Protein AF-A0A9P3LY56-F1 (afdb_monomer_lite)

Organism: NCBI:txid205924

Radius of gyration: 34.14 Å; chains: 1; bounding box: 119×100×88 Å

Secondary structure (DSSP, 8-state):
----PPPP------GGG--HHHHHHHHHHHTSTT-TTHHHHHHHHHTT-HHHHHHHHHHHHTTTTTT-----S-SSHHHHHHHHHHHHHHHTS-HHHHHHHHHHHTT--TT-S---------------GGGG------------------SS-------GGGHHHHHHHHHHHTTTTS------------------PPP--------TTS----------TTSHHHHHHHHHHHHHHHHHHHHHGGGTTT-SEEEEEGGGHHHHHHTGGG-TT--EEEEEP-GGGS-----S-TTPPPPHHHHHHHHHHHHHHHHHHHHHHHHHHHHHHHSTTT--EEE---BTTSSS-B---HHHHHHHHHHSPPPSS-SEEEHHHHHHHHHTTTTS--TT--EEE---TTSHHHHHHHHHH-TTHHHH-TT--EEEEE---TTTTHHHHHHHHHHHHHHHHHHH---TTS--PPPPPPPP---EEEEEESSS--HHHHHHHHHHTTT-SEEEEEE---GGG-SSPPPEEE-TT--BTT-SEEEEEETTS-EEEPTTTGGGB-TT--EEEEEE--SSPPPGGG----HHHHTT-TT--EEEEE-TT---

pLDDT: mean 71.13, std 25.39, range [24.28, 98.56]

Structure (mmCIF, N/CA/C/O backbone):
data_AF-A0A9P3LY56-F1
#
_entry.id   AF-A0A9P3LY56-F1
#
loop_
_atom_site.group_PDB
_atom_site.id
_atom_site.type_symbol
_atom_site.label_atom_id
_atom_site.label_alt_id
_atom_site.label_comp_id
_atom_site.label_asym_id
_atom_site.label_entity_id
_atom_site.label_seq_id
_atom_site.pdbx_PDB_ins_code
_atom_site.Cartn_x
_atom_site.Cartn_y
_atom_site.Cartn_z
_atom_site.occupancy
_atom_site.B_iso_or_equiv
_atom_site.auth_seq_id
_atom_site.auth_comp_id
_atom_site.auth_asym_id
_atom_site.auth_atom_id
_atom_site.pdbx_PDB_model_num
ATOM 1 N N . MET A 1 1 ? 44.609 -78.214 -9.045 1.00 42.03 1 MET A N 1
ATOM 2 C CA . MET A 1 1 ? 44.314 -77.001 -8.252 1.00 42.03 1 MET A CA 1
ATOM 3 C C . MET A 1 1 ? 44.781 -75.786 -9.040 1.00 42.03 1 MET A C 1
ATOM 5 O O . MET A 1 1 ? 45.959 -75.469 -9.026 1.00 42.03 1 MET A O 1
ATOM 9 N N . GLN A 1 2 ? 43.864 -75.164 -9.777 1.00 28.84 2 GLN A N 1
ATOM 10 C CA . GLN A 1 2 ? 44.016 -73.850 -10.402 1.00 28.84 2 GLN A CA 1
ATOM 11 C C . GLN A 1 2 ? 42.699 -73.118 -10.133 1.00 28.84 2 GLN A C 1
ATOM 13 O O . GLN A 1 2 ? 41.633 -73.638 -10.452 1.00 28.84 2 GLN A O 1
ATOM 18 N N . VAL A 1 3 ? 42.786 -71.975 -9.457 1.00 35.97 3 VAL A N 1
ATOM 19 C CA . VAL A 1 3 ? 41.658 -71.101 -9.125 1.00 35.97 3 VAL A CA 1
ATOM 20 C C . VAL A 1 3 ? 41.584 -70.043 -10.219 1.00 35.97 3 VAL A C 1
ATOM 22 O O . VAL A 1 3 ? 42.466 -69.194 -10.317 1.00 35.97 3 VAL A O 1
ATOM 25 N N . THR A 1 4 ? 40.557 -70.107 -11.061 1.00 34.50 4 THR A N 1
ATOM 26 C CA . THR A 1 4 ? 40.236 -69.067 -12.044 1.00 34.50 4 THR A CA 1
ATOM 27 C C . THR A 1 4 ? 39.178 -68.141 -11.457 1.00 34.50 4 THR A C 1
ATOM 29 O O . THR A 1 4 ? 38.033 -68.540 -11.252 1.00 34.50 4 THR A O 1
ATOM 32 N N . ALA A 1 5 ? 39.584 -66.906 -11.163 1.00 35.19 5 ALA A N 1
ATOM 33 C CA . ALA A 1 5 ? 38.705 -65.820 -10.754 1.00 35.19 5 ALA A CA 1
ATOM 34 C C . ALA A 1 5 ? 37.914 -65.291 -11.964 1.00 35.19 5 ALA A C 1
ATOM 36 O O . ALA A 1 5 ? 38.502 -64.898 -12.971 1.00 35.19 5 ALA A O 1
ATOM 37 N N . HIS A 1 6 ? 36.584 -65.260 -11.856 1.00 33.50 6 HIS A N 1
ATOM 38 C CA . HIS A 1 6 ? 35.715 -64.530 -12.780 1.00 33.50 6 HIS A CA 1
ATOM 39 C C . HIS A 1 6 ? 35.603 -63.060 -12.340 1.00 33.50 6 HIS A C 1
ATOM 41 O O . HIS A 1 6 ? 35.308 -62.810 -11.169 1.00 33.50 6 HIS A O 1
ATOM 47 N N . PRO A 1 7 ? 35.780 -62.077 -13.240 1.00 43.19 7 PRO A N 1
ATOM 48 C CA . PRO A 1 7 ? 35.488 -60.688 -12.927 1.00 43.19 7 PRO A CA 1
ATOM 49 C C . PRO A 1 7 ? 33.977 -60.437 -13.030 1.00 43.19 7 PRO A C 1
ATOM 51 O O . PRO A 1 7 ? 33.361 -60.649 -14.075 1.00 43.19 7 PRO A O 1
ATOM 54 N N . HIS A 1 8 ? 33.381 -59.962 -11.937 1.00 35.53 8 HIS A N 1
ATOM 55 C CA . HIS A 1 8 ? 32.042 -59.377 -11.933 1.00 35.53 8 HIS A CA 1
ATOM 56 C C . HIS A 1 8 ? 32.064 -58.048 -12.710 1.00 35.53 8 HIS A C 1
ATOM 58 O O . HIS A 1 8 ? 32.834 -57.158 -12.344 1.00 35.53 8 HIS A O 1
ATOM 64 N N . PRO A 1 9 ? 31.214 -57.846 -13.733 1.00 40.69 9 PRO A N 1
ATOM 65 C CA . PRO A 1 9 ? 31.043 -56.529 -14.322 1.00 40.69 9 PRO A CA 1
ATOM 66 C C . PRO A 1 9 ? 30.216 -55.662 -13.364 1.00 40.69 9 PRO A C 1
ATOM 68 O O . PRO A 1 9 ? 29.013 -55.869 -13.198 1.00 40.69 9 PRO A O 1
ATOM 71 N N . GLN A 1 10 ? 30.857 -54.678 -12.730 1.00 38.78 10 GLN A N 1
ATOM 72 C CA . GLN A 1 10 ? 30.154 -53.574 -12.082 1.00 38.78 10 GLN A CA 1
ATOM 73 C C . GLN A 1 10 ? 29.445 -52.752 -13.167 1.00 38.78 10 GLN A C 1
ATOM 75 O O . GLN A 1 10 ? 30.049 -51.920 -13.842 1.00 38.78 10 GLN A O 1
ATOM 80 N N . ARG A 1 11 ? 28.147 -53.006 -13.361 1.00 38.56 11 ARG A N 1
ATOM 81 C CA . ARG A 1 11 ? 27.257 -52.097 -14.087 1.00 38.56 11 ARG A CA 1
ATOM 82 C C . ARG A 1 11 ? 27.086 -50.840 -13.240 1.00 38.56 11 ARG A C 1
ATOM 84 O O . ARG A 1 11 ? 26.312 -50.837 -12.288 1.00 38.56 11 ARG A O 1
ATOM 91 N N . VAL A 1 12 ? 27.794 -49.773 -13.591 1.00 39.66 12 VAL A N 1
ATOM 92 C CA . VAL A 1 12 ? 27.420 -48.423 -13.166 1.00 39.66 12 VAL A CA 1
ATOM 93 C C . VAL A 1 12 ? 26.095 -48.115 -13.863 1.00 39.66 12 VAL A C 1
ATOM 95 O O . VAL A 1 12 ? 26.054 -47.976 -15.084 1.00 39.66 12 VAL A O 1
ATOM 98 N N . ALA A 1 13 ? 24.996 -48.113 -13.108 1.00 42.72 13 ALA A N 1
ATOM 99 C CA . ALA A 1 13 ? 23.688 -47.732 -13.621 1.00 42.72 13 ALA A CA 1
ATOM 100 C C . ALA A 1 13 ? 23.761 -46.275 -14.097 1.00 42.72 13 ALA A C 1
ATOM 102 O O . ALA A 1 13 ? 24.018 -45.367 -13.306 1.00 42.72 13 ALA A O 1
ATOM 103 N N . SER A 1 14 ? 23.588 -46.046 -15.398 1.00 52.19 14 SER A N 1
ATOM 104 C CA . SER A 1 14 ? 23.522 -44.696 -15.938 1.00 52.19 14 SER A CA 1
ATOM 105 C C . SER A 1 14 ? 22.237 -44.034 -15.438 1.00 52.19 14 SER A C 1
ATOM 107 O O . SER A 1 14 ? 21.136 -44.554 -15.635 1.00 52.19 14 SER A O 1
ATOM 109 N N . LEU A 1 15 ? 22.369 -42.860 -14.815 1.00 51.78 15 LEU A N 1
ATOM 110 C CA . LEU A 1 15 ? 21.258 -42.033 -14.312 1.00 51.78 15 LEU A CA 1
ATOM 111 C C . LEU A 1 15 ? 20.219 -41.665 -15.393 1.00 51.78 15 LEU A C 1
ATOM 113 O O . LEU A 1 15 ? 19.141 -41.182 -15.069 1.00 51.78 15 LEU A O 1
ATOM 117 N N . SER A 1 16 ? 20.509 -41.935 -16.668 1.00 51.69 16 SER A N 1
ATOM 118 C CA . SER A 1 16 ? 19.586 -41.846 -17.805 1.00 51.69 16 SER A CA 1
ATOM 119 C C . SER A 1 16 ? 18.463 -42.895 -17.817 1.00 51.69 16 SER A C 1
ATOM 121 O O . SER A 1 16 ? 17.629 -42.859 -18.714 1.00 51.69 16 SER A O 1
ATOM 123 N N . THR A 1 17 ? 18.434 -43.829 -16.860 1.00 58.88 17 THR A N 1
ATOM 124 C CA . THR A 1 17 ? 17.422 -44.903 -16.770 1.00 58.88 17 THR A CA 1
ATOM 125 C C . THR A 1 17 ? 16.479 -44.769 -15.577 1.00 58.88 17 THR A C 1
ATOM 127 O O . THR A 1 17 ? 15.696 -45.682 -15.320 1.00 58.88 17 THR A O 1
ATOM 130 N N . LEU A 1 18 ? 16.541 -43.654 -14.840 1.00 59.22 18 LEU A N 1
ATOM 131 C CA . LEU A 1 18 ? 15.619 -43.415 -13.734 1.00 59.22 18 LEU A CA 1
ATOM 132 C C . LEU A 1 18 ? 14.178 -43.357 -14.265 1.00 59.22 18 LEU A C 1
ATOM 134 O O . LEU A 1 18 ? 13.897 -42.533 -15.140 1.00 59.22 18 LEU A O 1
ATOM 138 N N . PRO A 1 19 ? 13.275 -44.209 -13.750 1.00 75.12 19 PRO A N 1
ATOM 139 C CA . PRO A 1 19 ? 11.861 -44.119 -14.069 1.00 75.12 19 PRO A CA 1
ATOM 140 C C . PRO A 1 19 ? 11.331 -42.713 -13.736 1.00 75.12 19 PRO A C 1
ATOM 142 O O . PRO A 1 19 ? 11.774 -42.117 -12.742 1.00 75.12 19 PRO A O 1
ATOM 145 N N . PRO A 1 20 ? 10.418 -42.155 -14.549 1.00 59.81 20 PRO A N 1
ATOM 146 C CA . PRO A 1 20 ? 9.872 -40.811 -14.347 1.00 59.81 20 PRO A CA 1
ATOM 147 C C . PRO A 1 20 ? 9.265 -40.615 -12.948 1.00 59.81 20 PRO A C 1
ATOM 149 O O . PRO A 1 20 ? 9.337 -39.520 -12.400 1.00 59.81 20 PRO A O 1
ATOM 152 N N . GLU A 1 21 ? 8.782 -41.679 -12.314 1.00 68.75 21 GLU A N 1
ATOM 153 C CA . GLU A 1 21 ? 8.237 -41.682 -10.955 1.00 68.75 21 GLU A CA 1
ATOM 154 C C . GLU A 1 21 ? 9.310 -41.368 -9.896 1.00 68.75 21 GLU A C 1
ATOM 156 O O . GLU A 1 21 ? 9.056 -40.670 -8.915 1.00 68.75 21 GLU A O 1
ATOM 161 N N . CYS A 1 22 ? 10.547 -41.839 -10.092 1.00 62.16 22 CYS A N 1
ATOM 162 C CA . CYS A 1 22 ? 11.665 -41.519 -9.200 1.00 62.16 22 CYS A CA 1
ATOM 163 C C . CYS A 1 22 ? 12.110 -40.061 -9.360 1.00 62.16 22 CYS A C 1
ATOM 165 O O . CYS A 1 22 ? 12.511 -39.420 -8.391 1.00 62.16 22 CYS A O 1
ATOM 167 N N . LEU A 1 23 ? 12.027 -39.539 -10.582 1.00 62.31 23 LEU A N 1
ATOM 168 C CA . LEU A 1 23 ? 12.317 -38.145 -10.900 1.00 62.31 23 LEU A CA 1
ATOM 169 C C . LEU A 1 23 ? 11.280 -37.218 -10.262 1.00 62.31 23 LEU A C 1
ATOM 171 O O . LEU A 1 23 ? 11.637 -36.224 -9.634 1.00 62.31 23 LEU A O 1
ATOM 175 N N . GLU A 1 24 ? 10.010 -37.605 -10.336 1.00 63.28 24 GLU A N 1
ATOM 176 C CA . GLU A 1 24 ? 8.912 -36.914 -9.676 1.00 63.28 24 GLU A CA 1
ATOM 177 C C . GLU A 1 24 ? 9.075 -36.926 -8.150 1.00 63.28 24 GLU A C 1
ATOM 179 O O . GLU A 1 24 ? 8.931 -35.886 -7.517 1.00 63.28 24 GLU A O 1
ATOM 184 N N . LEU A 1 25 ? 9.497 -38.047 -7.553 1.00 64.81 25 LEU A N 1
ATOM 185 C CA . LEU A 1 25 ? 9.812 -38.136 -6.120 1.00 64.81 25 LEU A CA 1
ATOM 186 C C . LEU A 1 25 ? 11.007 -37.264 -5.700 1.00 64.81 25 LEU A C 1
ATOM 188 O O . LEU A 1 25 ? 10.987 -36.683 -4.612 1.00 64.81 25 LEU A O 1
ATOM 192 N N . ILE A 1 26 ? 12.047 -37.149 -6.531 1.00 67.38 26 ILE A N 1
ATOM 193 C CA . ILE A 1 26 ? 13.188 -36.252 -6.273 1.00 67.38 26 ILE A CA 1
ATOM 194 C C . ILE A 1 26 ? 12.723 -34.792 -6.324 1.00 67.38 26 ILE A C 1
ATOM 196 O O . ILE A 1 26 ? 13.016 -34.023 -5.408 1.00 67.38 26 ILE A O 1
ATOM 200 N N . LEU A 1 27 ? 11.940 -34.419 -7.341 1.00 63.03 27 LEU A N 1
ATOM 201 C CA . LEU A 1 27 ? 11.369 -33.076 -7.472 1.00 63.03 27 LEU A CA 1
ATOM 202 C C . LEU A 1 27 ? 10.376 -32.759 -6.337 1.00 63.03 27 LEU A C 1
ATOM 204 O O . LEU A 1 27 ? 10.396 -31.652 -5.802 1.00 63.03 27 LEU A O 1
ATOM 208 N N . GLN A 1 28 ? 9.568 -33.729 -5.895 1.00 68.44 28 GLN A N 1
ATOM 209 C CA . GLN A 1 28 ? 8.665 -33.603 -4.743 1.00 68.44 28 GLN A CA 1
ATOM 210 C C . GLN A 1 28 ? 9.421 -33.458 -3.414 1.00 68.44 28 GLN A C 1
ATOM 212 O O . GLN A 1 28 ? 8.996 -32.690 -2.554 1.00 68.44 28 GLN A O 1
ATOM 217 N N . ASN A 1 29 ? 10.560 -34.132 -3.233 1.00 61.91 29 ASN A N 1
ATOM 218 C CA . ASN A 1 29 ? 11.393 -33.939 -2.042 1.00 61.91 29 ASN A CA 1
ATOM 219 C C . ASN A 1 29 ? 12.081 -32.566 -2.037 1.00 61.91 29 ASN A C 1
ATOM 221 O O . ASN A 1 29 ? 12.121 -31.905 -1.001 1.00 61.91 29 ASN A O 1
ATOM 225 N N . LEU A 1 30 ? 12.534 -32.081 -3.198 1.00 58.22 30 LEU A N 1
ATOM 226 C CA . LEU A 1 30 ? 13.053 -30.714 -3.350 1.00 58.22 30 LEU A CA 1
ATOM 227 C C . LEU A 1 30 ? 11.967 -29.636 -3.140 1.00 58.22 30 LEU A C 1
ATOM 229 O O . LEU A 1 30 ? 12.288 -28.488 -2.829 1.00 58.22 30 LEU A O 1
ATOM 233 N N . ARG A 1 31 ? 10.683 -30.012 -3.242 1.00 55.31 31 ARG A N 1
ATOM 234 C CA . ARG A 1 31 ? 9.506 -29.163 -2.988 1.00 55.31 31 ARG A CA 1
ATOM 235 C C . ARG A 1 31 ? 9.233 -28.920 -1.496 1.00 55.31 31 ARG A C 1
ATOM 237 O O . ARG A 1 31 ? 8.495 -27.989 -1.174 1.00 55.31 31 ARG A O 1
ATOM 244 N N . GLN A 1 32 ? 9.805 -29.707 -0.576 1.00 64.44 32 GLN A N 1
ATOM 245 C CA . GLN A 1 32 ? 9.540 -29.542 0.860 1.00 64.44 32 GLN A CA 1
ATOM 246 C C . GLN A 1 32 ? 10.018 -28.164 1.370 1.00 64.44 32 GLN A C 1
ATOM 248 O O . GLN A 1 32 ? 11.138 -27.765 1.036 1.00 64.44 32 GLN A O 1
ATOM 253 N N . PRO A 1 33 ? 9.220 -27.423 2.174 1.00 48.25 33 PRO A N 1
ATOM 254 C CA . PRO A 1 33 ? 9.483 -26.033 2.602 1.00 48.25 33 PRO A CA 1
ATOM 255 C C . PRO A 1 33 ? 10.845 -25.766 3.260 1.00 48.25 33 PRO A C 1
ATOM 257 O O . PRO A 1 33 ? 11.318 -24.637 3.235 1.00 48.25 33 PRO A O 1
ATOM 260 N N . ASN A 1 34 ? 11.490 -26.798 3.811 1.00 48.25 34 ASN A N 1
ATOM 261 C CA . ASN A 1 34 ? 12.559 -26.649 4.801 1.00 48.25 34 ASN A CA 1
ATOM 262 C C . ASN A 1 34 ? 13.988 -26.861 4.261 1.00 48.25 34 ASN A C 1
ATOM 264 O O . ASN A 1 34 ? 14.932 -26.892 5.047 1.00 48.25 34 ASN A O 1
ATOM 268 N N . LEU A 1 35 ? 14.188 -27.027 2.946 1.00 49.38 35 LEU A N 1
ATOM 269 C CA . LEU A 1 35 ? 15.542 -27.123 2.383 1.00 49.38 35 LEU A CA 1
ATOM 270 C C . LEU A 1 35 ? 16.119 -25.731 2.086 1.00 49.38 35 LEU A C 1
ATOM 272 O O . LEU A 1 35 ? 15.745 -25.089 1.108 1.00 49.38 35 LEU A O 1
ATOM 276 N N . HIS A 1 36 ? 17.095 -25.307 2.889 1.00 44.12 36 HIS A N 1
ATOM 277 C CA . HIS A 1 36 ? 17.828 -24.045 2.718 1.00 44.12 36 HIS A CA 1
ATOM 278 C C . HIS A 1 36 ? 18.749 -23.988 1.476 1.00 44.12 36 HIS A C 1
ATOM 280 O O . HIS A 1 36 ? 19.293 -22.929 1.186 1.00 44.12 36 HIS A O 1
ATOM 286 N N . ASP A 1 37 ? 18.911 -25.080 0.715 1.00 57.97 37 ASP A N 1
ATOM 287 C CA . ASP A 1 37 ? 19.872 -25.179 -0.403 1.00 57.97 37 ASP A CA 1
ATOM 288 C C . ASP A 1 37 ? 19.242 -25.740 -1.703 1.00 57.97 37 ASP A C 1
ATOM 290 O O . ASP A 1 37 ? 19.765 -26.640 -2.371 1.00 57.97 37 ASP A O 1
ATOM 294 N N . ARG A 1 38 ? 18.049 -25.227 -2.043 1.00 63.72 38 ARG A N 1
ATOM 295 C CA . ARG A 1 38 ? 17.262 -25.633 -3.228 1.00 63.72 38 ARG A CA 1
ATOM 296 C C . ARG A 1 38 ? 17.959 -25.308 -4.550 1.00 63.72 38 ARG A C 1
ATOM 298 O O . ARG A 1 38 ? 17.996 -26.149 -5.446 1.00 63.72 38 ARG A O 1
ATOM 305 N N . GLY A 1 39 ? 18.521 -24.104 -4.665 1.00 53.84 39 GLY A N 1
ATOM 306 C CA . GLY A 1 39 ? 19.103 -23.602 -5.912 1.00 53.84 39 GLY A CA 1
ATOM 307 C C . GLY A 1 39 ? 20.353 -24.369 -6.343 1.00 53.84 39 GLY A C 1
ATOM 308 O O . GLY A 1 39 ? 20.477 -24.734 -7.510 1.00 53.84 39 GLY A O 1
ATOM 309 N N . SER A 1 40 ? 21.256 -24.686 -5.408 1.00 52.00 40 SER A N 1
ATOM 310 C CA . SER A 1 40 ? 22.504 -25.381 -5.745 1.00 52.00 40 SER A CA 1
ATOM 311 C C . SER A 1 40 ? 22.287 -26.871 -6.040 1.00 52.00 40 SER A C 1
ATOM 313 O O . SER A 1 40 ? 22.927 -27.421 -6.940 1.00 52.00 40 SER A O 1
ATOM 315 N N . SER A 1 41 ? 21.342 -27.512 -5.342 1.00 58.84 41 SER A N 1
ATOM 316 C CA . SER A 1 41 ? 20.976 -28.916 -5.556 1.00 58.84 41 SER A CA 1
ATOM 317 C C . SER A 1 41 ? 20.278 -29.117 -6.902 1.00 58.84 41 SER A C 1
ATOM 319 O O . SER A 1 41 ? 20.615 -30.047 -7.634 1.00 58.84 41 SER A O 1
ATOM 321 N N . LEU A 1 42 ? 19.367 -28.209 -7.270 1.00 56.72 42 LEU A N 1
ATOM 322 C CA . LEU A 1 42 ? 18.664 -28.250 -8.553 1.00 56.72 42 LEU A CA 1
ATOM 323 C C . LEU A 1 42 ? 19.601 -27.895 -9.719 1.00 56.72 42 LEU A C 1
ATOM 325 O O . LEU A 1 42 ? 19.622 -28.613 -10.715 1.00 56.72 42 LEU A O 1
ATOM 329 N N . ALA A 1 43 ? 20.464 -26.883 -9.565 1.00 51.72 43 ALA A N 1
ATOM 330 C CA . ALA A 1 43 ? 21.478 -26.540 -10.566 1.00 51.72 43 ALA A CA 1
ATOM 331 C C . ALA A 1 43 ? 22.470 -27.690 -10.818 1.00 51.72 43 ALA A C 1
ATOM 333 O O . ALA A 1 43 ? 22.829 -27.956 -11.964 1.00 51.72 43 ALA A O 1
ATOM 334 N N . ARG A 1 44 ? 22.880 -28.424 -9.772 1.00 55.28 44 ARG A N 1
ATOM 335 C CA . ARG A 1 44 ? 23.689 -29.645 -9.930 1.00 55.28 44 ARG A CA 1
ATOM 336 C C . ARG A 1 44 ? 22.917 -30.759 -10.629 1.00 55.28 44 ARG A C 1
ATOM 338 O O . ARG A 1 44 ? 23.506 -31.451 -11.448 1.00 55.28 44 ARG A O 1
ATOM 345 N N . LEU A 1 45 ? 21.621 -30.921 -10.358 1.00 55.84 45 LEU A N 1
ATOM 346 C CA . LEU A 1 45 ? 20.784 -31.930 -11.018 1.00 55.84 45 LEU A CA 1
ATOM 347 C C . LEU A 1 45 ? 20.675 -31.676 -12.534 1.00 55.84 45 LEU A C 1
ATOM 349 O O . LEU A 1 45 ? 20.771 -32.606 -13.333 1.00 55.84 45 LEU A O 1
ATOM 353 N N . MET A 1 46 ? 20.547 -30.407 -12.933 1.00 55.91 46 MET A N 1
ATOM 354 C CA . MET A 1 46 ? 20.492 -29.996 -14.341 1.00 55.91 46 MET A CA 1
ATOM 355 C C . MET A 1 46 ? 21.805 -30.224 -15.092 1.00 55.91 46 MET A C 1
ATOM 357 O O . MET A 1 46 ? 21.784 -30.484 -16.291 1.00 55.91 46 MET A O 1
ATOM 361 N N . GLN A 1 47 ? 22.947 -30.158 -14.399 1.00 55.34 47 GLN A N 1
ATOM 362 C CA . GLN A 1 47 ? 24.266 -30.412 -14.991 1.00 55.34 47 GLN A CA 1
ATOM 363 C C . GLN A 1 47 ? 24.498 -31.891 -15.335 1.00 55.34 47 GLN A C 1
ATOM 365 O O . GLN A 1 47 ? 25.450 -32.208 -16.043 1.00 55.34 47 GLN A O 1
ATOM 370 N N . VAL A 1 48 ? 23.651 -32.801 -14.841 1.00 55.91 48 VAL A N 1
ATOM 371 C CA . VAL A 1 48 ? 23.846 -34.252 -14.989 1.00 55.91 48 VAL A CA 1
ATOM 372 C C . VAL A 1 48 ? 23.103 -34.825 -16.202 1.00 55.91 48 VAL A C 1
ATOM 374 O O . VAL A 1 48 ? 23.519 -35.856 -16.730 1.00 55.91 48 VAL A O 1
ATOM 377 N N . ASN A 1 49 ? 22.014 -34.198 -16.670 1.00 63.91 49 ASN A N 1
ATOM 378 C CA . ASN A 1 49 ? 21.232 -34.706 -17.805 1.00 63.91 49 ASN A CA 1
ATOM 379 C C . ASN A 1 49 ? 20.384 -33.604 -18.467 1.00 63.91 49 ASN A C 1
ATOM 381 O O . ASN A 1 49 ? 19.707 -32.847 -17.772 1.00 63.91 49 ASN A O 1
ATOM 385 N N . SER A 1 50 ? 20.333 -33.574 -19.802 1.00 55.16 50 SER A N 1
ATOM 386 C CA . SER A 1 50 ? 19.474 -32.657 -20.568 1.00 55.16 50 SER A CA 1
ATOM 387 C C . SER A 1 50 ? 17.978 -32.857 -20.290 1.00 55.16 50 SER A C 1
ATOM 389 O O . SER A 1 50 ? 17.225 -31.887 -20.287 1.00 55.16 50 SER A O 1
ATOM 391 N N . TYR A 1 51 ? 17.548 -34.079 -19.966 1.00 60.84 51 TYR A N 1
ATOM 392 C CA . TYR A 1 51 ? 16.188 -34.376 -19.519 1.00 60.84 51 TYR A CA 1
ATOM 393 C C . TYR A 1 51 ? 15.897 -33.799 -18.129 1.00 60.84 51 TYR A C 1
ATOM 395 O O . TYR A 1 51 ? 14.849 -33.195 -17.935 1.00 60.84 51 TYR A O 1
ATOM 403 N N . PHE A 1 52 ? 16.832 -33.916 -17.171 1.00 57.75 52 PHE A N 1
ATOM 404 C CA . PHE A 1 52 ? 16.694 -33.259 -15.860 1.00 57.75 52 PHE A CA 1
ATOM 405 C C . PHE A 1 52 ? 16.655 -31.743 -16.012 1.00 57.75 52 PHE A C 1
ATOM 407 O O . PHE A 1 52 ? 15.873 -31.098 -15.329 1.00 57.75 52 PHE A O 1
ATOM 414 N N . CYS A 1 53 ? 17.463 -31.185 -16.918 1.00 54.19 53 CYS A N 1
ATOM 415 C CA . CYS A 1 53 ? 17.405 -29.775 -17.280 1.00 54.19 53 CYS A CA 1
ATOM 416 C C . CYS A 1 53 ? 16.002 -29.418 -17.785 1.00 54.19 53 CYS A C 1
ATOM 418 O O . CYS A 1 53 ? 15.302 -28.666 -17.121 1.00 54.19 53 CYS A O 1
ATOM 420 N N . SER A 1 54 ? 15.534 -30.047 -18.865 1.00 53.62 54 SER A N 1
ATOM 421 C CA . SER A 1 54 ? 14.203 -29.811 -19.441 1.00 53.62 54 SER A CA 1
ATOM 422 C C . SER A 1 54 ? 13.059 -29.967 -18.428 1.00 53.62 54 SER A C 1
ATOM 424 O O . SER A 1 54 ? 12.168 -29.124 -18.389 1.00 53.62 54 SER A O 1
ATOM 426 N N . ALA A 1 55 ? 13.117 -30.978 -17.555 1.00 55.31 55 ALA A N 1
ATOM 427 C CA . ALA A 1 55 ? 12.121 -31.204 -16.511 1.00 55.31 55 ALA A CA 1
ATOM 428 C C . ALA A 1 55 ? 12.221 -30.200 -15.350 1.00 55.31 55 ALA A C 1
ATOM 430 O O . ALA A 1 55 ? 11.197 -29.841 -14.783 1.00 55.31 55 ALA A O 1
ATOM 431 N N . ALA A 1 56 ? 13.420 -29.729 -14.987 1.00 52.47 56 ALA A N 1
ATOM 432 C CA . ALA A 1 56 ? 13.640 -28.765 -13.904 1.00 52.47 56 ALA A CA 1
ATOM 433 C C . ALA A 1 56 ? 13.446 -27.299 -14.340 1.00 52.47 56 ALA A C 1
ATOM 435 O O . ALA A 1 56 ? 13.141 -26.451 -13.502 1.00 52.47 56 ALA A O 1
ATOM 436 N N . LEU A 1 57 ? 13.609 -26.990 -15.633 1.00 50.53 57 LEU A N 1
ATOM 437 C CA . LEU A 1 57 ? 13.508 -25.639 -16.199 1.00 50.53 57 LEU A CA 1
ATOM 438 C C . LEU A 1 57 ? 12.166 -24.947 -15.867 1.00 50.53 57 LEU A C 1
ATOM 440 O O . LEU A 1 57 ? 12.209 -23.815 -15.384 1.00 50.53 57 LEU A O 1
ATOM 444 N N . PRO A 1 58 ? 10.988 -25.589 -15.996 1.00 48.78 58 PRO A N 1
ATOM 445 C CA . PRO A 1 58 ? 9.719 -24.985 -15.580 1.00 48.78 58 PRO A CA 1
ATOM 446 C C . PRO A 1 58 ? 9.693 -24.569 -14.100 1.00 48.78 58 PRO A C 1
ATOM 448 O O . PRO A 1 58 ? 9.124 -23.534 -13.758 1.00 48.78 58 PRO A O 1
ATOM 451 N N . TYR A 1 59 ? 10.367 -25.326 -13.225 1.00 48.75 59 TYR A N 1
ATOM 452 C CA . TYR A 1 59 ? 10.455 -25.037 -11.788 1.00 48.75 59 TYR A CA 1
ATOM 453 C C . TYR A 1 59 ? 11.410 -23.880 -11.461 1.00 48.75 59 TYR A C 1
ATOM 455 O O . TYR A 1 59 ? 11.225 -23.209 -10.449 1.00 48.75 59 TYR A O 1
ATOM 463 N N . LEU A 1 60 ? 12.418 -23.631 -12.301 1.00 44.78 60 LEU A N 1
ATOM 464 C CA . LEU A 1 60 ? 13.363 -22.517 -12.144 1.00 44.78 60 LEU A CA 1
ATOM 465 C C . LEU A 1 60 ? 12.881 -21.214 -12.786 1.00 44.78 60 LEU A C 1
ATOM 467 O O . LEU A 1 60 ? 13.235 -20.141 -12.306 1.00 44.78 60 LEU A O 1
ATOM 471 N N . TYR A 1 61 ? 12.085 -21.302 -13.857 1.00 50.84 61 TYR A N 1
ATOM 472 C CA . TYR A 1 61 ? 11.758 -20.165 -14.723 1.00 50.84 61 TYR A CA 1
ATOM 473 C C . TYR A 1 61 ? 10.270 -19.767 -14.740 1.00 50.84 61 TYR A C 1
ATOM 475 O O . TYR A 1 61 ? 9.934 -18.769 -15.373 1.00 50.84 61 TYR A O 1
ATOM 483 N N . GLY A 1 62 ? 9.384 -20.449 -13.995 1.00 40.19 62 GLY A N 1
ATOM 484 C CA . GLY A 1 62 ? 7.963 -20.071 -13.832 1.00 40.19 62 GLY A CA 1
ATOM 485 C C . GLY A 1 62 ? 7.732 -18.657 -13.271 1.00 40.19 62 GLY A C 1
ATOM 486 O O . GLY A 1 62 ? 6.647 -18.095 -13.387 1.00 40.19 62 GLY A O 1
ATOM 487 N N . SER A 1 63 ? 8.781 -18.041 -12.731 1.00 40.12 63 SER A N 1
ATOM 488 C CA . SER A 1 63 ? 8.900 -16.597 -12.597 1.00 40.12 63 SER A CA 1
ATOM 489 C C . SER A 1 63 ? 10.359 -16.224 -12.847 1.00 40.12 63 SER A C 1
ATOM 491 O O . SER A 1 63 ? 11.158 -16.200 -11.910 1.00 40.12 63 SER A O 1
ATOM 493 N N . VAL A 1 64 ? 10.709 -15.994 -14.117 1.00 40.47 64 VAL A N 1
ATOM 494 C CA . VAL A 1 64 ? 12.086 -15.934 -14.657 1.00 40.47 64 VAL A CA 1
ATOM 495 C C . VAL A 1 64 ? 13.058 -15.113 -13.788 1.00 40.47 64 VAL A C 1
ATOM 497 O O . VAL A 1 64 ? 14.248 -15.411 -13.774 1.00 40.47 64 VAL A O 1
ATOM 500 N N . PHE A 1 65 ? 12.575 -14.143 -12.994 1.00 45.28 65 PHE A N 1
ATOM 501 C CA . PHE A 1 65 ? 13.405 -13.360 -12.069 1.00 45.28 65 PHE A CA 1
ATOM 502 C C . PHE A 1 65 ? 12.794 -13.016 -10.696 1.00 45.28 65 PHE A C 1
ATOM 504 O O . PHE A 1 65 ? 13.294 -12.093 -10.048 1.00 45.28 65 PHE A O 1
ATOM 511 N N . ARG A 1 66 ? 11.769 -13.726 -10.196 1.00 36.75 66 ARG A N 1
ATOM 512 C CA . ARG A 1 66 ? 11.200 -13.467 -8.848 1.00 36.75 66 ARG A CA 1
ATOM 513 C C . ARG A 1 66 ? 12.152 -14.019 -7.773 1.00 36.75 66 ARG A C 1
ATOM 515 O O . ARG A 1 66 ? 11.946 -15.092 -7.225 1.00 36.75 66 ARG A O 1
ATOM 522 N N . GLY A 1 67 ? 13.269 -13.322 -7.568 1.00 38.72 67 GLY A N 1
ATOM 523 C CA . GLY A 1 67 ? 14.358 -13.726 -6.670 1.00 38.72 67 GLY A CA 1
ATOM 524 C C . GLY A 1 67 ? 15.755 -13.260 -7.094 1.00 38.72 67 GLY A C 1
ATOM 525 O O . GLY A 1 67 ? 16.652 -13.244 -6.264 1.00 38.72 67 GLY A O 1
ATOM 526 N N . ILE A 1 68 ? 15.954 -12.805 -8.341 1.00 41.78 68 ILE A N 1
ATOM 527 C CA . ILE A 1 68 ? 17.222 -12.177 -8.787 1.00 41.78 68 ILE A CA 1
ATOM 528 C C . ILE A 1 68 ? 17.110 -10.645 -8.690 1.00 41.78 68 ILE A C 1
ATOM 530 O O . ILE A 1 68 ? 17.503 -9.883 -9.584 1.00 41.78 68 ILE A O 1
ATOM 534 N N . GLY A 1 69 ? 16.471 -10.193 -7.612 1.00 36.84 69 GLY A N 1
ATOM 535 C CA . GLY A 1 69 ? 16.554 -8.821 -7.148 1.00 36.84 69 GLY A CA 1
ATOM 536 C C . GLY A 1 69 ? 17.823 -8.716 -6.318 1.00 36.84 69 GLY A C 1
ATOM 537 O O . GLY A 1 69 ? 17.955 -9.417 -5.324 1.00 36.84 69 GLY A O 1
ATOM 538 N N . THR A 1 70 ? 18.737 -7.841 -6.734 1.00 40.25 70 THR A N 1
ATOM 539 C CA . THR A 1 70 ? 19.989 -7.491 -6.039 1.00 40.25 70 THR A CA 1
ATOM 540 C C . THR A 1 70 ? 21.173 -8.449 -6.289 1.00 40.25 70 THR A C 1
ATOM 542 O O . THR A 1 70 ? 21.545 -9.278 -5.467 1.00 40.25 70 THR A O 1
ATOM 545 N N . PHE A 1 71 ? 21.867 -8.281 -7.424 1.00 42.41 71 PHE A N 1
ATOM 546 C CA . PHE A 1 71 ? 23.307 -8.563 -7.419 1.00 42.41 71 PHE A CA 1
ATOM 547 C C . PHE A 1 71 ? 23.986 -7.407 -6.680 1.00 42.41 71 PHE A C 1
ATOM 549 O O . PHE A 1 71 ? 24.483 -6.460 -7.283 1.00 42.41 71 PHE A O 1
ATOM 556 N N . GLY A 1 72 ? 24.016 -7.513 -5.351 1.00 41.56 72 GLY A N 1
ATOM 557 C CA . GLY A 1 72 ? 25.231 -7.125 -4.646 1.00 41.56 72 GLY A CA 1
ATOM 558 C C . GLY A 1 72 ? 26.403 -7.972 -5.158 1.00 41.56 72 GLY A C 1
ATOM 559 O O . GLY A 1 72 ? 26.229 -8.857 -6.001 1.00 41.56 72 GLY A O 1
ATOM 560 N N . GLN A 1 73 ? 27.612 -7.718 -4.658 1.00 43.44 73 GLN A N 1
ATOM 561 C CA . GLN A 1 73 ? 28.754 -8.604 -4.911 1.00 43.44 73 GLN A CA 1
ATOM 562 C C . GLN A 1 73 ? 28.339 -10.085 -4.815 1.00 43.44 73 GLN A C 1
ATOM 564 O O . GLN A 1 73 ? 27.505 -10.387 -3.959 1.00 43.44 73 GLN A O 1
ATOM 569 N N . PRO A 1 74 ? 28.881 -10.988 -5.665 1.00 41.62 74 PRO A N 1
ATOM 570 C CA . PRO A 1 74 ? 28.539 -12.409 -5.621 1.00 41.62 74 PRO A CA 1
ATOM 571 C C . PRO A 1 74 ? 28.592 -12.881 -4.170 1.00 41.62 74 PRO A C 1
ATOM 573 O O . PRO A 1 74 ? 29.659 -12.863 -3.552 1.00 41.62 74 PRO A O 1
ATOM 576 N N . GLN A 1 75 ? 27.431 -13.228 -3.611 1.00 47.00 75 GLN A N 1
ATOM 577 C CA . GLN A 1 75 ? 27.318 -13.514 -2.180 1.00 47.00 75 GLN A CA 1
ATOM 578 C C . GLN A 1 75 ? 27.983 -14.851 -1.864 1.00 47.00 75 GLN A C 1
ATOM 580 O O . GLN A 1 75 ? 28.372 -15.127 -0.729 1.00 47.00 75 GLN A O 1
ATOM 585 N N . THR A 1 76 ? 28.161 -15.677 -2.898 1.00 50.16 76 THR A N 1
ATOM 586 C CA . THR A 1 76 ? 28.837 -16.959 -2.809 1.00 50.16 76 THR A CA 1
ATOM 587 C C . THR A 1 76 ? 29.978 -17.084 -3.818 1.00 50.16 76 THR A C 1
ATOM 589 O O . THR A 1 76 ? 29.955 -16.580 -4.943 1.00 50.16 76 THR A O 1
ATOM 592 N N . LEU A 1 77 ? 30.995 -17.861 -3.438 1.00 44.62 77 LEU A N 1
ATOM 593 C CA . LEU A 1 77 ? 32.131 -18.197 -4.300 1.00 44.62 77 LEU A CA 1
ATOM 594 C C . LEU A 1 77 ? 31.698 -18.911 -5.596 1.00 44.62 77 LEU A C 1
ATOM 596 O O . LEU A 1 77 ? 32.377 -18.811 -6.618 1.00 44.62 77 LEU A O 1
ATOM 600 N N . ASN A 1 78 ? 30.576 -19.634 -5.566 1.00 43.34 78 ASN A N 1
ATOM 601 C CA . ASN A 1 78 ? 30.049 -20.348 -6.728 1.00 43.34 78 ASN A CA 1
ATOM 602 C C . ASN A 1 78 ? 29.387 -19.404 -7.733 1.00 43.34 78 ASN A C 1
ATOM 604 O O . ASN A 1 78 ? 29.607 -19.579 -8.931 1.00 43.34 78 ASN A O 1
ATOM 608 N N . GLU A 1 79 ? 28.666 -18.382 -7.270 1.00 46.34 79 GLU A N 1
ATOM 609 C CA . GLU A 1 79 ? 28.177 -17.300 -8.133 1.00 46.34 79 GLU A CA 1
ATOM 610 C C . GLU A 1 79 ? 29.349 -16.584 -8.798 1.00 46.34 79 GLU A C 1
ATOM 612 O O . GLU A 1 79 ? 29.375 -16.479 -10.020 1.00 46.34 79 GLU A O 1
ATOM 617 N N . ALA A 1 80 ? 30.382 -16.214 -8.032 1.00 45.91 80 ALA A N 1
ATOM 618 C CA . ALA A 1 80 ? 31.587 -15.585 -8.576 1.00 45.91 80 ALA A CA 1
ATOM 619 C C . ALA A 1 80 ? 32.276 -16.456 -9.646 1.00 45.91 80 ALA A C 1
ATOM 621 O O . ALA A 1 80 ? 32.744 -15.948 -10.667 1.00 45.91 80 ALA A O 1
ATOM 622 N N . ARG A 1 81 ? 32.329 -17.780 -9.442 1.00 43.91 81 ARG A N 1
ATOM 623 C CA . ARG A 1 81 ? 32.912 -18.741 -10.395 1.00 43.91 81 ARG A CA 1
ATOM 624 C C . ARG A 1 81 ? 32.062 -18.920 -11.649 1.00 43.91 81 ARG A C 1
ATOM 626 O O . ARG A 1 81 ? 32.626 -18.911 -12.739 1.00 43.91 81 ARG A O 1
ATOM 633 N N . CYS A 1 82 ? 30.743 -19.053 -11.513 1.00 43.97 82 CYS A N 1
ATOM 634 C CA . CYS A 1 82 ? 29.830 -19.141 -12.656 1.00 43.97 82 CYS A CA 1
ATOM 635 C C . CYS A 1 82 ? 29.881 -17.855 -13.481 1.00 43.97 82 CYS A C 1
ATOM 637 O O . CYS A 1 82 ? 29.993 -17.912 -14.701 1.00 43.97 82 CYS A O 1
ATOM 639 N N . PHE A 1 83 ? 29.912 -16.702 -12.813 1.00 46.25 83 PHE A N 1
ATOM 640 C CA . PHE A 1 83 ? 30.029 -15.401 -13.458 1.00 46.25 83 PHE A CA 1
ATOM 641 C C . PHE A 1 83 ? 31.361 -15.245 -14.197 1.00 46.25 83 PHE A C 1
ATOM 643 O O . PHE A 1 83 ? 31.388 -14.820 -15.348 1.00 46.25 83 PHE A O 1
ATOM 650 N N . LYS A 1 84 ? 32.471 -15.672 -13.582 1.00 44.88 84 LYS A N 1
ATOM 651 C CA . LYS A 1 84 ? 33.802 -15.670 -14.205 1.00 44.88 84 LYS A CA 1
ATOM 652 C C . LYS A 1 84 ? 33.905 -16.648 -15.378 1.00 44.88 84 LYS A C 1
ATOM 654 O O . LYS A 1 84 ? 34.560 -16.332 -16.369 1.00 44.88 84 LYS A O 1
ATOM 659 N N . ALA A 1 85 ? 33.254 -17.808 -15.302 1.00 42.78 85 ALA A N 1
ATOM 660 C CA . ALA A 1 85 ? 33.173 -18.760 -16.408 1.00 42.78 85 ALA A CA 1
ATOM 661 C C . ALA A 1 85 ? 32.361 -18.182 -17.576 1.00 42.78 85 ALA A C 1
ATOM 663 O O . ALA A 1 85 ? 32.850 -18.175 -18.703 1.00 42.78 85 ALA A O 1
ATOM 664 N N . LEU A 1 86 ? 31.188 -17.603 -17.296 1.00 44.19 86 LEU A N 1
ATOM 665 C CA . LEU A 1 86 ? 30.355 -16.924 -18.287 1.00 44.19 86 LEU A CA 1
ATOM 666 C C . LEU A 1 86 ? 31.134 -15.775 -18.950 1.00 44.19 86 LEU A C 1
ATOM 668 O O . LEU A 1 86 ? 31.240 -15.723 -20.169 1.00 44.19 86 LEU A O 1
ATOM 672 N N . GLN A 1 87 ? 31.794 -14.922 -18.160 1.00 45.12 87 GLN A N 1
ATOM 673 C CA . GLN A 1 87 ? 32.675 -13.863 -18.664 1.00 45.12 87 GLN A CA 1
ATOM 674 C C . GLN A 1 87 ? 33.802 -14.398 -19.543 1.00 45.12 87 GLN A C 1
ATOM 676 O O . GLN A 1 87 ? 34.100 -13.800 -20.567 1.00 45.12 87 GLN A O 1
ATOM 681 N N . THR A 1 88 ? 34.441 -15.506 -19.167 1.00 43.00 88 THR A N 1
ATOM 682 C CA . THR A 1 88 ? 35.545 -16.088 -19.946 1.00 43.00 88 THR A CA 1
ATOM 683 C C . THR A 1 88 ? 35.047 -16.610 -21.295 1.00 43.00 88 THR A C 1
ATOM 685 O O . THR A 1 88 ? 35.703 -16.405 -22.312 1.00 43.00 88 THR A O 1
ATOM 688 N N . VAL A 1 89 ? 33.860 -17.220 -21.323 1.00 43.53 89 VAL A N 1
ATOM 689 C CA . VAL A 1 89 ? 33.215 -17.690 -22.557 1.00 43.53 89 VAL A CA 1
ATOM 690 C C . VAL A 1 89 ? 32.807 -16.516 -23.453 1.00 43.53 89 VAL A C 1
ATOM 692 O O . VAL A 1 89 ? 32.996 -16.571 -24.666 1.00 43.53 89 VAL A O 1
ATOM 695 N N . LEU A 1 90 ? 32.308 -15.431 -22.862 1.00 43.28 90 LEU A N 1
ATOM 696 C CA . LEU A 1 90 ? 31.773 -14.280 -23.591 1.00 43.28 90 LEU A CA 1
ATOM 697 C C . LEU A 1 90 ? 32.847 -13.260 -24.006 1.00 43.28 90 LEU A C 1
ATOM 699 O O . LEU A 1 90 ? 32.691 -12.588 -25.018 1.00 43.28 90 LEU A O 1
ATOM 703 N N . ARG A 1 91 ? 33.974 -13.172 -23.285 1.00 40.22 91 ARG A N 1
ATOM 704 C CA . ARG A 1 91 ? 35.100 -12.258 -23.578 1.00 40.22 91 ARG A CA 1
ATOM 705 C C . ARG A 1 91 ? 35.822 -12.586 -24.887 1.00 40.22 91 ARG A C 1
ATOM 707 O O . ARG A 1 91 ? 36.498 -11.723 -25.439 1.00 40.22 91 ARG A O 1
ATOM 714 N N . HIS A 1 92 ? 35.697 -13.817 -25.374 1.00 42.38 92 HIS A N 1
ATOM 715 C CA . HIS A 1 92 ? 36.362 -14.289 -26.589 1.00 42.38 92 HIS A CA 1
ATOM 716 C C . HIS A 1 92 ? 35.415 -14.438 -27.785 1.00 42.38 92 HIS A C 1
ATOM 718 O O . HIS A 1 92 ? 35.799 -15.050 -28.782 1.00 42.38 92 HIS A O 1
ATOM 724 N N . ARG A 1 93 ? 34.190 -13.903 -27.701 1.00 43.97 93 ARG A N 1
ATOM 725 C CA . ARG A 1 93 ? 33.171 -14.059 -28.743 1.00 43.97 93 ARG A CA 1
ATOM 726 C C . ARG A 1 93 ? 32.620 -12.706 -29.210 1.00 43.97 93 ARG A C 1
ATOM 728 O O . ARG A 1 93 ? 32.389 -11.833 -28.374 1.00 43.97 93 ARG A O 1
ATOM 735 N N . PRO A 1 94 ? 32.413 -12.503 -30.525 1.00 46.53 94 PRO A N 1
ATOM 736 C CA . PRO A 1 94 ? 31.708 -11.334 -31.044 1.00 46.53 94 PRO A CA 1
ATOM 737 C C . PRO A 1 94 ? 30.295 -11.250 -30.459 1.00 46.53 94 PRO A C 1
ATOM 739 O O . PRO A 1 94 ? 29.619 -12.269 -30.341 1.00 46.53 94 PRO A O 1
ATOM 742 N N . ALA A 1 95 ? 29.813 -10.044 -30.147 1.00 41.16 95 ALA A N 1
ATOM 743 C CA . ALA A 1 95 ? 28.472 -9.845 -29.581 1.00 41.16 95 ALA A CA 1
ATOM 744 C C . ALA A 1 95 ? 27.348 -10.450 -30.449 1.00 41.16 95 ALA A C 1
ATOM 746 O O . ALA A 1 95 ? 26.358 -10.941 -29.915 1.00 41.16 95 ALA A O 1
ATOM 747 N N . ALA A 1 96 ? 27.542 -10.485 -31.773 1.00 46.59 96 ALA A N 1
ATOM 748 C CA . ALA A 1 96 ? 26.623 -11.118 -32.718 1.00 46.59 96 ALA A CA 1
ATOM 749 C C . ALA A 1 96 ? 26.487 -12.643 -32.514 1.00 46.59 96 ALA A C 1
ATOM 751 O O . ALA A 1 96 ? 25.413 -13.187 -32.738 1.00 46.59 96 ALA A O 1
ATOM 752 N N . GLU A 1 97 ? 27.533 -13.323 -32.029 1.00 48.75 97 GLU A N 1
ATOM 753 C CA . GLU A 1 97 ? 27.534 -14.774 -31.781 1.00 48.75 97 GLU A CA 1
ATOM 754 C C . GLU A 1 97 ? 26.958 -15.142 -30.404 1.00 48.75 97 GLU A C 1
ATOM 756 O O . GLU A 1 97 ? 26.714 -16.314 -30.136 1.00 48.75 97 GLU A O 1
ATOM 761 N N . ILE A 1 98 ? 26.739 -14.173 -29.504 1.00 49.16 98 ILE A N 1
ATOM 762 C CA . ILE A 1 98 ? 26.239 -14.446 -28.146 1.00 49.16 98 ILE A CA 1
ATOM 763 C C . ILE A 1 98 ? 24.796 -14.955 -28.199 1.00 49.16 98 ILE A C 1
ATOM 765 O O . ILE A 1 98 ? 24.473 -15.928 -27.523 1.00 49.16 98 ILE A O 1
ATOM 769 N N . SER A 1 99 ? 23.940 -14.353 -29.031 1.00 47.19 99 SER A N 1
ATOM 770 C CA . SER A 1 99 ? 22.565 -14.834 -29.217 1.00 47.19 99 SER A CA 1
ATOM 771 C C . SER A 1 99 ? 22.540 -16.224 -29.863 1.00 47.19 99 SER A C 1
ATOM 773 O O . SER A 1 99 ? 21.753 -17.069 -29.441 1.00 47.19 99 SER A O 1
ATOM 775 N N . ASP A 1 100 ? 23.445 -16.506 -30.808 1.00 50.69 100 ASP A N 1
ATOM 776 C CA . ASP A 1 100 ? 23.606 -17.830 -31.429 1.00 50.69 100 ASP A CA 1
ATOM 777 C C . ASP A 1 100 ? 24.072 -18.883 -30.413 1.00 50.69 100 ASP A C 1
ATOM 779 O O . ASP A 1 100 ? 23.516 -19.975 -30.361 1.00 50.69 100 ASP A O 1
ATOM 783 N N . LEU A 1 101 ? 25.048 -18.547 -29.565 1.00 47.06 101 LEU A N 1
ATOM 784 C CA . LEU A 1 101 ? 25.565 -19.416 -28.504 1.00 47.06 101 LEU A CA 1
ATOM 785 C C . LEU A 1 101 ? 24.531 -19.686 -27.417 1.00 47.06 101 LEU A C 1
ATOM 787 O O . LEU A 1 101 ? 24.446 -20.812 -26.943 1.00 47.06 101 LEU A O 1
ATOM 791 N N . LEU A 1 102 ? 23.748 -18.682 -27.025 1.00 45.62 102 LEU A N 1
ATOM 792 C CA . LEU A 1 102 ? 22.648 -18.866 -26.083 1.00 45.62 102 LEU A CA 1
ATOM 793 C C . LEU A 1 102 ? 21.545 -19.714 -26.726 1.00 45.62 102 LEU A C 1
ATOM 795 O O . LEU A 1 102 ? 21.126 -20.701 -26.137 1.00 45.62 102 LEU A O 1
ATOM 799 N N . SER A 1 103 ? 21.151 -19.418 -27.966 1.00 47.28 103 SER A N 1
ATOM 800 C CA . SER A 1 103 ? 20.164 -20.222 -28.702 1.00 47.28 103 SER A CA 1
ATOM 801 C C . SER A 1 103 ? 20.611 -21.684 -28.847 1.00 47.28 103 SER A C 1
ATOM 803 O O . SER A 1 103 ? 19.810 -22.587 -28.635 1.00 47.28 103 SER A O 1
ATOM 805 N N . ALA A 1 104 ? 21.897 -21.925 -29.132 1.00 43.22 104 ALA A N 1
ATOM 806 C CA . ALA A 1 104 ? 22.488 -23.258 -29.255 1.00 43.22 104 ALA A CA 1
ATOM 807 C C . ALA A 1 104 ? 22.690 -23.966 -27.903 1.00 43.22 104 ALA A C 1
ATOM 809 O O . ALA A 1 104 ? 22.535 -25.179 -27.817 1.00 43.22 104 ALA A O 1
ATOM 810 N N . ALA A 1 105 ? 23.023 -23.234 -26.836 1.00 37.88 105 ALA A N 1
ATOM 811 C CA . ALA A 1 105 ? 23.161 -23.792 -25.489 1.00 37.88 105 ALA A CA 1
ATOM 812 C C . ALA A 1 105 ? 21.808 -24.166 -24.862 1.00 37.88 105 ALA A C 1
ATOM 814 O O . ALA A 1 105 ? 21.761 -25.039 -23.996 1.00 37.88 105 ALA A O 1
ATOM 815 N N . TYR A 1 106 ? 20.728 -23.511 -25.297 1.00 40.78 106 TYR A N 1
ATOM 816 C CA . TYR A 1 106 ? 19.362 -23.734 -24.819 1.00 40.78 106 TYR A CA 1
ATOM 817 C C . TYR A 1 106 ? 18.473 -24.504 -25.810 1.00 40.78 106 TYR A C 1
ATOM 819 O O . TYR A 1 106 ? 17.287 -24.665 -25.536 1.00 40.78 106 TYR A O 1
ATOM 827 N N . ASP A 1 107 ? 19.038 -24.994 -26.919 1.00 43.44 107 ASP A N 1
ATOM 828 C CA . ASP A 1 107 ? 18.351 -25.778 -27.962 1.00 43.44 107 ASP A CA 1
ATOM 829 C C . ASP A 1 107 ? 17.043 -25.114 -28.455 1.00 43.44 107 ASP A C 1
ATOM 831 O O . ASP A 1 107 ? 16.023 -25.761 -28.704 1.00 43.44 107 ASP A O 1
ATOM 835 N N . ILE A 1 108 ? 17.056 -23.777 -28.552 1.00 47.12 108 ILE A N 1
ATOM 836 C CA . ILE A 1 108 ? 15.927 -22.980 -29.045 1.00 47.12 108 ILE A CA 1
ATOM 837 C C . ILE A 1 108 ? 15.957 -23.069 -30.570 1.00 47.12 108 ILE A C 1
ATOM 839 O O . ILE A 1 108 ? 16.658 -22.311 -31.245 1.00 47.12 108 ILE A O 1
ATOM 843 N N . ASP A 1 109 ? 15.238 -24.054 -31.099 1.00 39.72 109 ASP A N 1
ATOM 844 C CA . ASP A 1 109 ? 15.207 -24.354 -32.525 1.00 39.72 109 ASP A CA 1
ATOM 845 C C . ASP A 1 109 ? 14.711 -23.144 -33.346 1.00 39.72 109 ASP A C 1
ATOM 847 O O . ASP A 1 109 ? 13.634 -22.591 -33.112 1.00 39.72 109 ASP A O 1
ATOM 851 N N . ARG A 1 110 ? 15.519 -22.718 -34.326 1.00 40.91 110 ARG A N 1
ATOM 852 C CA . ARG A 1 110 ? 15.251 -21.571 -35.217 1.00 40.91 110 ARG A CA 1
ATOM 853 C C . ARG A 1 110 ? 14.291 -21.902 -36.359 1.00 40.91 110 ARG A C 1
ATOM 855 O O . ARG A 1 110 ? 14.034 -21.049 -37.203 1.00 40.91 110 ARG A O 1
ATOM 862 N N . SER A 1 111 ? 13.754 -23.118 -36.399 1.00 40.75 111 SER A N 1
ATOM 863 C CA . SER A 1 111 ? 12.906 -23.608 -37.489 1.00 40.75 111 SER A CA 1
ATOM 864 C C . SER A 1 111 ? 11.492 -22.998 -37.536 1.00 40.75 111 SER A C 1
ATOM 866 O O . SER A 1 111 ? 10.729 -23.304 -38.449 1.00 40.75 111 SER A O 1
ATOM 868 N N . TRP A 1 112 ? 11.137 -22.085 -36.622 1.00 38.97 112 TRP A N 1
ATOM 869 C CA . TRP A 1 112 ? 9.841 -21.389 -36.606 1.00 38.97 112 TRP A CA 1
ATOM 870 C C . TRP A 1 112 ? 9.847 -20.043 -37.352 1.00 38.97 112 TRP A C 1
ATOM 872 O O . TRP A 1 112 ? 9.285 -19.051 -36.892 1.00 38.97 112 TRP A O 1
ATOM 882 N N . THR A 1 113 ? 10.478 -19.981 -38.525 1.00 38.78 113 THR A N 1
ATOM 883 C CA . THR A 1 113 ? 10.121 -18.975 -39.534 1.00 38.78 113 THR A CA 1
ATOM 884 C C . THR A 1 113 ? 9.100 -19.623 -40.452 1.00 38.78 113 THR A C 1
ATOM 886 O O . THR A 1 113 ? 9.434 -20.542 -41.197 1.00 38.78 113 THR A O 1
ATOM 889 N N . GLY A 1 114 ? 7.840 -19.212 -40.325 1.00 41.69 114 GLY A N 1
ATOM 890 C CA . GLY A 1 114 ? 6.741 -19.755 -41.108 1.00 41.69 114 GLY A CA 1
ATOM 891 C C . GLY A 1 114 ? 6.981 -19.604 -42.605 1.00 41.69 114 GLY A C 1
ATOM 892 O O . GLY A 1 114 ? 6.798 -18.522 -43.141 1.00 41.69 114 GLY A O 1
ATOM 893 N N . ASP A 1 115 ? 7.321 -20.714 -43.251 1.00 36.47 115 ASP A N 1
ATOM 894 C CA . ASP A 1 115 ? 6.991 -20.977 -44.643 1.00 36.47 115 ASP A CA 1
ATOM 895 C C . ASP A 1 115 ? 6.176 -22.271 -44.665 1.00 36.47 115 ASP A C 1
ATOM 897 O O . ASP A 1 115 ? 6.685 -23.395 -44.626 1.00 36.47 115 ASP A O 1
ATOM 901 N N . GLU A 1 116 ? 4.855 -22.107 -44.670 1.00 46.03 116 GLU A N 1
ATOM 902 C CA . GLU A 1 116 ? 3.952 -23.175 -45.062 1.00 46.03 116 GLU A CA 1
ATOM 903 C C . GLU A 1 116 ? 4.198 -23.459 -46.545 1.00 46.03 116 GLU A C 1
ATOM 905 O O . GLU A 1 116 ? 3.751 -22.688 -47.382 1.00 46.03 116 GLU A O 1
ATOM 910 N N . HIS A 1 117 ? 4.912 -24.543 -46.867 1.00 45.31 117 HIS A N 1
ATOM 911 C CA . HIS A 1 117 ? 4.622 -25.479 -47.967 1.00 45.31 117 HIS A CA 1
ATOM 912 C C . HIS A 1 117 ? 5.756 -26.504 -48.111 1.00 45.31 117 HIS A C 1
ATOM 914 O O . HIS A 1 117 ? 6.807 -26.237 -48.683 1.00 45.31 117 HIS A O 1
ATOM 920 N N . GLY A 1 118 ? 5.515 -27.728 -47.639 1.00 37.81 118 GLY A N 1
ATOM 921 C CA . GLY A 1 118 ? 6.428 -28.843 -47.877 1.00 37.81 118 GLY A CA 1
ATOM 922 C C . GLY A 1 118 ? 5.978 -30.120 -47.187 1.00 37.81 118 GLY A C 1
ATOM 923 O O . GLY A 1 118 ? 6.320 -30.372 -46.037 1.00 37.81 118 GLY A O 1
ATOM 924 N N . GLN A 1 119 ? 5.198 -30.936 -47.895 1.00 44.97 119 GLN A N 1
ATOM 925 C CA . GLN A 1 119 ? 4.879 -32.303 -47.492 1.00 44.97 119 GLN A CA 1
ATOM 926 C C . GLN A 1 119 ? 6.172 -33.123 -47.364 1.00 44.97 119 GLN A C 1
ATOM 928 O O . GLN A 1 119 ? 6.839 -33.404 -48.355 1.00 44.97 119 GLN A O 1
ATOM 933 N N . GLY A 1 120 ? 6.504 -33.536 -46.142 1.00 38.19 120 GLY A N 1
ATOM 934 C CA . GLY A 1 120 ? 7.635 -34.413 -45.862 1.00 38.19 120 GLY A CA 1
ATOM 935 C C . GLY A 1 120 ? 7.454 -35.113 -44.523 1.00 38.19 120 GLY A C 1
ATOM 936 O O . GLY A 1 120 ? 7.713 -34.549 -43.469 1.00 38.19 120 GLY A O 1
ATOM 937 N N . SER A 1 121 ? 6.963 -36.348 -44.578 1.00 43.09 121 SER A N 1
ATOM 938 C CA . SER A 1 121 ? 6.733 -37.240 -43.441 1.00 43.09 121 SER A CA 1
ATOM 939 C C . SER A 1 121 ? 8.026 -37.529 -42.662 1.00 43.09 121 SER A C 1
ATOM 941 O O . SER A 1 121 ? 8.834 -38.357 -43.078 1.00 43.09 121 SER A O 1
ATOM 943 N N . GLY A 1 122 ? 8.160 -36.923 -41.483 1.00 33.22 122 GLY A N 1
ATOM 944 C CA . GLY A 1 122 ? 9.092 -37.321 -40.431 1.00 33.22 122 GLY A CA 1
ATOM 945 C C . GLY A 1 122 ? 8.503 -36.944 -39.075 1.00 33.22 122 GLY A C 1
ATOM 946 O O . GLY A 1 122 ? 8.395 -35.768 -38.751 1.00 33.22 122 GLY A O 1
ATOM 947 N N . SER A 1 123 ? 8.061 -37.940 -38.304 1.00 41.91 123 SER A N 1
ATOM 948 C CA . SER A 1 123 ? 7.418 -37.778 -36.992 1.00 41.91 123 SER A CA 1
ATOM 949 C C . SER A 1 123 ? 8.402 -37.237 -35.941 1.00 41.91 123 SER A C 1
ATOM 951 O O . SER A 1 123 ? 8.893 -37.987 -35.096 1.00 41.91 123 SER A O 1
ATOM 953 N N . ALA A 1 124 ? 8.660 -35.930 -35.953 1.00 34.03 124 ALA A N 1
ATOM 954 C CA . ALA A 1 124 ? 9.148 -35.216 -34.782 1.00 34.03 124 ALA A CA 1
ATOM 955 C C . ALA A 1 124 ? 7.986 -35.106 -33.785 1.00 34.03 124 ALA A C 1
ATOM 957 O O . ALA A 1 124 ? 6.916 -34.585 -34.110 1.00 34.03 124 ALA A O 1
ATOM 958 N N . ARG A 1 125 ? 8.161 -35.672 -32.585 1.00 32.84 125 ARG A N 1
ATOM 959 C CA . ARG A 1 125 ? 7.169 -35.595 -31.506 1.00 32.84 125 ARG A CA 1
ATOM 960 C C . ARG A 1 125 ? 6.895 -34.123 -31.201 1.00 32.84 125 ARG A C 1
ATOM 962 O O . ARG A 1 125 ? 7.744 -33.434 -30.650 1.00 32.84 125 ARG A O 1
ATOM 969 N N . LYS A 1 126 ? 5.697 -33.675 -31.573 1.00 30.52 126 LYS A N 1
ATOM 970 C CA . LYS A 1 126 ? 5.126 -32.379 -31.214 1.00 30.52 126 LYS A CA 1
ATOM 971 C C . LYS A 1 126 ? 5.128 -32.284 -29.687 1.00 30.52 126 LYS A C 1
ATOM 973 O O . LYS A 1 126 ? 4.434 -33.059 -29.032 1.00 30.52 126 LYS A O 1
ATOM 978 N N . ILE A 1 127 ? 5.955 -31.404 -29.130 1.00 35.28 127 ILE A N 1
ATOM 979 C CA . ILE A 1 127 ? 5.934 -31.111 -27.697 1.00 35.28 127 ILE A CA 1
ATOM 980 C C . ILE A 1 127 ? 4.610 -30.403 -27.413 1.00 35.28 127 ILE A C 1
ATOM 982 O O . ILE A 1 127 ? 4.265 -29.416 -28.062 1.00 35.28 127 ILE A O 1
ATOM 986 N N . ASP A 1 128 ? 3.840 -30.961 -26.486 1.00 32.53 128 ASP A N 1
ATOM 987 C CA . ASP A 1 128 ? 2.551 -30.425 -26.072 1.00 32.53 128 ASP A CA 1
ATOM 988 C C . ASP A 1 128 ? 2.760 -29.311 -25.037 1.00 32.53 128 ASP A C 1
ATOM 990 O O . ASP A 1 128 ? 2.724 -29.525 -23.824 1.00 32.53 128 ASP A O 1
ATOM 994 N N . TYR A 1 129 ? 3.022 -28.103 -25.541 1.00 36.44 129 TYR A N 1
ATOM 995 C CA . TYR A 1 129 ? 3.205 -26.891 -24.739 1.00 36.44 129 TYR A CA 1
ATOM 996 C C . TYR A 1 129 ? 1.958 -26.517 -23.914 1.00 36.44 129 TYR A C 1
ATOM 998 O O . TYR A 1 129 ? 2.074 -25.772 -22.944 1.00 36.44 129 TYR A O 1
ATOM 1006 N N . LEU A 1 130 ? 0.771 -27.050 -24.243 1.00 29.30 130 LEU A N 1
ATOM 1007 C CA . LEU A 1 130 ? -0.473 -26.769 -23.516 1.00 29.30 130 LEU A CA 1
ATOM 1008 C C . LEU A 1 130 ? -0.542 -27.514 -22.176 1.00 29.30 130 LEU A C 1
ATOM 1010 O O . LEU A 1 130 ? -1.130 -26.999 -21.224 1.00 29.30 130 LEU A O 1
ATOM 1014 N N . SER A 1 131 ? 0.132 -28.662 -22.049 1.00 29.33 131 SER A N 1
ATOM 1015 C CA . SER A 1 131 ? 0.260 -29.365 -20.765 1.00 29.33 131 SER A CA 1
ATOM 1016 C C . SER A 1 131 ? 1.202 -28.652 -19.779 1.00 29.33 131 SER A C 1
ATOM 1018 O O . SER A 1 131 ? 1.192 -28.982 -18.594 1.00 29.33 131 SER A O 1
ATOM 1020 N N . ALA A 1 132 ? 1.998 -27.677 -20.237 1.00 29.78 132 ALA A N 1
ATOM 1021 C CA . ALA A 1 132 ? 2.992 -26.970 -19.426 1.00 29.78 132 ALA A CA 1
ATOM 1022 C C . ALA A 1 132 ? 2.451 -25.712 -18.707 1.00 29.78 132 ALA A C 1
ATOM 1024 O O . ALA A 1 132 ? 3.167 -25.134 -17.895 1.00 29.78 132 ALA A O 1
ATOM 1025 N N . ILE A 1 133 ? 1.214 -25.271 -18.990 1.00 30.48 133 ILE A N 1
ATOM 1026 C CA . ILE A 1 133 ? 0.752 -23.897 -18.669 1.00 30.48 133 ILE A CA 1
ATOM 1027 C C . ILE A 1 133 ? -0.485 -23.853 -17.743 1.00 30.48 133 ILE A C 1
ATOM 1029 O O . ILE A 1 133 ? -0.972 -22.784 -17.380 1.00 30.48 133 ILE A O 1
ATOM 1033 N N . HIS A 1 134 ? -0.981 -24.988 -17.251 1.00 25.30 134 HIS A N 1
ATOM 1034 C CA . HIS A 1 134 ? -2.013 -24.996 -16.206 1.00 25.30 134 HIS A CA 1
ATOM 1035 C C . HIS A 1 134 ? -1.397 -25.109 -14.814 1.00 25.30 134 HIS A C 1
ATOM 1037 O O . HIS A 1 134 ? -1.441 -26.190 -14.246 1.00 25.30 134 HIS A O 1
ATOM 1043 N N . THR A 1 135 ? -0.831 -24.018 -14.282 1.00 25.52 135 THR A N 1
ATOM 1044 C CA . THR A 1 135 ? -0.624 -23.674 -12.845 1.00 25.52 135 THR A CA 1
ATOM 1045 C C . THR A 1 135 ? 0.645 -22.824 -12.698 1.00 25.52 135 THR A C 1
ATOM 1047 O O . THR A 1 135 ? 1.645 -23.118 -13.326 1.00 25.52 135 THR A O 1
ATOM 1050 N N . PHE A 1 136 ? 0.777 -21.797 -11.867 1.00 24.81 136 PHE A N 1
ATOM 1051 C CA . PHE A 1 136 ? -0.111 -20.926 -11.101 1.00 24.81 136 PHE A CA 1
ATOM 1052 C C . PHE A 1 136 ? 0.815 -19.921 -10.364 1.00 24.81 136 PHE A C 1
ATOM 1054 O O . PHE A 1 136 ? 2.033 -20.074 -10.332 1.00 24.81 136 PHE A O 1
ATOM 1061 N N . ASN A 1 137 ? 0.187 -18.924 -9.751 1.00 26.97 137 ASN A N 1
ATOM 1062 C CA . ASN A 1 137 ? 0.674 -17.799 -8.935 1.00 26.97 137 ASN A CA 1
ATOM 1063 C C . ASN A 1 137 ? 1.132 -18.203 -7.476 1.00 26.97 137 ASN A C 1
ATOM 1065 O O . ASN A 1 137 ? 1.133 -19.396 -7.181 1.00 26.97 137 ASN A O 1
ATOM 1069 N N . PRO A 1 138 ? 1.292 -17.280 -6.484 1.00 38.41 138 PRO A N 1
ATOM 1070 C CA . PRO A 1 138 ? 2.471 -16.531 -5.958 1.00 38.41 138 PRO A CA 1
ATOM 1071 C C . PRO A 1 138 ? 2.955 -16.896 -4.514 1.00 38.41 138 PRO A C 1
ATOM 1073 O O . PRO A 1 138 ? 2.261 -17.620 -3.806 1.00 38.41 138 PRO A O 1
ATOM 1076 N N . SER A 1 139 ? 4.049 -16.260 -4.016 1.00 26.55 139 SER A N 1
ATOM 1077 C CA . SER A 1 139 ? 4.116 -15.386 -2.787 1.00 26.55 139 SER A CA 1
ATOM 1078 C C . SER A 1 139 ? 5.365 -15.506 -1.867 1.00 26.55 139 SER A C 1
ATOM 1080 O O . SER A 1 139 ? 5.773 -16.606 -1.517 1.00 26.55 139 SER A O 1
ATOM 1082 N N . SER A 1 140 ? 5.824 -14.326 -1.394 1.00 25.41 140 SER A N 1
ATOM 1083 C CA . SER A 1 140 ? 6.567 -13.933 -0.158 1.00 25.41 140 SER A CA 1
ATOM 1084 C C . SER A 1 140 ? 8.056 -14.285 0.067 1.00 25.41 140 SER A C 1
ATOM 1086 O O . SER A 1 140 ? 8.377 -15.446 0.304 1.00 25.41 140 SER A O 1
ATOM 1088 N N . LEU A 1 141 ? 8.938 -13.267 0.161 1.00 26.50 141 LEU A N 1
ATOM 1089 C CA . LEU A 1 141 ? 9.472 -12.720 1.436 1.00 26.50 141 LEU A CA 1
ATOM 1090 C C . LEU A 1 141 ? 10.512 -11.590 1.237 1.00 26.50 141 LEU A C 1
ATOM 1092 O O . LEU A 1 141 ? 11.259 -11.575 0.260 1.00 26.50 141 LEU A O 1
ATOM 1096 N N . ASP A 1 142 ? 10.499 -10.667 2.203 1.00 26.67 142 ASP A N 1
ATOM 1097 C CA . ASP A 1 142 ? 11.253 -9.414 2.360 1.00 26.67 142 ASP A CA 1
ATOM 1098 C C . ASP A 1 142 ? 12.776 -9.565 2.536 1.00 26.67 142 ASP A C 1
ATOM 1100 O O . ASP A 1 142 ? 13.254 -10.570 3.063 1.00 26.67 142 ASP A O 1
ATOM 1104 N N . TYR A 1 143 ? 13.527 -8.498 2.226 1.00 29.22 143 TYR A N 1
ATOM 1105 C CA . TYR A 1 143 ? 14.887 -8.283 2.740 1.00 29.22 143 TYR A CA 1
ATOM 1106 C C . TYR A 1 143 ? 15.048 -6.913 3.407 1.00 29.22 143 TYR A C 1
ATOM 1108 O O . TYR A 1 143 ? 14.705 -5.876 2.841 1.00 29.22 143 TYR A O 1
ATOM 1116 N N . ALA A 1 144 ? 15.642 -6.945 4.604 1.00 24.28 144 ALA A N 1
ATOM 1117 C CA . ALA A 1 144 ? 16.204 -5.805 5.317 1.00 24.28 144 ALA A CA 1
ATOM 1118 C C . ALA A 1 144 ? 17.600 -5.452 4.755 1.00 24.28 144 ALA A C 1
ATOM 1120 O O . ALA A 1 144 ? 18.364 -6.364 4.420 1.00 24.28 144 ALA A O 1
ATOM 1121 N N . PRO A 1 145 ? 17.976 -4.164 4.667 1.00 28.47 145 PRO A N 1
ATOM 1122 C CA . PRO A 1 145 ? 19.303 -3.769 4.213 1.00 28.47 145 PRO A CA 1
ATOM 1123 C C . PRO A 1 145 ? 20.374 -4.073 5.273 1.00 28.47 145 PRO A C 1
ATOM 1125 O O . PRO A 1 145 ? 20.207 -3.776 6.456 1.00 28.47 145 PRO A O 1
ATOM 1128 N N . LEU A 1 146 ? 21.504 -4.628 4.824 1.00 25.97 146 LEU A N 1
ATOM 1129 C CA . LEU A 1 146 ? 22.752 -4.748 5.583 1.00 25.97 146 LEU A CA 1
ATOM 1130 C C . LEU A 1 146 ? 23.333 -3.349 5.852 1.00 25.97 146 LEU A C 1
ATOM 1132 O O . LEU A 1 146 ? 24.211 -2.875 5.136 1.00 25.97 146 LEU A O 1
ATOM 1136 N N . TYR A 1 147 ? 22.854 -2.702 6.911 1.00 29.78 147 TYR A N 1
ATOM 1137 C CA . TYR A 1 147 ? 23.643 -1.732 7.660 1.00 29.78 147 TYR A CA 1
ATOM 1138 C C . TYR A 1 147 ? 24.128 -2.433 8.926 1.00 29.78 147 TYR A C 1
ATOM 1140 O O . TYR A 1 147 ? 23.327 -2.794 9.787 1.00 29.78 147 TYR A O 1
ATOM 1148 N N . CYS A 1 148 ? 25.438 -2.647 9.042 1.00 24.69 148 CYS A N 1
ATOM 1149 C CA . CYS A 1 148 ? 26.040 -2.971 10.329 1.00 24.69 148 CYS A CA 1
ATOM 1150 C C . CYS A 1 148 ? 25.893 -1.738 11.230 1.00 24.69 148 CYS A C 1
ATOM 1152 O O . CYS A 1 148 ? 26.670 -0.792 11.117 1.00 24.69 148 CYS A O 1
ATOM 1154 N N . PHE A 1 149 ? 24.881 -1.734 12.092 1.00 29.06 149 PHE A N 1
ATOM 1155 C CA . PHE A 1 149 ? 24.882 -0.901 13.286 1.00 29.06 149 PHE A CA 1
ATOM 1156 C C . PHE A 1 149 ? 25.632 -1.673 14.370 1.00 29.06 149 PHE A C 1
ATOM 1158 O O . PHE A 1 149 ? 25.163 -2.718 14.814 1.00 29.06 149 PHE A O 1
ATOM 1165 N N . ASP A 1 150 ? 26.799 -1.173 14.777 1.00 28.33 150 ASP A N 1
ATOM 1166 C CA . ASP A 1 150 ? 27.395 -1.585 16.046 1.00 28.33 150 ASP A CA 1
ATOM 1167 C C . ASP A 1 150 ? 26.537 -1.006 17.180 1.00 28.33 150 ASP A C 1
ATOM 1169 O O . ASP A 1 150 ? 26.354 0.211 17.300 1.00 28.33 150 ASP A O 1
ATOM 1173 N N . GLU A 1 151 ? 25.988 -1.890 18.012 1.00 32.75 151 GLU A N 1
ATOM 1174 C CA . GLU A 1 151 ? 25.355 -1.535 19.278 1.00 32.75 151 GLU A CA 1
ATOM 1175 C C . GLU A 1 151 ? 26.429 -1.038 20.255 1.00 32.75 151 GLU A C 1
ATOM 1177 O O . GLU A 1 151 ? 27.029 -1.797 21.013 1.00 32.75 151 GLU A O 1
ATOM 1182 N N . GLY A 1 152 ? 26.699 0.263 20.228 1.00 32.00 152 GLY A N 1
ATOM 1183 C CA . GLY A 1 152 ? 27.591 0.906 21.185 1.00 32.00 152 GLY A CA 1
ATOM 1184 C C . GLY A 1 152 ? 28.064 2.248 20.664 1.00 32.00 152 GLY A C 1
ATOM 1185 O O . GLY A 1 152 ? 28.969 2.314 19.842 1.00 32.00 152 GLY A O 1
ATOM 1186 N N . GLY A 1 153 ? 27.438 3.327 21.134 1.00 37.47 153 GLY A N 1
ATOM 1187 C CA . GLY A 1 153 ? 27.729 4.694 20.712 1.00 37.47 153 GLY A CA 1
ATOM 1188 C C . GLY A 1 153 ? 29.174 5.121 20.970 1.00 37.47 153 GLY A C 1
ATOM 1189 O O . GLY A 1 153 ? 29.452 5.740 21.986 1.00 37.47 153 GLY A O 1
ATOM 1190 N N . TYR A 1 154 ? 30.060 4.849 20.012 1.00 30.84 154 TYR A N 1
ATOM 1191 C CA . TYR A 1 154 ? 31.308 5.563 19.759 1.00 30.84 154 TYR A CA 1
ATOM 1192 C C . TYR A 1 154 ? 31.605 5.496 18.258 1.00 30.84 154 TYR A C 1
ATOM 1194 O O . TYR A 1 154 ? 32.059 4.483 17.734 1.00 30.84 154 TYR A O 1
ATOM 1202 N N . THR A 1 155 ? 31.368 6.593 17.541 1.00 28.34 155 THR A N 1
ATOM 1203 C CA . THR A 1 155 ? 31.828 6.748 16.157 1.00 28.34 155 THR A CA 1
ATOM 1204 C C . THR A 1 155 ? 33.352 6.844 16.131 1.00 28.34 155 THR A C 1
ATOM 1206 O O . THR A 1 155 ? 33.914 7.920 16.343 1.00 28.34 155 THR A O 1
ATOM 1209 N N . VAL A 1 156 ? 34.034 5.738 15.832 1.00 28.83 156 VAL A N 1
ATOM 1210 C CA . VAL A 1 156 ? 35.419 5.783 15.352 1.00 28.83 156 VAL A CA 1
ATOM 1211 C C . VAL A 1 156 ? 35.366 6.052 13.850 1.00 28.83 156 VAL A C 1
ATOM 1213 O O . VAL A 1 156 ? 34.945 5.206 13.064 1.00 28.83 156 VAL A O 1
ATOM 1216 N N . ARG A 1 157 ? 35.775 7.255 13.430 1.00 29.11 157 ARG A N 1
ATOM 1217 C CA . ARG A 1 157 ? 36.050 7.544 12.016 1.00 29.11 157 ARG A CA 1
ATOM 1218 C C . ARG A 1 157 ? 37.209 6.654 11.569 1.00 29.11 157 ARG A C 1
ATOM 1220 O O . ARG A 1 157 ? 38.357 6.933 11.904 1.00 29.11 157 ARG A O 1
ATOM 1227 N N . HIS A 1 158 ? 36.921 5.612 10.799 1.00 30.61 158 HIS A N 1
ATOM 1228 C CA . HIS A 1 158 ? 37.956 4.935 10.029 1.00 30.61 158 HIS A CA 1
ATOM 1229 C C . HIS A 1 158 ? 38.301 5.790 8.805 1.00 30.61 158 HIS A C 1
ATOM 1231 O O . HIS A 1 158 ? 37.440 6.089 7.978 1.00 30.61 158 HIS A O 1
ATOM 1237 N N . ASP A 1 159 ? 39.559 6.229 8.729 1.00 35.91 159 ASP A N 1
ATOM 1238 C CA . ASP A 1 159 ? 40.115 6.905 7.559 1.00 35.91 159 ASP A CA 1
ATOM 1239 C C . ASP A 1 159 ? 40.302 5.872 6.436 1.00 35.91 159 ASP A C 1
ATOM 1241 O O . ASP A 1 159 ? 40.988 4.861 6.587 1.00 35.91 159 ASP A O 1
ATOM 1245 N N . TRP A 1 160 ? 39.656 6.112 5.299 1.00 35.25 160 TRP A N 1
ATOM 1246 C CA . TRP A 1 160 ? 39.603 5.205 4.148 1.00 35.25 160 TRP A CA 1
ATOM 1247 C C . TRP A 1 160 ? 40.953 5.107 3.417 1.00 35.25 160 TRP A C 1
ATOM 1249 O O . TRP A 1 160 ? 41.122 4.287 2.512 1.00 35.25 160 TRP A O 1
ATOM 1259 N N . ARG A 1 161 ? 41.933 5.927 3.818 1.00 40.75 161 ARG A N 1
ATOM 1260 C CA . ARG A 1 161 ? 43.279 5.996 3.235 1.00 40.75 161 ARG A CA 1
ATOM 1261 C C . ARG A 1 161 ? 44.150 4.763 3.503 1.00 40.75 161 ARG A C 1
ATOM 1263 O O . ARG A 1 161 ? 45.088 4.549 2.744 1.00 40.75 161 ARG A O 1
ATOM 1270 N N . ASP A 1 162 ? 43.810 3.916 4.478 1.00 36.62 162 ASP A N 1
ATOM 1271 C CA . ASP A 1 162 ? 44.610 2.725 4.835 1.00 36.62 162 ASP A CA 1
ATOM 1272 C C . ASP A 1 162 ? 44.193 1.428 4.111 1.00 36.62 162 ASP A C 1
ATOM 1274 O O . ASP A 1 162 ? 44.862 0.392 4.208 1.00 36.62 162 ASP A O 1
ATOM 1278 N N . TYR A 1 163 ? 43.096 1.457 3.350 1.00 35.88 163 TYR A N 1
ATOM 1279 C CA . TYR A 1 163 ? 42.590 0.286 2.624 1.00 35.88 163 TYR A CA 1
ATOM 1280 C C . TYR A 1 163 ? 43.545 -0.253 1.529 1.00 35.88 163 TYR A C 1
ATOM 1282 O O . TYR A 1 163 ? 43.666 -1.476 1.396 1.00 35.88 163 TYR A O 1
ATOM 1290 N N . PRO A 1 164 ? 44.290 0.592 0.782 1.00 38.97 164 PRO A N 1
ATOM 1291 C CA . PRO A 1 164 ? 45.270 0.126 -0.203 1.00 38.97 164 PRO A CA 1
ATOM 1292 C C . PRO A 1 164 ? 46.473 -0.590 0.430 1.00 38.97 164 PRO A C 1
ATOM 1294 O O . PRO A 1 164 ? 46.973 -1.560 -0.139 1.00 38.97 164 PRO A O 1
ATOM 1297 N N . GLN A 1 165 ? 46.902 -0.164 1.625 1.00 40.50 165 GLN A N 1
ATOM 1298 C CA . GLN A 1 165 ? 48.043 -0.751 2.337 1.00 40.50 165 GLN A CA 1
ATOM 1299 C C . GLN A 1 165 ? 47.730 -2.186 2.797 1.00 40.50 165 GLN A C 1
ATOM 1301 O O . GLN A 1 165 ? 48.532 -3.096 2.605 1.00 40.50 165 GLN A O 1
ATOM 1306 N N . ARG A 1 166 ? 46.512 -2.423 3.308 1.00 38.31 166 ARG A N 1
ATOM 1307 C CA . ARG A 1 166 ? 46.061 -3.760 3.745 1.00 38.31 166 ARG A CA 1
ATOM 1308 C C . ARG A 1 166 ? 45.891 -4.748 2.588 1.00 38.31 166 ARG A C 1
ATOM 1310 O O . ARG A 1 166 ? 46.167 -5.937 2.748 1.00 38.31 166 ARG A O 1
ATOM 1317 N N . LEU A 1 167 ? 45.476 -4.264 1.417 1.00 35.25 167 LEU A N 1
ATOM 1318 C CA . LEU A 1 167 ? 45.409 -5.060 0.188 1.00 35.25 167 LEU A CA 1
ATOM 1319 C C . LEU A 1 167 ? 46.808 -5.384 -0.358 1.00 35.25 167 LEU A C 1
ATOM 1321 O O . LEU A 1 167 ? 47.038 -6.511 -0.798 1.00 35.25 167 LEU A O 1
ATOM 1325 N N . ALA A 1 168 ? 47.757 -4.446 -0.267 1.00 36.38 168 ALA A N 1
ATOM 1326 C CA . ALA A 1 168 ? 49.156 -4.688 -0.618 1.00 36.38 168 ALA A CA 1
ATOM 1327 C C . ALA A 1 168 ? 49.806 -5.738 0.306 1.00 36.38 168 ALA A C 1
ATOM 1329 O O . ALA A 1 168 ? 50.455 -6.658 -0.195 1.00 36.38 168 ALA A O 1
ATOM 1330 N N . ASP A 1 169 ? 49.541 -5.685 1.615 1.00 36.94 169 ASP A N 1
ATOM 1331 C CA . ASP A 1 169 ? 50.046 -6.658 2.595 1.00 36.94 169 ASP A CA 1
ATOM 1332 C C . ASP A 1 169 ? 49.441 -8.062 2.415 1.00 36.94 169 ASP A C 1
ATOM 1334 O O . ASP A 1 169 ? 50.128 -9.074 2.588 1.00 36.94 169 ASP A O 1
ATOM 1338 N N . MET A 1 170 ? 48.169 -8.156 2.009 1.00 34.25 170 MET A N 1
ATOM 1339 C CA . MET A 1 170 ? 47.525 -9.433 1.672 1.00 34.25 170 MET A CA 1
ATOM 1340 C C . MET A 1 170 ? 48.087 -10.059 0.390 1.00 34.25 170 MET A C 1
ATOM 1342 O O . MET A 1 170 ? 48.262 -11.278 0.321 1.00 34.25 170 MET A O 1
ATOM 1346 N N . VAL A 1 171 ? 48.394 -9.243 -0.621 1.00 37.66 171 VAL A N 1
ATOM 1347 C CA . VAL A 1 171 ? 48.971 -9.717 -1.887 1.00 37.66 171 VAL A CA 1
ATOM 1348 C C . VAL A 1 171 ? 50.449 -10.092 -1.718 1.00 37.66 171 VAL A C 1
ATOM 1350 O O . VAL A 1 171 ? 50.891 -11.076 -2.317 1.00 37.66 171 VAL A O 1
ATOM 1353 N N . PHE A 1 172 ? 51.197 -9.396 -0.854 1.00 36.00 172 PHE A N 1
ATOM 1354 C CA . PHE A 1 172 ? 52.584 -9.753 -0.535 1.00 36.00 172 PHE A CA 1
ATOM 1355 C C . PHE A 1 172 ? 52.685 -11.078 0.235 1.00 36.00 172 PHE A C 1
ATOM 1357 O O . PHE A 1 172 ? 53.475 -11.946 -0.140 1.00 36.00 172 PHE A O 1
ATOM 1364 N N . ARG A 1 173 ? 51.796 -11.331 1.208 1.00 34.94 173 ARG A N 1
ATOM 1365 C CA . ARG A 1 173 ? 51.770 -12.610 1.952 1.00 34.94 173 ARG A CA 1
ATOM 1366 C C . ARG A 1 173 ? 51.423 -13.832 1.093 1.00 34.94 173 ARG A C 1
ATOM 1368 O O . ARG A 1 173 ? 51.749 -14.952 1.475 1.00 34.94 173 ARG A O 1
ATOM 1375 N N . SER A 1 174 ? 50.822 -13.644 -0.084 1.00 34.09 174 SER A N 1
ATOM 1376 C CA . SER A 1 174 ? 50.554 -14.735 -1.033 1.00 34.09 174 SER A CA 1
ATOM 1377 C C . SER A 1 174 ? 51.763 -15.109 -1.902 1.00 34.09 174 SER A C 1
ATOM 1379 O O . SER A 1 174 ? 51.747 -16.187 -2.498 1.00 34.09 174 SER A O 1
ATOM 1381 N N . LYS A 1 175 ? 52.792 -14.256 -2.008 1.00 31.61 175 LYS A N 1
ATOM 1382 C CA . LYS A 1 175 ? 53.978 -14.514 -2.847 1.00 31.61 175 LYS A CA 1
ATOM 1383 C C . LYS A 1 175 ? 55.217 -14.961 -2.063 1.00 31.61 175 LYS A C 1
ATOM 1385 O O . LYS A 1 175 ? 56.123 -15.524 -2.669 1.00 31.61 175 LYS A O 1
ATOM 1390 N N . GLU A 1 176 ? 55.220 -14.828 -0.738 1.00 35.06 176 GLU A N 1
ATOM 1391 C CA . GLU A 1 176 ? 56.346 -15.234 0.122 1.00 35.06 176 GLU A CA 1
ATOM 1392 C C . GLU A 1 176 ? 56.421 -16.761 0.388 1.00 35.06 176 GLU A C 1
ATOM 1394 O O . GLU A 1 176 ? 57.436 -17.262 0.859 1.00 35.06 176 GLU A O 1
ATOM 1399 N N . ASN A 1 177 ? 55.391 -17.550 0.040 1.00 31.84 177 ASN A N 1
ATOM 1400 C CA . ASN A 1 177 ? 55.359 -19.006 0.293 1.00 31.84 177 ASN A CA 1
ATOM 1401 C C . ASN A 1 177 ? 55.987 -19.888 -0.810 1.00 31.84 177 ASN A C 1
ATOM 1403 O O . ASN A 1 177 ? 55.817 -21.107 -0.811 1.00 31.84 177 ASN A O 1
ATOM 1407 N N . GLN A 1 178 ? 56.764 -19.312 -1.731 1.00 35.50 178 GLN A N 1
ATOM 1408 C CA . GLN A 1 178 ? 57.625 -20.072 -2.644 1.00 35.50 178 GLN A CA 1
ATOM 1409 C C . GLN A 1 178 ? 59.030 -19.466 -2.709 1.00 35.50 178 GLN A C 1
ATOM 1411 O O . GLN A 1 178 ? 59.378 -18.820 -3.694 1.00 35.50 178 GLN A O 1
ATOM 1416 N N . ARG A 1 179 ? 59.838 -19.706 -1.664 1.00 31.47 179 ARG A N 1
ATOM 1417 C CA . ARG A 1 179 ? 61.286 -20.022 -1.715 1.00 31.47 179 ARG A CA 1
ATOM 1418 C C . ARG A 1 179 ? 61.887 -19.975 -0.304 1.00 31.47 179 ARG A C 1
ATOM 1420 O O . ARG A 1 179 ? 62.150 -18.909 0.233 1.00 31.47 179 ARG A O 1
ATOM 1427 N N . GLN A 1 180 ? 62.189 -21.143 0.259 1.00 31.38 180 GLN A N 1
ATOM 1428 C CA . GLN A 1 180 ? 63.258 -21.280 1.252 1.00 31.38 180 GLN A CA 1
ATOM 1429 C C . GLN A 1 180 ? 64.545 -21.704 0.532 1.00 31.38 180 GLN A C 1
ATOM 1431 O O . GLN A 1 180 ? 64.492 -22.591 -0.319 1.00 31.38 180 GLN A O 1
ATOM 1436 N N . VAL A 1 181 ? 65.687 -21.099 0.892 1.00 30.92 181 VAL A N 1
ATOM 1437 C CA . VAL A 1 181 ? 66.854 -21.751 1.535 1.00 30.92 181 VAL A CA 1
ATOM 1438 C C . VAL A 1 181 ? 68.078 -20.795 1.558 1.00 30.92 181 VAL A C 1
ATOM 1440 O O . VAL A 1 181 ? 68.522 -20.330 0.514 1.00 30.92 181 VAL A O 1
ATOM 1443 N N . ARG A 1 182 ? 68.657 -20.658 2.772 1.00 31.16 182 ARG A N 1
ATOM 1444 C CA . ARG A 1 182 ? 70.042 -20.283 3.193 1.00 31.16 182 ARG A CA 1
ATOM 1445 C C . ARG A 1 182 ? 70.450 -18.817 3.484 1.00 31.16 182 ARG A C 1
ATOM 1447 O O . ARG A 1 182 ? 70.934 -18.098 2.628 1.00 31.16 182 ARG A O 1
ATOM 1454 N N . SER A 1 183 ? 70.395 -18.527 4.793 1.00 31.41 183 SER A N 1
ATOM 1455 C CA . SER A 1 183 ? 71.519 -18.368 5.754 1.00 31.41 183 SER A CA 1
ATOM 1456 C C . SER A 1 183 ? 72.041 -16.977 6.154 1.00 31.41 183 SER A C 1
ATOM 1458 O O . SER A 1 183 ? 72.714 -16.317 5.376 1.00 31.41 183 SER A O 1
ATOM 1460 N N . MET A 1 184 ? 71.889 -16.745 7.470 1.00 26.83 184 MET A N 1
ATOM 1461 C CA . MET A 1 184 ? 72.814 -16.176 8.471 1.00 26.83 184 MET A CA 1
ATOM 1462 C C . MET A 1 184 ? 73.186 -14.687 8.444 1.00 26.83 184 MET A C 1
ATOM 1464 O O . MET A 1 184 ? 73.816 -14.202 7.513 1.00 26.83 184 MET A O 1
ATOM 1468 N N . GLY A 1 185 ? 72.940 -14.045 9.594 1.00 28.31 185 GLY A N 1
ATOM 1469 C CA . GLY A 1 185 ? 73.642 -12.853 10.068 1.00 28.31 185 GLY A CA 1
ATOM 1470 C C . GLY A 1 185 ? 72.784 -11.995 10.996 1.00 28.31 185 GLY A C 1
ATOM 1471 O O . GLY A 1 185 ? 71.942 -11.250 10.512 1.00 28.31 185 GLY A O 1
ATOM 1472 N N . ASP A 1 186 ? 72.995 -12.126 12.306 1.00 32.38 186 ASP A N 1
ATOM 1473 C CA . ASP A 1 186 ? 72.413 -11.304 13.377 1.00 32.38 186 ASP A CA 1
ATOM 1474 C C . ASP A 1 186 ? 72.690 -9.792 13.214 1.00 32.38 186 ASP A C 1
ATOM 1476 O O . ASP A 1 186 ? 73.730 -9.425 12.667 1.00 32.38 186 ASP A O 1
ATOM 1480 N N . ILE A 1 187 ? 71.804 -8.935 13.760 1.00 31.36 187 ILE A N 1
ATOM 1481 C CA . ILE A 1 187 ? 72.082 -7.854 14.748 1.00 31.36 187 ILE A CA 1
ATOM 1482 C C . ILE A 1 187 ? 70.907 -6.838 14.836 1.00 31.36 187 ILE A C 1
ATOM 1484 O O . ILE A 1 187 ? 70.557 -6.182 13.861 1.00 31.36 187 ILE A O 1
ATOM 1488 N N . ASP A 1 188 ? 70.361 -6.753 16.059 1.00 32.84 188 ASP A N 1
ATOM 1489 C CA . ASP A 1 188 ? 69.781 -5.643 16.860 1.00 32.84 188 ASP A CA 1
ATOM 1490 C C . ASP A 1 188 ? 68.666 -4.685 16.333 1.00 32.84 188 ASP A C 1
ATOM 1492 O O . ASP A 1 188 ? 68.809 -4.081 15.267 1.00 32.84 188 ASP A O 1
ATOM 1496 N N . PRO A 1 189 ? 67.570 -4.442 17.102 1.00 40.28 189 PRO A N 1
ATOM 1497 C CA . PRO A 1 189 ? 66.450 -3.596 16.704 1.00 40.28 189 PRO A CA 1
ATOM 1498 C C . PRO A 1 189 ? 66.421 -2.254 17.460 1.00 40.28 189 PRO A C 1
ATOM 1500 O O . PRO A 1 189 ? 65.934 -2.171 18.585 1.00 40.28 189 PRO A O 1
ATOM 1503 N N . SER A 1 190 ? 66.823 -1.158 16.816 1.00 33.44 190 SER A N 1
ATOM 1504 C CA . SER A 1 190 ? 66.378 0.189 17.213 1.00 33.44 190 SER A CA 1
ATOM 1505 C C . SER A 1 190 ? 66.685 1.213 16.123 1.00 33.44 190 SER A C 1
ATOM 1507 O O . SER A 1 190 ? 67.848 1.414 15.783 1.00 33.44 190 SER A O 1
ATOM 1509 N N . GLY A 1 191 ? 65.666 1.901 15.602 1.00 30.20 191 GLY A N 1
ATOM 1510 C CA . GLY A 1 191 ? 65.892 3.052 14.724 1.00 30.20 191 GLY A CA 1
ATOM 1511 C C . GLY A 1 191 ? 64.739 3.361 13.782 1.00 30.20 191 GLY A C 1
ATOM 1512 O O . GLY A 1 191 ? 64.779 3.014 12.608 1.00 30.20 191 GLY A O 1
ATOM 1513 N N . TYR A 1 192 ? 63.723 4.047 14.296 1.00 32.53 192 TYR A N 1
ATOM 1514 C CA . TYR A 1 192 ? 62.712 4.732 13.495 1.00 32.53 192 TYR A CA 1
ATOM 1515 C C . TYR A 1 192 ? 63.343 6.003 12.897 1.00 32.53 192 TYR A C 1
ATOM 1517 O O . TYR A 1 192 ? 63.692 6.908 13.652 1.00 32.53 192 TYR A O 1
ATOM 1525 N N . VAL A 1 193 ? 63.485 6.090 11.569 1.00 31.83 193 VAL A N 1
ATOM 1526 C CA . VAL A 1 193 ? 63.774 7.342 10.834 1.00 31.83 193 VAL A CA 1
ATOM 1527 C C . VAL A 1 193 ? 63.064 7.281 9.469 1.00 31.83 193 VAL A C 1
ATOM 1529 O O . VAL A 1 193 ? 63.162 6.256 8.793 1.00 31.83 193 VAL A O 1
ATOM 1532 N N . PRO A 1 194 ? 62.325 8.326 9.045 1.00 35.22 194 PRO A N 1
ATOM 1533 C CA . PRO A 1 194 ? 61.556 8.301 7.805 1.00 35.22 194 PRO A CA 1
ATOM 1534 C C . PRO A 1 194 ? 62.453 8.450 6.571 1.00 35.22 194 PRO A C 1
ATOM 1536 O O . PRO A 1 194 ? 63.354 9.288 6.522 1.00 35.22 194 PRO A O 1
ATOM 1539 N N . PHE A 1 195 ? 62.158 7.652 5.546 1.00 25.61 195 PHE A N 1
ATOM 1540 C CA . PHE A 1 195 ? 62.802 7.707 4.238 1.00 25.61 195 PHE A CA 1
ATOM 1541 C C . PHE A 1 195 ? 62.282 8.921 3.449 1.00 25.61 195 PHE A C 1
ATOM 1543 O O . PHE A 1 195 ? 61.158 8.923 2.950 1.00 25.61 195 PHE A O 1
ATOM 1550 N N . VAL A 1 196 ? 63.117 9.951 3.323 1.00 32.88 196 VAL A N 1
ATOM 1551 C CA . VAL A 1 196 ? 63.028 10.956 2.257 1.00 32.88 196 VAL A CA 1
ATOM 1552 C C . VAL A 1 196 ? 63.861 10.419 1.096 1.00 32.88 196 VAL A C 1
ATOM 1554 O O . VAL A 1 196 ? 65.070 10.246 1.232 1.00 32.88 196 VAL A O 1
ATOM 1557 N N . ALA A 1 197 ? 63.227 10.115 -0.036 1.00 27.64 197 ALA A N 1
ATOM 1558 C CA . ALA A 1 197 ? 63.956 9.752 -1.247 1.00 27.64 197 ALA A CA 1
ATOM 1559 C C . ALA A 1 197 ? 64.601 11.013 -1.864 1.00 27.64 197 ALA A C 1
ATOM 1561 O O . ALA A 1 197 ? 63.919 12.033 -1.999 1.00 27.64 197 ALA A O 1
ATOM 1562 N N . PRO A 1 198 ? 65.894 10.970 -2.230 1.00 30.95 198 PRO A N 1
ATOM 1563 C CA . PRO A 1 198 ? 66.622 12.131 -2.716 1.00 30.95 198 PRO A CA 1
ATOM 1564 C C . 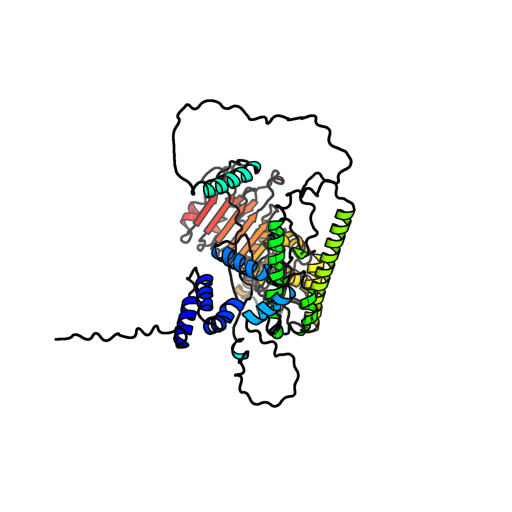PRO A 1 198 ? 66.351 12.401 -4.199 1.00 30.95 198 PRO A C 1
ATOM 1566 O O . PRO A 1 198 ? 66.233 11.491 -5.020 1.00 30.95 198 PRO A O 1
ATOM 1569 N N . ALA A 1 199 ? 66.312 13.688 -4.533 1.00 35.91 199 ALA A N 1
ATOM 1570 C CA . ALA A 1 199 ? 66.408 14.184 -5.892 1.00 35.91 199 ALA A CA 1
ATOM 1571 C C . ALA A 1 199 ? 67.782 13.827 -6.482 1.00 35.91 199 ALA A C 1
ATOM 1573 O O . ALA A 1 199 ? 68.814 14.262 -5.976 1.00 35.91 199 ALA A O 1
ATOM 1574 N N . CYS A 1 200 ? 67.791 13.077 -7.582 1.00 28.02 200 CYS A N 1
ATOM 1575 C CA . CYS A 1 200 ? 68.945 12.985 -8.466 1.00 28.02 200 CYS A CA 1
ATOM 1576 C C . CYS A 1 200 ? 68.695 13.898 -9.670 1.00 28.02 200 CYS A C 1
ATOM 1578 O O . CYS A 1 200 ? 68.075 13.490 -10.649 1.00 28.02 200 CYS A O 1
ATOM 1580 N N . PHE A 1 201 ? 69.174 15.140 -9.584 1.00 34.97 201 PHE A N 1
ATOM 1581 C CA . PHE A 1 201 ? 69.520 15.921 -10.768 1.00 34.97 201 PHE A CA 1
ATOM 1582 C C . PHE A 1 201 ? 70.895 15.444 -11.236 1.00 34.97 201 PHE A C 1
ATOM 1584 O O . PHE A 1 201 ? 71.898 15.666 -10.564 1.00 34.97 201 PHE A O 1
ATOM 1591 N N . GLY A 1 202 ? 70.922 14.743 -12.366 1.00 28.94 202 GLY A N 1
ATOM 1592 C CA . GLY A 1 202 ? 72.124 14.563 -13.167 1.00 28.94 202 GLY A CA 1
ATOM 1593 C C . GLY A 1 202 ? 72.012 15.475 -14.377 1.00 28.94 202 GLY A C 1
ATOM 1594 O O . GLY A 1 202 ? 71.193 15.221 -15.257 1.00 28.94 202 GLY A O 1
ATOM 1595 N N . GLU A 1 203 ? 72.797 16.548 -14.391 1.00 39.59 203 GLU A N 1
ATOM 1596 C CA . GLU A 1 203 ? 73.013 17.383 -15.568 1.00 39.59 203 GLU A CA 1
ATOM 1597 C C . GLU A 1 203 ? 73.694 16.542 -16.655 1.00 39.59 203 GLU A C 1
ATOM 1599 O O . GLU A 1 203 ? 74.833 16.101 -16.516 1.00 39.59 203 GLU A O 1
ATOM 1604 N N . GLY A 1 204 ? 72.968 16.297 -17.739 1.00 32.69 204 GLY A N 1
ATOM 1605 C CA . GLY A 1 204 ? 73.474 15.663 -18.945 1.00 32.69 204 GLY A CA 1
ATOM 1606 C C . GLY A 1 204 ? 72.576 16.074 -20.098 1.00 32.69 204 GLY A C 1
ATOM 1607 O O . GLY A 1 204 ? 71.394 15.744 -20.101 1.00 32.69 204 GLY A O 1
ATOM 1608 N N . ALA A 1 205 ? 73.132 16.856 -21.021 1.00 42.94 205 ALA A N 1
ATOM 1609 C CA . ALA A 1 205 ? 72.451 17.424 -22.175 1.00 42.94 205 ALA A CA 1
ATOM 1610 C C . ALA A 1 205 ? 71.623 16.368 -22.929 1.00 42.94 205 ALA A C 1
ATOM 1612 O O . ALA A 1 205 ? 72.177 15.426 -23.495 1.00 42.94 205 ALA A O 1
ATOM 1613 N N . PHE A 1 206 ? 70.301 16.546 -22.933 1.00 34.50 206 PHE A N 1
ATOM 1614 C CA . PHE A 1 206 ? 69.390 15.813 -23.802 1.00 34.50 206 PHE A CA 1
ATOM 1615 C C . PHE A 1 206 ? 69.013 16.700 -24.988 1.00 34.50 206 PHE A C 1
ATOM 1617 O O . PHE A 1 206 ? 68.558 17.827 -24.826 1.00 34.50 206 PHE A O 1
ATOM 1624 N N . ASP A 1 207 ? 69.262 16.150 -26.168 1.00 37.38 207 ASP A N 1
ATOM 1625 C CA . ASP A 1 207 ? 68.952 16.666 -27.495 1.00 37.38 207 ASP A CA 1
ATOM 1626 C C . ASP A 1 207 ? 67.434 16.909 -27.653 1.00 37.38 207 ASP A C 1
ATOM 1628 O O . ASP A 1 207 ? 66.630 15.994 -27.466 1.00 37.38 207 ASP A O 1
ATOM 1632 N N . GLU A 1 208 ? 67.033 18.144 -27.977 1.00 36.88 208 GLU A N 1
ATOM 1633 C CA . GLU A 1 208 ? 65.631 18.598 -28.052 1.00 36.88 208 GLU A CA 1
ATOM 1634 C C . GLU A 1 208 ? 64.850 18.069 -29.278 1.00 36.88 208 GLU A C 1
ATOM 1636 O O . GLU A 1 208 ? 63.694 18.439 -29.467 1.00 36.88 208 GLU A O 1
ATOM 1641 N N . ASN A 1 209 ? 65.418 17.183 -30.109 1.00 38.84 209 ASN A N 1
ATOM 1642 C CA . ASN A 1 209 ? 64.825 16.822 -31.409 1.00 38.84 209 ASN A CA 1
ATOM 1643 C C . ASN A 1 209 ? 64.458 15.341 -31.626 1.00 38.84 209 ASN A C 1
ATOM 1645 O O . ASN A 1 209 ? 64.321 14.908 -32.771 1.00 38.84 209 ASN A O 1
ATOM 1649 N N . LEU A 1 210 ? 64.223 14.550 -30.573 1.00 37.25 210 LEU A N 1
ATOM 1650 C CA . LEU A 1 210 ? 63.704 13.179 -30.723 1.00 37.25 210 LEU A CA 1
ATOM 1651 C C . LEU A 1 210 ? 62.269 13.033 -30.183 1.00 37.25 210 LEU A C 1
ATOM 1653 O O . LEU A 1 210 ? 62.004 13.406 -29.038 1.00 37.25 210 LEU A O 1
ATOM 1657 N N . PRO A 1 211 ? 61.328 12.449 -30.955 1.00 32.84 211 PRO A N 1
ATOM 1658 C CA . PRO A 1 211 ? 59.986 12.176 -30.465 1.00 32.84 211 PRO A CA 1
ATOM 1659 C C . PRO A 1 211 ? 60.054 11.069 -29.408 1.00 32.84 211 PRO A C 1
ATOM 1661 O O . PRO A 1 211 ? 60.422 9.928 -29.693 1.00 32.84 211 PRO A O 1
ATOM 1664 N N . LEU A 1 212 ? 59.696 11.407 -28.170 1.00 36.44 212 LEU A N 1
ATOM 1665 C CA . LEU A 1 212 ? 59.526 10.422 -27.106 1.00 36.44 212 LEU A CA 1
ATOM 1666 C C . LEU A 1 212 ? 58.384 9.453 -27.478 1.00 36.44 212 LEU A C 1
ATOM 1668 O O . LEU A 1 212 ? 57.329 9.904 -27.935 1.00 36.44 212 LEU A O 1
ATOM 1672 N N . PRO A 1 213 ? 58.541 8.133 -27.262 1.00 31.86 213 PRO A N 1
ATOM 1673 C CA . PRO A 1 213 ? 57.443 7.189 -27.430 1.00 31.86 213 PRO A CA 1
ATOM 1674 C C . PRO A 1 213 ? 56.337 7.495 -26.407 1.00 31.86 213 PRO A C 1
ATOM 1676 O O . PRO A 1 213 ? 56.629 8.020 -25.325 1.00 31.86 213 PRO A O 1
ATOM 1679 N N . PRO A 1 214 ? 55.065 7.172 -26.707 1.00 30.05 214 PRO A N 1
ATOM 1680 C CA . PRO A 1 214 ? 53.958 7.509 -25.830 1.00 30.05 214 PRO A CA 1
ATOM 1681 C C . PRO A 1 214 ? 54.162 6.829 -24.477 1.00 30.05 214 PRO A C 1
ATOM 1683 O O . PRO A 1 214 ? 54.131 5.602 -24.358 1.00 30.05 214 PRO A O 1
ATOM 1686 N N . ARG A 1 215 ? 54.368 7.646 -23.440 1.00 30.52 215 ARG A N 1
ATOM 1687 C CA . ARG A 1 215 ? 54.232 7.217 -22.052 1.00 30.52 215 ARG A CA 1
ATOM 1688 C C . ARG A 1 215 ? 52.792 6.748 -21.867 1.00 30.52 215 ARG A C 1
ATOM 1690 O O . ARG A 1 215 ? 51.876 7.556 -21.748 1.00 30.52 215 ARG A O 1
ATOM 1697 N N . VAL A 1 216 ? 52.600 5.434 -21.850 1.00 28.78 216 VAL A N 1
ATOM 1698 C CA . VAL A 1 216 ? 51.363 4.814 -21.383 1.00 28.78 216 VAL A CA 1
ATOM 1699 C C . VAL A 1 216 ? 51.287 5.075 -19.883 1.00 28.78 216 VAL A C 1
ATOM 1701 O O . VAL A 1 216 ? 51.901 4.378 -19.078 1.00 28.78 216 VAL A O 1
ATOM 1704 N N . CYS A 1 217 ? 50.569 6.130 -19.505 1.00 28.00 217 CYS A N 1
ATOM 1705 C CA . CYS A 1 217 ? 50.159 6.348 -18.128 1.00 28.00 217 CYS A CA 1
ATOM 1706 C C . CYS A 1 217 ? 49.237 5.193 -17.724 1.00 28.00 217 CYS A C 1
ATOM 1708 O O . CYS A 1 217 ? 48.080 5.125 -18.136 1.00 28.00 217 CYS A O 1
ATOM 1710 N N . VAL A 1 218 ? 49.754 4.271 -16.915 1.00 31.88 218 VAL A N 1
ATOM 1711 C CA . VAL A 1 218 ? 48.957 3.252 -16.228 1.00 31.88 218 VAL A CA 1
ATOM 1712 C C . VAL A 1 218 ? 48.169 3.959 -15.122 1.00 31.88 218 VAL A C 1
ATOM 1714 O O . VAL A 1 218 ? 48.596 4.035 -13.976 1.00 31.88 218 VAL A O 1
ATOM 1717 N N . GLY A 1 219 ? 47.036 4.544 -15.507 1.00 34.69 219 GLY A N 1
ATOM 1718 C CA . GLY A 1 219 ? 46.087 5.240 -14.634 1.00 34.69 219 GLY A CA 1
ATOM 1719 C C . GLY A 1 219 ? 44.635 4.815 -14.877 1.00 34.69 219 GLY A C 1
ATOM 1720 O O . GLY A 1 219 ? 43.735 5.618 -14.679 1.00 34.69 219 GLY A O 1
ATOM 1721 N N . HIS A 1 220 ? 44.399 3.578 -15.337 1.00 40.88 220 HIS A N 1
ATOM 1722 C CA . HIS A 1 220 ? 43.083 3.081 -15.785 1.00 40.88 220 HIS A CA 1
ATOM 1723 C C . HIS A 1 220 ? 42.515 1.913 -14.955 1.00 40.88 220 HIS A C 1
ATOM 1725 O O . HIS A 1 220 ? 41.719 1.121 -15.452 1.00 40.88 220 HIS A O 1
ATOM 1731 N N . LEU A 1 221 ? 42.897 1.781 -13.681 1.00 38.12 221 LEU A N 1
ATOM 1732 C CA . LEU A 1 221 ? 42.376 0.711 -12.814 1.00 38.12 221 LEU A CA 1
ATOM 1733 C C . LEU A 1 221 ? 41.021 1.034 -12.149 1.00 38.12 221 LEU A C 1
ATOM 1735 O O . LEU A 1 221 ? 40.451 0.154 -11.514 1.00 38.12 221 LEU A O 1
ATOM 1739 N N . SER A 1 222 ? 40.471 2.246 -12.299 1.00 52.56 222 SER A N 1
ATOM 1740 C CA . SER A 1 222 ? 39.205 2.635 -11.648 1.00 52.56 222 SER A CA 1
ATOM 1741 C C . SER A 1 222 ? 37.926 2.294 -12.428 1.00 52.56 222 SER A C 1
ATOM 1743 O O . SER A 1 222 ? 36.854 2.340 -11.837 1.00 52.56 222 SER A O 1
ATOM 1745 N N . ASP A 1 223 ? 38.008 1.917 -13.711 1.00 57.78 223 ASP A N 1
ATOM 1746 C CA . ASP A 1 223 ? 36.819 1.656 -14.553 1.00 57.78 223 ASP A CA 1
ATOM 1747 C C . ASP A 1 223 ? 36.424 0.167 -14.650 1.00 57.78 223 ASP A C 1
ATOM 1749 O O . ASP A 1 223 ? 35.420 -0.173 -15.278 1.00 57.78 223 ASP A O 1
ATOM 1753 N N . GLU A 1 224 ? 37.194 -0.749 -14.049 1.00 62.75 224 GLU A N 1
ATOM 1754 C CA . GLU A 1 224 ? 36.891 -2.193 -14.065 1.00 62.75 224 GLU A CA 1
ATOM 1755 C C . GLU A 1 224 ? 35.487 -2.522 -13.502 1.00 62.75 224 GLU A C 1
ATOM 1757 O O . GLU A 1 224 ? 34.758 -3.253 -14.175 1.00 62.75 224 GLU A O 1
ATOM 1762 N N . PRO A 1 225 ? 35.037 -1.973 -12.351 1.00 65.06 225 PRO A N 1
ATOM 1763 C CA . PRO A 1 225 ? 33.719 -2.292 -11.793 1.00 65.06 225 PRO A CA 1
ATOM 1764 C C . PRO A 1 225 ? 32.561 -1.919 -12.727 1.00 65.06 225 PRO A C 1
ATOM 1766 O O . PRO A 1 225 ? 31.657 -2.728 -12.928 1.00 65.06 225 PRO A O 1
ATOM 1769 N N . PHE A 1 226 ? 32.629 -0.744 -13.362 1.00 65.19 226 PHE A N 1
ATOM 1770 C CA . PHE A 1 226 ? 31.615 -0.277 -14.312 1.00 65.19 226 PHE A CA 1
ATOM 1771 C C . PHE A 1 226 ? 31.543 -1.159 -15.556 1.00 65.19 226 PHE A C 1
ATOM 1773 O O . PHE A 1 226 ? 30.460 -1.461 -16.048 1.00 65.19 226 PHE A O 1
ATOM 1780 N N . ARG A 1 227 ? 32.687 -1.639 -16.060 1.00 67.19 227 ARG A N 1
ATOM 1781 C CA . ARG A 1 227 ? 32.704 -2.554 -17.211 1.00 67.19 227 ARG A CA 1
ATOM 1782 C C . ARG A 1 227 ? 32.052 -3.894 -16.889 1.00 67.19 227 ARG A C 1
ATOM 1784 O O . ARG A 1 227 ? 31.339 -4.433 -17.735 1.00 67.19 227 ARG A O 1
ATOM 1791 N N . TYR A 1 228 ? 32.274 -4.431 -15.689 1.00 68.19 228 TYR A N 1
ATOM 1792 C CA . TYR A 1 228 ? 31.613 -5.666 -15.261 1.00 68.19 228 TYR A CA 1
ATOM 1793 C C . TYR A 1 228 ? 30.108 -5.489 -15.110 1.00 68.19 228 TYR A C 1
ATOM 1795 O O . TYR A 1 228 ? 29.347 -6.359 -15.536 1.00 68.19 228 TYR A O 1
ATOM 1803 N N . ALA A 1 229 ? 29.692 -4.365 -14.537 1.00 68.31 229 ALA A N 1
ATOM 1804 C CA . ALA A 1 229 ? 28.297 -4.055 -14.295 1.00 68.31 229 ALA A CA 1
ATOM 1805 C C . ALA A 1 229 ? 27.544 -3.812 -15.624 1.00 68.31 229 ALA A C 1
ATOM 1807 O O . ALA A 1 229 ? 26.578 -4.522 -15.921 1.00 68.31 229 ALA A O 1
ATOM 1808 N N . ALA A 1 230 ? 28.105 -3.013 -16.536 1.00 72.06 230 ALA A N 1
ATOM 1809 C CA . ALA A 1 230 ? 27.586 -2.837 -17.895 1.00 72.06 230 ALA A CA 1
ATOM 1810 C C . ALA A 1 230 ? 27.513 -4.155 -18.692 1.00 72.06 230 ALA A C 1
ATOM 1812 O O . ALA A 1 230 ? 26.492 -4.446 -19.318 1.00 72.06 230 ALA A O 1
ATOM 1813 N N . LEU A 1 231 ? 28.559 -4.994 -18.646 1.00 74.75 231 LEU A N 1
ATOM 1814 C CA . LEU A 1 231 ? 28.536 -6.307 -19.301 1.00 74.75 231 LEU A CA 1
ATOM 1815 C C . LEU A 1 231 ? 27.440 -7.201 -18.708 1.00 74.75 231 LEU A C 1
ATOM 1817 O O . LEU A 1 231 ? 26.739 -7.880 -19.451 1.00 74.75 231 LEU A O 1
ATOM 1821 N N . SER A 1 232 ? 27.258 -7.186 -17.387 1.00 73.00 232 SER A N 1
ATOM 1822 C CA . SER A 1 232 ? 26.208 -7.964 -16.726 1.00 73.00 232 SER A CA 1
ATOM 1823 C C . SER A 1 232 ? 24.808 -7.573 -17.199 1.00 73.00 232 SER A C 1
ATOM 1825 O O . SER A 1 232 ? 23.980 -8.447 -17.461 1.00 73.00 232 SER A O 1
ATOM 1827 N N . ILE A 1 233 ? 24.567 -6.272 -17.381 1.00 76.06 233 ILE A N 1
ATOM 1828 C CA . ILE A 1 233 ? 23.301 -5.735 -17.881 1.00 76.06 233 ILE A CA 1
ATOM 1829 C C . ILE A 1 233 ? 23.078 -6.177 -19.322 1.00 76.06 233 ILE A C 1
ATOM 1831 O O . ILE A 1 233 ? 22.006 -6.693 -19.636 1.00 76.06 233 ILE A O 1
ATOM 1835 N N . LEU A 1 234 ? 24.088 -6.035 -20.186 1.00 80.25 234 LEU A N 1
ATOM 1836 C CA . LEU A 1 234 ? 24.001 -6.453 -21.587 1.00 80.25 234 LEU A CA 1
ATOM 1837 C C . LEU A 1 234 ? 23.719 -7.952 -21.714 1.00 80.25 234 LEU A C 1
ATOM 1839 O O . LEU A 1 234 ? 22.846 -8.358 -22.475 1.00 80.25 234 LEU A O 1
ATOM 1843 N N . LEU A 1 235 ? 24.396 -8.782 -20.922 1.00 79.31 235 LEU A N 1
ATOM 1844 C CA . LEU A 1 235 ? 24.153 -10.222 -20.928 1.00 79.31 235 LEU A CA 1
ATOM 1845 C C . LEU A 1 235 ? 22.764 -10.565 -20.419 1.00 79.31 235 LEU A C 1
ATOM 1847 O O . LEU A 1 235 ? 22.083 -11.383 -21.027 1.00 79.31 235 LEU A O 1
ATOM 1851 N N . ARG A 1 236 ? 22.306 -9.918 -19.345 1.00 77.19 236 ARG A N 1
ATOM 1852 C CA . ARG A 1 236 ? 20.947 -10.121 -18.846 1.00 77.19 236 ARG A CA 1
ATOM 1853 C C . ARG A 1 236 ? 19.913 -9.742 -19.901 1.00 77.19 236 ARG A C 1
ATOM 1855 O O . ARG A 1 236 ? 18.958 -10.495 -20.069 1.00 77.19 236 ARG A O 1
ATOM 1862 N N . ARG A 1 237 ? 20.106 -8.627 -20.613 1.00 86.56 237 ARG A N 1
ATOM 1863 C CA . ARG A 1 237 ? 19.241 -8.199 -21.724 1.00 86.56 237 ARG A CA 1
ATOM 1864 C C . ARG A 1 237 ? 19.166 -9.270 -22.805 1.00 86.56 237 ARG A C 1
ATOM 1866 O O . ARG A 1 237 ? 18.077 -9.752 -23.099 1.00 86.56 237 ARG A O 1
ATOM 1873 N N . GLU A 1 238 ? 20.314 -9.692 -23.331 1.00 87.00 238 GLU A N 1
ATOM 1874 C CA . GLU A 1 238 ? 20.355 -10.644 -24.445 1.00 87.00 238 GLU A CA 1
ATOM 1875 C C . GLU A 1 238 ? 19.862 -12.039 -24.052 1.00 87.00 238 GLU A C 1
ATOM 1877 O O . GLU A 1 238 ? 19.119 -12.662 -24.809 1.00 87.00 238 GLU A O 1
ATOM 1882 N N . VAL A 1 239 ? 20.192 -12.518 -22.849 1.00 82.31 239 VAL A N 1
ATOM 1883 C CA . VAL A 1 239 ? 19.678 -13.793 -22.327 1.00 82.31 239 VAL A CA 1
ATOM 1884 C C . VAL A 1 239 ? 18.168 -13.722 -22.126 1.00 82.31 239 VAL A C 1
ATOM 1886 O O . VAL A 1 239 ? 17.456 -14.598 -22.610 1.00 82.31 239 VAL A O 1
ATOM 1889 N N . THR A 1 240 ? 17.667 -12.677 -21.458 1.00 84.06 240 THR A N 1
ATOM 1890 C CA . THR A 1 240 ? 16.224 -12.510 -21.214 1.00 84.06 240 THR A CA 1
ATOM 1891 C C . THR A 1 240 ? 15.471 -12.458 -22.532 1.00 84.06 240 THR A C 1
ATOM 1893 O O . THR A 1 240 ? 14.498 -13.181 -22.706 1.00 84.06 240 THR A O 1
ATOM 1896 N N . TRP A 1 241 ? 15.952 -11.668 -23.492 1.00 90.31 241 TRP A N 1
ATOM 1897 C CA . TRP A 1 241 ? 15.339 -11.581 -24.810 1.00 90.31 241 TRP A CA 1
ATOM 1898 C C . TRP A 1 241 ? 15.350 -12.924 -25.546 1.00 90.31 241 TRP A C 1
ATOM 1900 O O . TRP A 1 241 ? 14.314 -13.349 -26.048 1.00 90.31 241 TRP A O 1
ATOM 1910 N N . THR A 1 242 ? 16.491 -13.613 -25.581 1.00 84.75 242 THR A N 1
ATOM 1911 C CA . THR A 1 242 ? 16.633 -14.899 -26.284 1.00 84.75 242 THR A CA 1
ATOM 1912 C C . THR A 1 242 ? 15.690 -15.959 -25.709 1.00 84.75 242 THR A C 1
ATOM 1914 O O . THR A 1 242 ? 15.079 -16.708 -26.465 1.00 84.75 242 THR A O 1
ATOM 1917 N N . VAL A 1 243 ? 15.519 -15.986 -24.384 1.00 82.50 243 VAL A N 1
ATOM 1918 C CA . VAL A 1 243 ? 14.621 -16.927 -23.697 1.00 82.50 243 VAL A CA 1
ATOM 1919 C C . VAL A 1 243 ? 13.149 -16.535 -23.852 1.00 82.50 243 VAL A C 1
ATOM 1921 O O . VAL A 1 243 ? 12.307 -17.399 -24.072 1.00 82.50 243 VAL A O 1
ATOM 1924 N N . CYS A 1 244 ? 12.820 -15.245 -23.744 1.00 86.00 244 CYS A N 1
ATOM 1925 C CA . CYS A 1 244 ? 11.438 -14.767 -23.778 1.00 86.00 244 CYS A CA 1
ATOM 1926 C C . CYS A 1 244 ? 10.865 -14.684 -25.200 1.00 86.00 244 CYS A C 1
ATOM 1928 O O . CYS A 1 244 ? 9.677 -14.934 -25.388 1.00 86.00 244 CYS A O 1
ATOM 1930 N N . SER A 1 245 ? 11.680 -14.341 -26.204 1.00 91.25 245 SER A N 1
ATOM 1931 C CA . SER A 1 245 ? 11.239 -14.083 -27.585 1.00 91.25 245 SER A CA 1
ATOM 1932 C C . SER A 1 245 ? 10.407 -15.217 -28.215 1.00 91.25 245 SER A C 1
ATOM 1934 O O . SER A 1 245 ? 9.410 -14.919 -28.878 1.00 91.25 245 SER A O 1
ATOM 1936 N N . PRO A 1 246 ? 10.706 -16.512 -28.002 1.00 92.50 246 PRO A N 1
ATOM 1937 C CA . PRO A 1 246 ? 9.879 -17.598 -28.535 1.00 92.50 246 PRO A CA 1
ATOM 1938 C C . PRO A 1 246 ? 8.520 -17.767 -27.836 1.00 92.50 246 PRO A C 1
ATOM 1940 O O . PRO A 1 246 ? 7.633 -18.400 -28.397 1.00 92.50 246 PRO A O 1
ATOM 1943 N N . ILE A 1 247 ? 8.347 -17.217 -26.629 1.00 91.56 247 ILE A N 1
ATOM 1944 C CA . ILE A 1 247 ? 7.189 -17.470 -25.753 1.00 91.56 247 ILE A CA 1
ATOM 1945 C C . ILE A 1 247 ? 6.459 -16.192 -25.311 1.00 91.56 247 ILE A C 1
ATOM 1947 O O . ILE A 1 247 ? 5.705 -16.230 -24.339 1.00 91.56 247 ILE A O 1
ATOM 1951 N N . LEU A 1 248 ? 6.655 -15.059 -25.996 1.00 93.38 248 LEU A N 1
ATOM 1952 C CA . LEU A 1 248 ? 6.089 -13.753 -25.605 1.00 93.38 248 LEU A CA 1
ATOM 1953 C C . LEU A 1 248 ? 4.565 -13.792 -25.407 1.00 93.38 248 LEU A C 1
ATOM 1955 O O . LEU A 1 248 ? 4.035 -13.117 -24.528 1.00 93.38 248 LEU A O 1
ATOM 1959 N N . GLU A 1 249 ? 3.867 -14.629 -26.175 1.00 96.06 249 GLU A N 1
ATOM 1960 C CA . GLU A 1 249 ? 2.420 -14.849 -26.105 1.00 96.06 249 GLU A CA 1
ATOM 1961 C C . GLU A 1 249 ? 1.951 -15.446 -24.778 1.00 96.06 249 GLU A C 1
ATOM 1963 O O . GLU A 1 249 ? 0.781 -15.295 -24.426 1.00 96.06 249 GLU A O 1
ATOM 1968 N N . GLN A 1 250 ? 2.844 -16.107 -24.045 1.00 92.94 250 GLN A N 1
ATOM 1969 C CA . GLN A 1 250 ? 2.555 -16.830 -22.807 1.00 92.94 250 GLN A CA 1
ATOM 1970 C C . GLN A 1 250 ? 3.000 -16.053 -21.561 1.00 92.94 250 GLN A C 1
ATOM 1972 O O . GLN A 1 250 ? 2.565 -16.367 -20.453 1.00 92.94 250 GLN A O 1
ATOM 1977 N N . ILE A 1 251 ? 3.852 -15.036 -21.728 1.00 94.31 251 ILE A N 1
ATOM 1978 C CA . ILE A 1 251 ? 4.406 -14.256 -20.619 1.00 94.31 251 ILE A CA 1
ATOM 1979 C C . ILE A 1 251 ? 3.299 -13.424 -19.970 1.00 94.31 251 ILE A C 1
ATOM 1981 O O . ILE A 1 251 ? 2.637 -12.632 -20.638 1.00 94.31 251 ILE A O 1
ATOM 1985 N N . GLN A 1 252 ? 3.127 -13.599 -18.657 1.00 96.12 252 GLN A N 1
ATOM 1986 C CA . GLN A 1 252 ? 2.182 -12.827 -17.841 1.00 96.12 252 GLN A CA 1
ATOM 1987 C C . GLN A 1 252 ? 2.865 -11.701 -17.070 1.00 96.12 252 GLN A C 1
ATOM 1989 O O . GLN A 1 252 ? 2.271 -10.639 -16.915 1.00 96.12 252 GLN A O 1
ATOM 1994 N N . ASP A 1 253 ? 4.111 -11.908 -16.652 1.00 95.56 253 ASP A N 1
ATOM 1995 C CA . ASP A 1 253 ? 4.896 -10.943 -15.889 1.00 95.56 253 ASP A CA 1
ATOM 1996 C C . ASP A 1 253 ? 6.242 -10.737 -16.583 1.00 95.56 253 ASP A C 1
ATOM 1998 O O . ASP A 1 253 ? 6.969 -11.702 -16.840 1.00 95.56 253 ASP A O 1
ATOM 2002 N N . LEU A 1 254 ? 6.582 -9.489 -16.899 1.00 94.50 254 LEU A N 1
ATOM 2003 C CA . LEU A 1 254 ? 7.792 -9.170 -17.653 1.00 94.50 254 LEU A CA 1
ATOM 2004 C C . LEU A 1 254 ? 8.580 -8.039 -17.003 1.00 94.50 254 LEU A C 1
ATOM 2006 O O . LEU A 1 254 ? 8.029 -6.987 -16.701 1.00 94.50 254 LEU A O 1
ATOM 2010 N N . VAL A 1 255 ? 9.893 -8.226 -16.863 1.00 93.38 255 VAL A N 1
ATOM 2011 C CA . VAL A 1 255 ? 10.813 -7.154 -16.468 1.00 93.38 255 VAL A CA 1
ATOM 2012 C C . VAL A 1 255 ? 11.579 -6.679 -17.700 1.00 93.38 255 VAL A C 1
ATOM 2014 O O . VAL A 1 255 ? 12.314 -7.459 -18.304 1.00 93.38 255 VAL A O 1
ATOM 2017 N N . ILE A 1 256 ? 11.424 -5.407 -18.059 1.00 93.94 256 ILE A N 1
ATOM 2018 C CA . ILE A 1 256 ? 12.041 -4.781 -19.230 1.00 93.94 256 ILE A CA 1
ATOM 2019 C C . ILE A 1 256 ? 13.127 -3.806 -18.757 1.00 93.94 256 ILE A C 1
ATOM 2021 O O . ILE A 1 256 ? 12.809 -2.818 -18.095 1.00 93.94 256 ILE A O 1
ATOM 2025 N N . PRO A 1 257 ? 14.410 -4.027 -19.088 1.00 93.00 257 PRO A N 1
ATOM 2026 C CA . PRO A 1 257 ? 15.441 -3.009 -18.912 1.00 93.00 257 PRO A CA 1
ATOM 2027 C C . PRO A 1 257 ? 15.079 -1.775 -19.737 1.00 93.00 257 PRO A C 1
ATOM 2029 O O . PRO A 1 257 ? 14.803 -1.888 -20.933 1.00 93.00 257 PRO A O 1
ATOM 2032 N N . LEU A 1 258 ? 15.053 -0.600 -19.112 1.00 93.31 258 LEU A N 1
ATOM 2033 C CA . LEU A 1 258 ? 14.549 0.608 -19.757 1.00 93.31 258 LEU A CA 1
ATOM 2034 C C . LEU A 1 258 ? 15.390 0.989 -20.989 1.00 93.31 258 LEU A C 1
ATOM 2036 O O . LEU A 1 258 ? 14.847 1.516 -21.953 1.00 93.31 258 LEU A O 1
ATOM 2040 N N . SER A 1 259 ? 16.682 0.642 -21.028 1.00 92.06 259 SER A N 1
ATOM 2041 C CA . SER A 1 259 ? 17.531 0.823 -22.218 1.00 92.06 259 SER A CA 1
ATOM 2042 C C . SER A 1 259 ? 17.198 -0.100 -23.402 1.00 92.06 259 SER A C 1
ATOM 2044 O O . SER A 1 259 ? 17.783 0.049 -24.478 1.00 92.06 259 SER A O 1
ATOM 2046 N N . ASP A 1 260 ? 16.303 -1.074 -23.219 1.00 94.81 260 ASP A N 1
ATOM 2047 C CA . ASP A 1 260 ? 15.890 -2.051 -24.234 1.00 94.81 260 ASP A CA 1
ATOM 2048 C C . ASP A 1 260 ? 14.408 -1.958 -24.600 1.00 94.81 260 ASP A C 1
ATOM 2050 O O . ASP A 1 260 ? 13.934 -2.726 -25.431 1.00 94.81 260 ASP A O 1
ATOM 2054 N N . VAL A 1 261 ? 13.658 -1.024 -24.007 1.00 96.56 261 VAL A N 1
ATOM 2055 C CA . VAL A 1 261 ? 12.194 -0.960 -24.140 1.00 96.56 261 VAL A CA 1
ATOM 2056 C C . VAL A 1 261 ? 11.711 -0.878 -25.592 1.00 96.56 261 VAL A C 1
ATOM 2058 O O . VAL A 1 261 ? 10.677 -1.452 -25.927 1.00 96.56 261 VAL A O 1
ATOM 2061 N N . HIS A 1 262 ? 12.497 -0.260 -26.477 1.00 97.06 262 HIS A N 1
ATOM 2062 C CA . HIS A 1 262 ? 12.226 -0.199 -27.915 1.00 97.06 262 HIS A CA 1
ATOM 2063 C C . HIS A 1 262 ? 12.076 -1.593 -28.544 1.00 97.06 262 HIS A C 1
ATOM 2065 O O . HIS A 1 262 ? 11.104 -1.851 -29.250 1.00 97.06 262 HIS A O 1
ATOM 2071 N N . ARG A 1 263 ? 12.974 -2.529 -28.207 1.00 96.00 263 ARG A N 1
ATOM 2072 C CA . ARG A 1 263 ? 12.952 -3.905 -28.727 1.00 96.00 263 ARG A CA 1
ATOM 2073 C C . ARG A 1 263 ? 11.651 -4.625 -28.356 1.00 96.00 263 ARG A C 1
ATOM 2075 O O . ARG A 1 263 ? 11.102 -5.380 -29.153 1.00 96.00 263 ARG A O 1
ATOM 2082 N N . TYR A 1 264 ? 11.137 -4.363 -27.155 1.00 97.25 264 TYR A N 1
ATOM 2083 C CA . TYR A 1 264 ? 9.878 -4.927 -26.667 1.00 97.25 264 TYR A CA 1
ATOM 2084 C C . TYR A 1 264 ? 8.655 -4.226 -27.274 1.00 97.25 264 TYR A C 1
ATOM 2086 O O . TYR A 1 264 ? 7.651 -4.881 -27.554 1.00 97.25 264 TYR A O 1
ATOM 2094 N N . LEU A 1 265 ? 8.735 -2.914 -27.520 1.00 98.12 265 LEU A N 1
ATOM 2095 C CA . LEU A 1 265 ? 7.682 -2.137 -28.178 1.00 98.12 265 LEU A CA 1
ATOM 2096 C C . LEU A 1 265 ? 7.410 -2.616 -29.614 1.00 98.12 265 LEU A C 1
ATOM 2098 O O . LEU A 1 265 ? 6.248 -2.672 -30.033 1.00 98.12 265 LEU A O 1
ATOM 2102 N N . ASP A 1 266 ? 8.453 -3.014 -30.343 1.00 97.81 266 ASP A N 1
ATOM 2103 C CA . ASP A 1 266 ? 8.340 -3.527 -31.715 1.00 97.81 266 ASP A CA 1
ATOM 2104 C C . ASP A 1 266 ? 7.516 -4.824 -31.784 1.00 97.81 266 ASP A C 1
ATOM 2106 O O . ASP A 1 266 ? 6.708 -5.028 -32.694 1.00 97.81 266 ASP A O 1
ATOM 2110 N N . VAL A 1 267 ? 7.636 -5.672 -30.761 1.00 97.75 267 VAL A N 1
ATOM 2111 C CA . VAL A 1 267 ? 6.918 -6.952 -30.656 1.00 97.75 267 VAL A CA 1
ATOM 2112 C C . VAL A 1 267 ? 5.728 -6.902 -29.700 1.00 97.75 267 VAL A C 1
ATOM 2114 O O . VAL A 1 267 ? 5.209 -7.950 -29.322 1.00 97.75 267 VAL A O 1
ATOM 2117 N N . VAL A 1 268 ? 5.250 -5.709 -29.319 1.00 98.38 268 VAL A N 1
ATOM 2118 C CA . VAL A 1 268 ? 4.231 -5.578 -28.261 1.00 98.38 268 VAL A CA 1
ATOM 2119 C C . VAL A 1 268 ? 2.945 -6.367 -28.548 1.00 98.38 268 VAL A C 1
ATOM 2121 O O . VAL A 1 268 ? 2.311 -6.904 -27.645 1.00 98.38 268 VAL A O 1
ATOM 2124 N N . HIS A 1 269 ? 2.610 -6.518 -29.831 1.00 98.44 269 HIS A N 1
ATOM 2125 C CA . HIS A 1 269 ? 1.475 -7.289 -30.341 1.00 98.44 269 HIS A CA 1
ATOM 2126 C C . HIS A 1 269 ? 1.553 -8.801 -30.058 1.00 98.44 269 HIS A C 1
ATOM 2128 O O . HIS A 1 269 ? 0.571 -9.518 -30.264 1.00 98.44 269 HIS A O 1
ATOM 2134 N N . ARG A 1 270 ? 2.705 -9.303 -29.605 1.00 97.94 270 ARG A N 1
ATOM 2135 C CA . ARG A 1 270 ? 2.883 -10.697 -29.195 1.00 97.94 270 ARG A CA 1
ATOM 2136 C C . ARG A 1 270 ? 2.537 -10.923 -27.725 1.00 97.94 270 ARG A C 1
ATOM 2138 O O . ARG A 1 270 ? 2.221 -12.046 -27.376 1.00 97.94 270 ARG A O 1
ATOM 2145 N N . PHE A 1 271 ? 2.482 -9.897 -26.874 1.00 97.75 271 PHE A N 1
ATOM 2146 C CA . PHE A 1 271 ? 2.234 -10.034 -25.426 1.00 97.75 271 PHE A CA 1
ATOM 2147 C C . PHE A 1 271 ? 0.756 -10.233 -25.044 1.00 97.75 271 PHE A C 1
ATOM 2149 O O . PHE A 1 271 ? 0.207 -9.512 -24.212 1.00 97.75 271 PHE A O 1
ATOM 2156 N N . ARG A 1 272 ? 0.093 -11.234 -25.630 1.00 97.38 272 ARG A N 1
ATOM 2157 C CA . ARG A 1 272 ? -1.353 -11.478 -25.450 1.00 97.38 272 ARG A CA 1
ATOM 2158 C C . ARG A 1 272 ? -1.756 -11.867 -24.025 1.00 97.38 272 ARG A C 1
ATOM 2160 O O . ARG A 1 272 ? -2.915 -11.696 -23.665 1.00 97.38 272 ARG A O 1
ATOM 2167 N N . SER A 1 273 ? -0.821 -12.399 -23.240 1.00 97.06 273 SER A N 1
ATOM 2168 C CA . SER A 1 273 ? -1.073 -12.863 -21.868 1.00 97.06 273 SER A CA 1
ATOM 2169 C C . SER A 1 273 ? -0.509 -11.935 -20.793 1.00 97.06 273 SER A C 1
ATOM 2171 O O . SER A 1 273 ? -0.646 -12.245 -19.610 1.00 97.06 273 SER A O 1
ATOM 2173 N N . LEU A 1 274 ? 0.120 -10.820 -21.177 1.00 97.75 274 LEU A N 1
ATOM 2174 C CA . LEU A 1 274 ? 0.843 -9.954 -20.249 1.00 97.75 274 LEU A CA 1
ATOM 2175 C C . LEU A 1 274 ? -0.124 -9.209 -19.320 1.00 97.75 274 LEU A C 1
ATOM 2177 O O . LEU A 1 274 ? -0.985 -8.456 -19.774 1.00 97.75 274 LEU A O 1
ATOM 2181 N N . LYS A 1 275 ? 0.050 -9.437 -18.017 1.00 97.00 275 LYS A N 1
ATOM 2182 C CA . LYS A 1 275 ? -0.739 -8.889 -16.907 1.00 97.00 275 LYS A CA 1
ATOM 2183 C C . LYS A 1 275 ? 0.036 -7.884 -16.066 1.00 97.00 275 LYS A C 1
ATOM 2185 O O . LYS A 1 275 ? -0.589 -6.969 -15.535 1.00 97.00 275 LYS A O 1
ATOM 2190 N N . SER A 1 276 ? 1.351 -8.045 -15.949 1.00 96.44 276 SER A N 1
ATOM 2191 C CA . SER A 1 276 ? 2.227 -7.131 -15.219 1.00 96.44 276 SER A CA 1
ATOM 2192 C C . SER A 1 276 ? 3.505 -6.857 -16.005 1.00 96.44 276 SER A C 1
ATOM 2194 O O . SER A 1 276 ? 4.107 -7.765 -16.584 1.00 96.44 276 SER A O 1
ATOM 2196 N N . VAL A 1 277 ? 3.939 -5.600 -16.027 1.00 96.75 277 VAL A N 1
ATOM 2197 C CA . VAL A 1 277 ? 5.233 -5.205 -16.588 1.00 96.75 277 VAL A CA 1
ATOM 2198 C C . VAL A 1 277 ? 5.994 -4.315 -15.614 1.00 96.75 277 VAL A C 1
ATOM 2200 O O . VAL A 1 277 ? 5.452 -3.362 -15.064 1.00 96.75 277 VAL A O 1
ATOM 2203 N N . GLN A 1 278 ? 7.273 -4.604 -15.412 1.00 95.81 278 GLN A N 1
ATOM 2204 C CA . GLN A 1 278 ? 8.163 -3.802 -14.585 1.00 95.81 278 GLN A CA 1
ATOM 2205 C C . GLN A 1 278 ? 9.313 -3.269 -15.434 1.00 95.81 278 GLN A C 1
ATOM 2207 O O . GLN A 1 278 ? 10.064 -4.035 -16.034 1.00 95.81 278 GLN A O 1
ATOM 2212 N N . PHE A 1 279 ? 9.486 -1.957 -15.468 1.00 95.12 279 PHE A N 1
ATOM 2213 C CA . PHE A 1 279 ? 10.584 -1.300 -16.156 1.00 95.12 279 PHE A CA 1
ATOM 2214 C C . PHE A 1 279 ? 11.724 -1.080 -15.179 1.00 95.12 279 PHE A C 1
ATOM 2216 O O . PHE A 1 279 ? 11.565 -0.428 -14.151 1.00 95.12 279 PHE A O 1
ATOM 2223 N N . LYS A 1 280 ? 12.884 -1.654 -15.481 1.00 91.25 280 LYS A N 1
ATOM 2224 C CA . LYS A 1 280 ? 14.056 -1.521 -14.627 1.00 91.25 280 LYS A CA 1
ATOM 2225 C C . LYS A 1 280 ? 14.975 -0.434 -15.168 1.00 91.25 280 LYS A C 1
ATOM 2227 O O . LYS A 1 280 ? 15.465 -0.549 -16.292 1.00 91.25 280 LYS A O 1
ATOM 2232 N N . MET A 1 281 ? 15.262 0.570 -14.343 1.00 89.50 281 MET A N 1
ATOM 2233 C CA . MET A 1 281 ? 16.341 1.523 -14.599 1.00 89.50 281 MET A CA 1
ATOM 2234 C C . MET A 1 281 ? 17.679 0.776 -14.642 1.00 89.50 281 MET A C 1
ATOM 2236 O O . MET A 1 281 ? 18.033 0.081 -13.692 1.00 89.50 281 MET A O 1
ATOM 2240 N N . ASP A 1 282 ? 18.418 0.892 -15.743 1.00 86.50 282 ASP A N 1
ATOM 2241 C CA . ASP A 1 282 ? 19.721 0.244 -15.907 1.00 86.50 282 ASP A CA 1
ATOM 2242 C C . ASP A 1 282 ? 20.847 1.267 -16.140 1.00 86.50 282 ASP A C 1
ATOM 2244 O O . ASP A 1 282 ? 20.609 2.423 -16.500 1.00 86.50 282 ASP A O 1
ATOM 2248 N N . GLU A 1 283 ? 22.090 0.851 -15.880 1.00 80.75 283 GLU A N 1
ATOM 2249 C CA . GLU A 1 283 ? 23.273 1.725 -15.911 1.00 80.75 283 GLU A CA 1
ATOM 2250 C C . GLU A 1 283 ? 23.550 2.341 -17.281 1.00 80.75 283 GLU A C 1
ATOM 2252 O O . GLU A 1 283 ? 24.216 3.369 -17.360 1.00 80.75 283 GLU A O 1
ATOM 2257 N N . LEU A 1 284 ? 23.042 1.751 -18.368 1.00 81.44 284 LEU A N 1
ATOM 2258 C CA . LEU A 1 284 ? 23.313 2.244 -19.719 1.00 81.44 284 LEU A CA 1
ATOM 2259 C C . LEU A 1 284 ? 22.637 3.595 -19.980 1.00 81.44 284 LEU A C 1
ATOM 2261 O O . LEU A 1 284 ? 23.001 4.293 -20.927 1.00 81.44 284 LEU A O 1
ATOM 2265 N N . LEU A 1 285 ? 21.668 3.968 -19.140 1.00 81.50 285 LEU A N 1
ATOM 2266 C CA . LEU A 1 285 ? 21.003 5.267 -19.169 1.00 81.50 285 LEU A CA 1
ATOM 2267 C C . LEU A 1 285 ? 21.682 6.316 -18.288 1.00 81.50 285 LEU A C 1
ATOM 2269 O O . LEU A 1 285 ? 21.286 7.481 -18.337 1.00 81.50 285 LEU A O 1
ATOM 2273 N N . GLN A 1 286 ? 22.692 5.942 -17.498 1.00 78.56 286 GLN A N 1
ATOM 2274 C CA . GLN A 1 286 ? 23.408 6.913 -16.684 1.00 78.56 286 GLN A CA 1
ATOM 2275 C C . GLN A 1 286 ? 24.284 7.788 -17.589 1.00 78.56 286 GLN A C 1
ATOM 2277 O O . GLN A 1 286 ? 25.117 7.257 -18.332 1.00 78.56 286 GLN A O 1
ATOM 2282 N N . PRO A 1 287 ? 24.137 9.128 -17.550 1.00 74.31 287 PRO A N 1
ATOM 2283 C CA . PRO A 1 287 ? 25.134 9.990 -18.161 1.00 74.31 287 PRO A CA 1
ATOM 2284 C C . PRO A 1 287 ? 26.495 9.681 -17.519 1.00 74.31 287 PRO A C 1
ATOM 2286 O O . PRO A 1 287 ? 26.546 9.485 -16.299 1.00 74.31 287 PRO A O 1
ATOM 2289 N N . PRO A 1 288 ? 27.587 9.616 -18.307 1.00 70.19 288 PRO A N 1
ATOM 2290 C CA . PRO A 1 288 ? 28.918 9.418 -17.757 1.00 70.19 288 PRO A CA 1
ATOM 2291 C C . PRO A 1 288 ? 29.163 10.521 -16.735 1.00 70.19 288 PRO A C 1
ATOM 2293 O O . PRO A 1 288 ? 29.194 11.705 -17.066 1.00 70.19 288 PRO A O 1
ATOM 2296 N N . MET A 1 289 ? 29.253 10.139 -15.466 1.00 67.06 289 MET A N 1
ATOM 2297 C CA . MET A 1 289 ? 29.482 11.118 -14.425 1.00 67.06 289 MET A CA 1
ATOM 2298 C C . MET A 1 289 ? 30.948 11.543 -14.489 1.00 67.06 289 MET A C 1
ATOM 2300 O O . MET A 1 289 ? 31.829 10.677 -14.513 1.00 67.06 289 MET A O 1
ATOM 2304 N N . PRO A 1 290 ? 31.248 12.848 -14.406 1.00 64.81 290 PRO A N 1
ATOM 2305 C CA . PRO A 1 290 ? 32.521 13.240 -13.852 1.00 64.81 290 PRO A CA 1
ATOM 2306 C C . PRO A 1 290 ? 32.491 12.717 -12.417 1.00 64.81 290 PRO A C 1
ATOM 2308 O O . PRO A 1 290 ? 31.717 13.194 -11.583 1.00 64.81 290 PRO A O 1
ATOM 2311 N N . TYR A 1 291 ? 33.250 11.647 -12.164 1.00 66.69 291 TYR A N 1
ATOM 2312 C CA . TYR A 1 291 ? 33.529 11.136 -10.824 1.00 66.69 29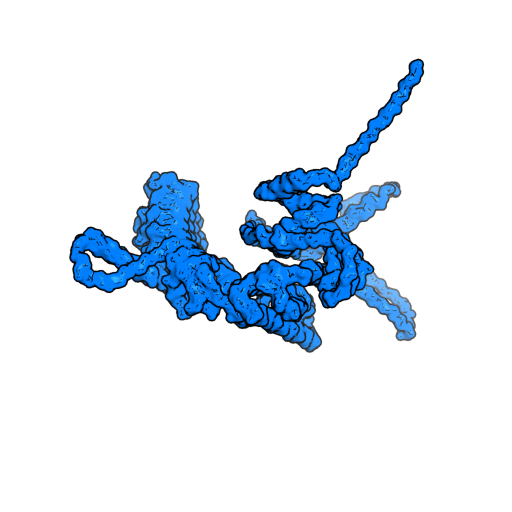1 TYR A CA 1
ATOM 2313 C C . TYR A 1 291 ? 33.705 12.313 -9.867 1.00 66.69 291 TYR A C 1
ATOM 2315 O O . TYR A 1 291 ? 34.313 13.294 -10.288 1.00 66.69 291 TYR A O 1
ATOM 2323 N N . GLU A 1 292 ? 33.195 12.201 -8.633 1.00 59.00 292 GLU A N 1
ATOM 2324 C CA . GLU A 1 292 ? 33.162 13.195 -7.539 1.00 59.00 292 GLU A CA 1
ATOM 2325 C C . GLU A 1 292 ? 34.531 13.809 -7.168 1.00 59.00 292 GLU A C 1
ATOM 2327 O O . GLU A 1 292 ? 34.961 13.847 -6.018 1.00 59.00 292 GLU A O 1
ATOM 2332 N N . ARG A 1 293 ? 35.255 14.344 -8.140 1.00 58.25 293 ARG A N 1
ATOM 2333 C CA . ARG A 1 293 ? 36.352 15.265 -7.952 1.00 58.25 293 ARG A CA 1
ATOM 2334 C C . ARG A 1 293 ? 35.666 16.588 -7.698 1.00 58.25 293 ARG A C 1
ATOM 2336 O O . ARG A 1 293 ? 35.386 17.328 -8.635 1.00 58.25 293 ARG A O 1
ATOM 2343 N N . GLN A 1 294 ? 35.355 16.828 -6.426 1.00 59.78 294 GLN A N 1
ATOM 2344 C CA . GLN A 1 294 ? 34.628 17.977 -5.866 1.00 59.78 294 GLN A CA 1
ATOM 2345 C C . GLN A 1 294 ? 35.250 19.361 -6.182 1.00 59.78 294 GLN A C 1
ATOM 2347 O O . GLN A 1 294 ? 34.988 20.339 -5.493 1.00 59.78 294 GLN A O 1
ATOM 2352 N N . SER A 1 295 ? 36.091 19.476 -7.205 1.00 72.25 295 SER A N 1
ATOM 2353 C CA . SER A 1 295 ? 36.880 20.667 -7.496 1.00 72.25 295 SER A CA 1
ATOM 2354 C C . SER A 1 295 ? 37.271 20.842 -8.966 1.00 72.25 295 SER A C 1
ATOM 2356 O O . SER A 1 295 ? 37.936 21.828 -9.272 1.00 72.25 295 SER A O 1
ATOM 2358 N N . ILE A 1 296 ? 36.870 19.957 -9.892 1.00 81.06 296 ILE A N 1
ATOM 2359 C CA . ILE A 1 296 ? 37.099 20.204 -11.326 1.00 81.06 296 ILE A CA 1
ATOM 2360 C C . ILE A 1 296 ? 35.854 20.885 -11.909 1.00 81.06 296 ILE A C 1
ATOM 2362 O O . ILE A 1 296 ? 34.778 20.286 -11.866 1.00 81.06 296 ILE A O 1
ATOM 2366 N N . PRO A 1 297 ? 35.967 22.116 -12.446 1.00 86.19 297 PRO A N 1
ATOM 2367 C CA . PRO A 1 297 ? 34.879 22.746 -13.182 1.00 86.19 297 PRO A CA 1
ATOM 2368 C C . PRO A 1 297 ? 34.446 21.842 -14.336 1.00 86.19 297 PRO A C 1
ATOM 2370 O O . PRO A 1 297 ? 35.295 21.374 -15.097 1.00 86.19 297 PRO A O 1
ATOM 2373 N N . LEU A 1 298 ? 33.140 21.609 -14.468 1.00 88.62 298 LEU A N 1
ATOM 2374 C CA . LEU A 1 298 ? 32.590 20.900 -15.621 1.00 88.62 298 LEU A CA 1
ATOM 2375 C C . LEU A 1 298 ? 32.974 21.655 -16.892 1.00 88.62 298 LEU A C 1
ATOM 2377 O O . LEU A 1 298 ? 32.780 22.870 -16.982 1.00 88.62 298 LEU A O 1
ATOM 2381 N N . THR A 1 299 ? 33.524 20.944 -17.871 1.00 90.12 299 THR A N 1
ATOM 2382 C CA . THR A 1 299 ? 33.705 21.521 -19.201 1.00 90.12 299 THR A CA 1
ATOM 2383 C C . THR A 1 299 ? 32.337 21.668 -19.869 1.00 90.12 299 THR A C 1
ATOM 2385 O O . THR A 1 299 ? 31.403 20.935 -19.542 1.00 90.12 299 THR A O 1
ATOM 2388 N N . GLN A 1 300 ? 32.200 22.583 -20.835 1.00 92.12 300 GLN A N 1
ATOM 2389 C CA . GLN A 1 300 ? 30.958 22.700 -21.616 1.00 92.12 300 GLN A CA 1
ATOM 2390 C C . GLN A 1 300 ? 30.562 21.353 -22.242 1.00 92.12 300 GLN A C 1
ATOM 2392 O O . GLN A 1 300 ? 29.394 20.993 -22.244 1.00 92.12 300 GLN A O 1
ATOM 2397 N N . ARG A 1 301 ? 31.554 20.567 -22.677 1.00 88.88 301 ARG A N 1
ATOM 2398 C CA . ARG A 1 301 ? 31.340 19.222 -23.209 1.00 88.88 301 ARG A CA 1
ATOM 2399 C C . ARG A 1 301 ? 30.714 18.274 -22.182 1.00 88.88 301 ARG A C 1
ATOM 2401 O O . ARG A 1 301 ? 29.813 17.531 -22.543 1.00 88.88 301 ARG A O 1
ATOM 2408 N N . ASP A 1 302 ? 31.150 18.317 -20.922 1.00 87.00 302 ASP A N 1
ATOM 2409 C CA . ASP A 1 302 ? 30.549 17.497 -19.859 1.00 87.00 302 ASP A CA 1
ATOM 2410 C C . ASP A 1 302 ? 29.082 17.891 -19.628 1.00 87.00 302 ASP A C 1
ATOM 2412 O O . ASP A 1 302 ? 28.232 17.029 -19.416 1.00 87.00 302 ASP A O 1
ATOM 2416 N N . VAL A 1 303 ? 28.772 19.191 -19.703 1.00 89.44 303 VAL A N 1
ATOM 2417 C CA . VAL A 1 303 ? 27.395 19.699 -19.603 1.00 89.44 303 VAL A CA 1
ATOM 2418 C C . VAL A 1 303 ? 26.544 19.200 -20.775 1.00 89.44 303 VAL A C 1
ATOM 2420 O O . VAL A 1 303 ? 25.465 18.655 -20.539 1.00 89.44 303 VAL A O 1
ATOM 2423 N N . ASP A 1 304 ? 27.048 19.310 -22.006 1.00 90.12 304 ASP A N 1
ATOM 2424 C CA . ASP A 1 304 ? 26.358 18.857 -23.221 1.00 90.12 304 ASP A CA 1
ATOM 2425 C C . ASP A 1 304 ? 26.129 17.329 -23.210 1.00 90.12 304 ASP A C 1
ATOM 2427 O O . ASP A 1 304 ? 25.049 16.844 -23.569 1.00 90.12 304 ASP A O 1
ATOM 2431 N N . ASP A 1 305 ? 27.114 16.549 -22.747 1.00 86.62 305 ASP A N 1
ATOM 2432 C CA . ASP A 1 305 ? 27.023 15.089 -22.611 1.00 86.62 305 ASP A CA 1
ATOM 2433 C C . ASP A 1 305 ? 26.007 14.688 -21.523 1.00 86.62 305 ASP A C 1
ATOM 2435 O O . ASP A 1 305 ? 25.227 13.742 -21.703 1.00 86.62 305 ASP A O 1
ATOM 2439 N N . MET A 1 306 ? 25.960 15.429 -20.409 1.00 86.31 306 MET A N 1
ATOM 2440 C CA . MET A 1 306 ? 24.961 15.244 -19.352 1.00 86.31 306 MET A CA 1
ATOM 2441 C C . MET A 1 306 ? 23.546 15.575 -19.836 1.00 86.31 306 MET A C 1
ATOM 2443 O O . MET A 1 306 ? 22.612 14.823 -19.544 1.00 86.31 306 MET A O 1
ATOM 2447 N N . GLU A 1 307 ? 23.369 16.670 -20.576 1.00 90.69 307 GLU A N 1
ATOM 2448 C CA . GLU A 1 307 ? 22.079 17.059 -21.153 1.00 90.69 307 GLU A CA 1
ATOM 2449 C C . GLU A 1 307 ? 21.602 16.034 -22.190 1.00 90.69 307 GLU A C 1
ATOM 2451 O O . GLU A 1 307 ? 20.471 15.550 -22.114 1.00 90.69 307 GLU A O 1
ATOM 2456 N N . SER A 1 308 ? 22.502 15.578 -23.063 1.00 90.00 308 SER A N 1
ATOM 2457 C CA . SER A 1 308 ? 22.235 14.502 -24.026 1.00 90.00 308 SER A CA 1
ATOM 2458 C C . SER A 1 308 ? 21.883 13.175 -23.339 1.00 90.00 308 SER A C 1
ATOM 2460 O O . SER A 1 308 ? 21.056 12.402 -23.830 1.00 90.00 308 SER A O 1
ATOM 2462 N N . GLY A 1 309 ? 22.504 12.872 -22.195 1.00 88.00 309 GLY A N 1
ATOM 2463 C CA . GLY A 1 309 ? 22.150 11.722 -21.359 1.00 88.00 309 GLY A CA 1
ATOM 2464 C C . GLY A 1 309 ? 20.734 11.831 -20.789 1.00 88.00 309 GLY A C 1
ATOM 2465 O O . GLY A 1 309 ? 19.940 10.904 -20.949 1.00 88.00 309 GLY A O 1
ATOM 2466 N N . LYS A 1 310 ? 20.383 12.988 -20.215 1.00 89.31 310 LYS A N 1
ATOM 2467 C CA . LYS A 1 310 ? 19.027 13.264 -19.708 1.00 89.31 310 LYS A CA 1
ATOM 2468 C C . LYS A 1 310 ? 17.971 13.177 -20.809 1.00 89.31 310 LYS A C 1
ATOM 2470 O O . LYS A 1 310 ? 16.917 12.582 -20.601 1.00 89.31 310 LYS A O 1
ATOM 2475 N N . GLN A 1 311 ? 18.254 13.717 -21.994 1.00 92.50 311 GLN A N 1
ATOM 2476 C CA . GLN A 1 311 ? 17.326 13.659 -23.121 1.00 92.50 311 GLN A CA 1
ATOM 2477 C C . GLN A 1 311 ? 17.086 12.217 -23.585 1.00 92.50 311 GLN A C 1
ATOM 2479 O O . GLN A 1 311 ? 15.938 11.823 -23.790 1.00 92.50 311 GLN A O 1
ATOM 2484 N N . ARG A 1 312 ? 18.144 11.400 -23.690 1.00 91.88 312 ARG A N 1
ATOM 2485 C CA . ARG A 1 312 ? 18.016 9.965 -23.999 1.00 91.88 312 ARG A CA 1
ATOM 2486 C C . ARG A 1 312 ? 17.200 9.227 -22.942 1.00 91.88 312 ARG A C 1
ATOM 2488 O O . ARG A 1 312 ? 16.354 8.411 -23.293 1.00 91.88 312 ARG A O 1
ATOM 2495 N N . GLN A 1 313 ? 17.416 9.529 -21.665 1.00 91.19 313 GLN A N 1
ATOM 2496 C CA . GLN A 1 313 ? 16.644 8.949 -20.569 1.00 91.19 313 GLN A CA 1
ATOM 2497 C C . GLN A 1 313 ? 15.149 9.286 -20.699 1.00 91.19 313 GLN A C 1
ATOM 2499 O O . GLN A 1 313 ? 14.308 8.390 -20.648 1.00 91.19 313 GLN A O 1
ATOM 2504 N N . TYR A 1 314 ? 14.820 10.553 -20.965 1.00 94.00 314 TYR A N 1
ATOM 2505 C CA . TYR A 1 314 ? 13.441 10.994 -21.186 1.00 94.00 314 TYR A CA 1
ATOM 2506 C C . TYR A 1 314 ? 12.788 10.317 -22.402 1.00 94.00 314 TYR A C 1
ATOM 2508 O O . TYR A 1 314 ? 11.621 9.932 -22.354 1.00 94.00 314 TYR A O 1
ATOM 2516 N N . GLN A 1 315 ? 13.545 10.087 -23.479 1.00 95.75 315 GLN A N 1
ATOM 2517 C CA . GLN A 1 315 ? 13.061 9.318 -24.631 1.00 95.75 315 GLN A CA 1
ATOM 2518 C C . GLN A 1 315 ? 12.706 7.873 -24.254 1.00 95.75 315 GLN A C 1
ATOM 2520 O O . GLN A 1 315 ? 11.669 7.368 -24.689 1.00 95.75 315 GLN A O 1
ATOM 2525 N N . GLN A 1 316 ? 13.511 7.206 -23.419 1.00 95.31 316 GLN A N 1
ATOM 2526 C CA . GLN A 1 316 ? 13.177 5.850 -22.970 1.00 95.31 316 GLN A CA 1
ATOM 2527 C C . GLN A 1 316 ? 11.942 5.834 -22.063 1.00 95.31 316 GLN A C 1
ATOM 2529 O O . GLN A 1 316 ? 11.090 4.964 -22.223 1.00 95.31 316 GLN A O 1
ATOM 2534 N N . PHE A 1 317 ? 11.785 6.824 -21.179 1.00 96.25 317 PHE A N 1
ATOM 2535 C CA . PHE A 1 317 ? 10.566 7.001 -20.384 1.00 96.25 317 PHE A CA 1
ATOM 2536 C C . PHE A 1 317 ? 9.320 7.185 -21.257 1.00 96.25 317 PHE A C 1
ATOM 2538 O O . PHE A 1 317 ? 8.305 6.526 -21.038 1.00 96.25 317 PHE A O 1
ATOM 2545 N N . SER A 1 318 ? 9.406 8.008 -22.304 1.00 97.31 318 SER A N 1
ATOM 2546 C CA . SER A 1 318 ? 8.312 8.144 -23.270 1.00 97.31 318 SER A CA 1
ATOM 2547 C C . SER A 1 318 ? 8.011 6.815 -23.975 1.00 97.31 318 SER A C 1
ATOM 2549 O O . SER A 1 318 ? 6.851 6.439 -24.134 1.00 97.31 318 SER A O 1
ATOM 2551 N N . THR A 1 319 ? 9.045 6.054 -24.336 1.00 97.81 319 THR A N 1
ATOM 2552 C CA . THR A 1 319 ? 8.896 4.749 -25.002 1.00 97.81 319 THR A CA 1
ATOM 2553 C C . THR A 1 319 ? 8.257 3.703 -24.084 1.00 97.81 319 THR A C 1
ATOM 2555 O O . THR A 1 319 ? 7.424 2.913 -24.525 1.00 97.81 319 THR A O 1
ATOM 2558 N N . MET A 1 320 ? 8.576 3.732 -22.790 1.00 98.00 320 MET A N 1
ATOM 2559 C CA . MET A 1 320 ? 7.909 2.941 -21.754 1.00 98.00 320 MET A CA 1
ATOM 2560 C C . MET A 1 320 ? 6.408 3.240 -21.691 1.00 98.00 320 MET A C 1
ATOM 2562 O O . MET A 1 320 ? 5.593 2.318 -21.742 1.00 98.00 320 MET A O 1
ATOM 2566 N N . VAL A 1 321 ? 6.025 4.519 -21.639 1.00 98.50 321 VAL A N 1
ATOM 2567 C CA . VAL A 1 321 ? 4.607 4.910 -21.654 1.00 98.50 321 VAL A CA 1
ATOM 2568 C C . VAL A 1 321 ? 3.927 4.431 -22.941 1.00 98.50 321 VAL A C 1
ATOM 2570 O O . VAL A 1 321 ? 2.825 3.883 -22.889 1.00 98.50 321 VAL A O 1
ATOM 2573 N N . GLN A 1 322 ? 4.590 4.574 -24.094 1.00 98.44 322 GLN A N 1
ATOM 2574 C CA . GLN A 1 322 ? 4.079 4.088 -25.380 1.00 98.44 322 GLN A CA 1
ATOM 2575 C C . GLN A 1 322 ? 3.883 2.569 -25.400 1.00 98.44 322 GLN A C 1
ATOM 2577 O O . GLN A 1 322 ? 2.882 2.105 -25.945 1.00 98.44 322 GLN A O 1
ATOM 2582 N N . PHE A 1 323 ? 4.785 1.797 -24.786 1.00 98.56 323 PHE A N 1
ATOM 2583 C CA . PHE A 1 323 ? 4.628 0.350 -24.633 1.00 98.56 323 PHE A CA 1
ATOM 2584 C C . PHE A 1 323 ? 3.341 0.014 -23.882 1.00 98.56 323 PHE A C 1
ATOM 2586 O O . PHE A 1 323 ? 2.517 -0.744 -24.394 1.00 98.56 323 PHE A O 1
ATOM 2593 N N . VAL A 1 324 ? 3.136 0.617 -22.708 1.00 98.56 324 VAL A N 1
ATOM 2594 C CA . VAL A 1 324 ? 1.951 0.366 -21.871 1.00 98.56 324 VAL A CA 1
ATOM 2595 C C . VAL A 1 324 ? 0.674 0.785 -22.596 1.00 98.56 324 VAL A C 1
ATOM 2597 O O . VAL A 1 324 ? -0.290 0.021 -22.630 1.00 98.56 324 VAL A O 1
ATOM 2600 N N . ARG A 1 325 ? 0.680 1.962 -23.231 1.00 98.56 325 ARG A N 1
ATOM 2601 C CA . ARG A 1 325 ? -0.446 2.476 -24.021 1.00 98.56 325 ARG A CA 1
ATOM 2602 C C . ARG A 1 325 ? -0.819 1.527 -25.156 1.00 98.56 325 ARG A C 1
ATOM 2604 O O . ARG A 1 325 ? -1.959 1.078 -25.221 1.00 98.56 325 ARG A O 1
ATOM 2611 N N . LYS A 1 326 ? 0.147 1.171 -26.006 1.00 98.56 326 LYS A N 1
ATOM 2612 C CA . LYS A 1 326 ? -0.072 0.301 -27.168 1.00 98.56 326 LYS A CA 1
ATOM 2613 C C . LYS A 1 326 ? -0.500 -1.105 -26.752 1.00 98.56 326 LYS A C 1
ATOM 2615 O O . LYS A 1 326 ? -1.335 -1.709 -27.417 1.00 98.56 326 LYS A O 1
ATOM 2620 N N . HIS A 1 327 ? 0.034 -1.627 -25.646 1.00 98.56 327 HIS A N 1
ATOM 2621 C CA . HIS A 1 327 ? -0.424 -2.899 -25.088 1.00 98.56 327 HIS A CA 1
ATOM 2622 C C . HIS A 1 327 ? -1.892 -2.825 -24.650 1.00 98.56 327 HIS A C 1
ATOM 2624 O O . HIS A 1 327 ? -2.686 -3.645 -25.098 1.00 98.56 327 HIS A O 1
ATOM 2630 N N . CYS A 1 328 ? -2.278 -1.806 -23.874 1.00 98.19 328 CYS A N 1
ATOM 2631 C CA . CYS A 1 328 ? -3.662 -1.627 -23.420 1.00 98.19 328 CYS A CA 1
ATOM 2632 C C . CYS A 1 328 ? -4.653 -1.396 -24.577 1.00 98.19 328 CYS A C 1
ATOM 2634 O O . CYS A 1 328 ? -5.805 -1.816 -24.482 1.00 98.19 328 CYS A O 1
ATOM 2636 N N . GLU A 1 329 ? -4.221 -0.754 -25.668 1.00 98.12 329 GLU A N 1
ATOM 2637 C CA . GLU A 1 329 ? -5.014 -0.587 -26.896 1.00 98.12 329 GLU A CA 1
ATOM 2638 C C . GLU A 1 329 ? -5.237 -1.918 -27.632 1.00 98.12 329 GLU A C 1
ATOM 2640 O O . GLU A 1 329 ? -6.349 -2.200 -28.079 1.00 98.12 329 GLU A O 1
ATOM 2645 N N . LEU A 1 330 ? -4.194 -2.748 -27.750 1.00 98.31 330 LEU A N 1
ATOM 2646 C CA . LEU A 1 330 ? -4.260 -4.053 -28.422 1.00 98.31 330 LEU A CA 1
ATOM 2647 C C . LEU A 1 330 ? -4.973 -5.118 -27.579 1.00 98.31 330 LEU A C 1
ATOM 2649 O O . LEU A 1 330 ? -5.632 -6.005 -28.125 1.00 98.31 330 LEU A O 1
ATOM 2653 N N . PHE A 1 331 ? -4.835 -5.033 -26.256 1.00 97.81 331 PHE A N 1
ATOM 2654 C CA . PHE A 1 331 ? -5.268 -6.032 -25.283 1.00 97.81 331 PHE A CA 1
ATOM 2655 C C . PHE A 1 331 ? -6.038 -5.377 -24.123 1.00 97.81 331 PHE A C 1
ATOM 2657 O O . PHE A 1 331 ? -5.532 -5.304 -22.996 1.00 97.81 331 PHE A O 1
ATOM 2664 N N . PRO A 1 332 ? -7.272 -4.893 -24.365 1.00 97.62 332 PRO A N 1
ATOM 2665 C CA . PRO A 1 332 ? -8.033 -4.163 -23.358 1.00 97.62 332 PRO A CA 1
ATOM 2666 C C . PRO A 1 332 ? -8.237 -4.978 -22.079 1.00 97.62 332 PRO A C 1
ATOM 2668 O O . PRO A 1 332 ? -8.653 -6.135 -22.127 1.00 97.62 332 PRO A O 1
ATOM 2671 N N . ASN A 1 333 ? -7.997 -4.344 -20.930 1.00 96.00 333 ASN A N 1
ATOM 2672 C CA . ASN A 1 333 ? -8.166 -4.918 -19.588 1.00 96.00 333 ASN A CA 1
ATOM 2673 C C . ASN A 1 333 ? -7.267 -6.124 -19.247 1.00 96.00 333 ASN A C 1
ATOM 2675 O O . ASN A 1 333 ? -7.517 -6.782 -18.239 1.00 96.00 333 ASN A O 1
ATOM 2679 N N . LEU A 1 334 ? -6.247 -6.438 -20.056 1.00 96.69 334 LEU A N 1
ATOM 2680 C CA . LEU A 1 334 ? -5.329 -7.544 -19.756 1.00 96.69 334 LEU A CA 1
ATOM 2681 C C . LEU A 1 334 ? -4.147 -7.109 -18.884 1.00 96.69 334 LEU A C 1
ATOM 2683 O O . LEU A 1 334 ? -3.841 -7.790 -17.904 1.00 96.69 334 LEU A O 1
ATOM 2687 N N . LEU A 1 335 ? -3.525 -5.968 -19.195 1.00 97.69 335 LEU A N 1
ATOM 2688 C CA . LEU A 1 335 ? -2.434 -5.410 -18.396 1.00 97.69 335 LEU A CA 1
ATOM 2689 C C . LEU A 1 335 ? -2.991 -4.720 -17.151 1.00 97.69 335 LEU A C 1
ATOM 2691 O O . LEU A 1 335 ? -3.560 -3.634 -17.232 1.00 97.69 335 LEU A O 1
ATOM 2695 N N . ASN A 1 336 ? -2.829 -5.360 -15.999 1.00 96.31 336 ASN A N 1
ATOM 2696 C CA . ASN A 1 336 ? -3.332 -4.871 -14.719 1.00 96.31 336 ASN A CA 1
ATOM 2697 C C . ASN A 1 336 ? -2.332 -3.950 -14.024 1.00 96.31 336 ASN A C 1
ATOM 2699 O O . ASN A 1 336 ? -2.740 -3.024 -13.326 1.00 96.31 336 ASN A O 1
ATOM 2703 N N . GLU A 1 337 ? -1.040 -4.209 -14.218 1.00 96.12 337 GLU A N 1
ATOM 2704 C CA . GLU A 1 337 ? 0.048 -3.546 -13.512 1.00 96.12 337 GLU A CA 1
ATOM 2705 C C . GLU A 1 337 ? 1.156 -3.137 -14.489 1.00 96.12 337 GLU A C 1
ATOM 2707 O O . GLU A 1 337 ? 1.574 -3.898 -15.360 1.00 96.12 337 GLU A O 1
ATOM 2712 N N . ALA A 1 338 ? 1.638 -1.909 -14.338 1.00 96.88 338 ALA A N 1
ATOM 2713 C CA . ALA A 1 338 ? 2.862 -1.439 -14.965 1.00 96.88 338 ALA A CA 1
ATOM 2714 C C . ALA A 1 338 ? 3.611 -0.591 -13.948 1.00 96.88 338 ALA A C 1
ATOM 2716 O O . ALA A 1 338 ? 3.004 0.312 -13.368 1.00 96.88 338 ALA A O 1
ATOM 2717 N N . ASP A 1 339 ? 4.885 -0.870 -13.709 1.00 95.19 339 ASP A N 1
ATOM 2718 C CA . ASP A 1 339 ? 5.662 -0.172 -12.690 1.00 95.19 339 ASP A CA 1
ATOM 2719 C C . ASP A 1 339 ? 7.092 0.122 -13.131 1.00 95.19 339 ASP A C 1
ATOM 2721 O O . ASP A 1 339 ? 7.626 -0.552 -14.004 1.00 95.19 339 ASP A O 1
ATOM 2725 N N . CYS A 1 340 ? 7.714 1.133 -12.533 1.00 93.81 340 CYS A N 1
ATOM 2726 C CA . CYS A 1 340 ? 9.118 1.463 -12.749 1.00 93.81 340 CYS A CA 1
ATOM 2727 C C . CYS A 1 340 ? 9.728 1.803 -11.384 1.00 93.81 340 CYS A C 1
ATOM 2729 O O . CYS A 1 340 ? 9.779 2.984 -11.034 1.00 93.81 340 CYS A O 1
ATOM 2731 N N . PRO A 1 341 ? 10.098 0.787 -10.581 1.00 87.38 341 PRO A N 1
ATOM 2732 C CA . PRO A 1 341 ? 10.561 1.002 -9.217 1.00 87.38 341 PRO A CA 1
ATOM 2733 C C . PRO A 1 341 ? 11.862 1.802 -9.197 1.00 87.38 341 PRO A C 1
ATOM 2735 O O . PRO A 1 341 ? 12.715 1.658 -10.081 1.00 87.38 341 PRO A O 1
ATOM 2738 N N . ASP A 1 342 ? 12.037 2.577 -8.133 1.00 82.25 342 ASP A N 1
ATOM 2739 C CA . ASP A 1 342 ? 13.307 3.216 -7.826 1.00 82.25 342 ASP A CA 1
ATOM 2740 C C . ASP A 1 342 ? 14.367 2.139 -7.544 1.00 82.25 342 ASP A C 1
ATOM 2742 O O . ASP A 1 342 ? 14.167 1.216 -6.748 1.00 82.25 342 ASP A O 1
ATOM 2746 N N . ASP A 1 343 ? 15.512 2.234 -8.223 1.00 75.06 343 ASP A N 1
ATOM 2747 C CA . ASP A 1 343 ? 16.628 1.317 -8.002 1.00 75.06 343 ASP A CA 1
ATOM 2748 C C . ASP A 1 343 ? 17.586 1.926 -6.966 1.00 75.06 343 ASP A C 1
ATOM 2750 O O . ASP A 1 343 ? 18.459 2.739 -7.285 1.00 75.06 343 ASP A O 1
ATOM 2754 N N . PHE A 1 344 ? 17.400 1.537 -5.700 1.00 64.56 344 PHE A N 1
ATOM 2755 C CA . PHE A 1 344 ? 18.211 1.994 -4.563 1.00 64.56 344 PHE A CA 1
ATOM 2756 C C . PHE A 1 344 ? 19.644 1.444 -4.560 1.00 64.56 344 PHE A C 1
ATOM 2758 O O . PHE A 1 344 ? 20.438 1.820 -3.699 1.00 64.56 344 PHE A O 1
ATOM 2765 N N . HIS A 1 345 ? 20.001 0.544 -5.481 1.00 67.25 345 HIS A N 1
ATOM 2766 C CA . HIS A 1 345 ? 21.329 -0.073 -5.490 1.00 67.25 345 HIS A CA 1
ATOM 2767 C C . HIS A 1 345 ? 22.410 0.813 -6.101 1.00 67.25 345 HIS A C 1
ATOM 2769 O O . HIS A 1 345 ? 23.595 0.485 -6.007 1.00 67.25 345 HIS A O 1
ATOM 2775 N N . TRP A 1 346 ? 22.029 1.940 -6.702 1.00 65.12 346 TRP A N 1
ATOM 2776 C CA . TRP A 1 346 ? 22.976 2.835 -7.346 1.00 65.12 346 TRP A CA 1
ATOM 2777 C C . TRP A 1 346 ? 23.419 3.958 -6.405 1.00 65.12 346 TRP A C 1
ATOM 2779 O O . TRP A 1 346 ? 22.604 4.484 -5.646 1.00 65.12 346 TRP A O 1
ATOM 2789 N N . PRO A 1 347 ? 24.685 4.414 -6.506 1.00 65.44 347 PRO A N 1
ATOM 2790 C CA . PRO A 1 347 ? 25.192 5.562 -5.744 1.00 65.44 347 PRO A CA 1
ATOM 2791 C C . PRO A 1 347 ? 24.349 6.833 -5.911 1.00 65.44 347 PRO A C 1
ATOM 2793 O O . PRO A 1 347 ? 24.452 7.768 -5.123 1.00 65.44 347 PRO A O 1
ATOM 2796 N N . ARG A 1 348 ? 23.525 6.881 -6.963 1.00 69.50 348 ARG A N 1
ATOM 2797 C CA . ARG A 1 348 ? 22.553 7.934 -7.214 1.00 69.50 348 ARG A CA 1
ATOM 2798 C C . ARG A 1 348 ? 21.172 7.324 -7.282 1.00 69.50 348 ARG A C 1
ATOM 2800 O O . ARG A 1 348 ? 20.929 6.443 -8.102 1.00 69.50 348 ARG A O 1
ATOM 2807 N N . LYS A 1 349 ? 20.267 7.874 -6.478 1.00 71.38 349 LYS A N 1
ATOM 2808 C CA . LYS A 1 349 ? 18.839 7.609 -6.582 1.00 71.38 349 LYS A CA 1
ATOM 2809 C C . LYS A 1 349 ? 18.353 8.117 -7.941 1.00 71.38 349 LYS A C 1
ATOM 2811 O O . LYS A 1 349 ? 18.150 9.315 -8.126 1.00 71.38 349 LYS A O 1
ATOM 2816 N N . MET A 1 350 ? 18.266 7.217 -8.915 1.00 76.94 350 MET A N 1
ATOM 2817 C CA . MET A 1 350 ? 17.567 7.481 -10.165 1.00 76.94 350 MET A CA 1
ATOM 2818 C C . MET A 1 350 ? 16.140 7.003 -9.992 1.00 76.94 350 MET A C 1
ATOM 2820 O O . MET A 1 350 ? 15.899 5.801 -9.914 1.00 76.94 350 MET A O 1
ATOM 2824 N N . SER A 1 351 ? 15.225 7.959 -9.948 1.00 88.06 351 SER A N 1
ATOM 2825 C CA . SER A 1 351 ? 13.799 7.694 -9.932 1.00 88.06 351 SER A CA 1
ATOM 2826 C C . SER A 1 351 ? 13.188 8.024 -11.283 1.00 88.06 351 SER A C 1
ATOM 2828 O O . SER A 1 351 ? 13.653 8.916 -12.006 1.00 88.06 351 SER A O 1
ATOM 2830 N N . CYS A 1 352 ? 12.146 7.286 -11.649 1.00 91.06 352 CYS A N 1
ATOM 2831 C CA . CYS A 1 352 ? 11.312 7.694 -12.767 1.00 91.06 352 CYS A CA 1
ATOM 2832 C C . CYS A 1 352 ? 10.578 8.989 -12.374 1.00 91.06 352 CYS A C 1
ATOM 2834 O O . CYS A 1 352 ? 9.971 9.031 -11.299 1.00 91.06 352 CYS A O 1
ATOM 2836 N N . PRO A 1 353 ? 10.595 10.043 -13.213 1.00 92.56 353 PRO A N 1
ATOM 2837 C CA . PRO A 1 353 ? 9.832 11.256 -12.946 1.00 92.56 353 PRO A CA 1
ATOM 2838 C C . PRO A 1 353 ? 8.357 10.941 -12.652 1.00 92.56 353 PRO A C 1
ATOM 2840 O O . PRO A 1 353 ? 7.753 10.083 -13.304 1.00 92.56 353 PRO A O 1
ATOM 2843 N N . SER A 1 354 ? 7.778 11.605 -11.645 1.00 90.25 354 SER A N 1
ATOM 2844 C CA . SER A 1 354 ? 6.421 11.282 -11.176 1.00 90.25 354 SER A CA 1
ATOM 2845 C C . SER A 1 354 ? 5.365 11.487 -12.261 1.00 90.25 354 SER A C 1
ATOM 2847 O O . SER A 1 354 ? 4.440 10.689 -12.345 1.00 90.25 354 SER A O 1
ATOM 2849 N N . ASP A 1 355 ? 5.518 12.514 -13.094 1.00 93.75 355 ASP A N 1
ATOM 2850 C CA . ASP A 1 355 ? 4.642 12.822 -14.225 1.00 93.75 355 ASP A CA 1
ATOM 2851 C C . ASP A 1 355 ? 4.624 11.697 -15.270 1.00 93.75 355 ASP A C 1
ATOM 2853 O O . ASP A 1 355 ? 3.556 11.314 -15.741 1.00 93.75 355 ASP A O 1
ATOM 2857 N N . ILE A 1 356 ? 5.782 11.094 -15.559 1.00 95.69 356 ILE A N 1
ATOM 2858 C CA . ILE A 1 356 ? 5.883 9.917 -16.434 1.00 95.69 356 ILE A CA 1
ATOM 2859 C C . ILE A 1 356 ? 5.180 8.706 -15.810 1.00 95.69 356 ILE A C 1
ATOM 2861 O O . ILE A 1 356 ? 4.458 7.986 -16.504 1.00 95.69 356 ILE A O 1
ATOM 2865 N N . ILE A 1 357 ? 5.368 8.467 -14.505 1.00 94.50 357 ILE A N 1
ATOM 2866 C CA . ILE A 1 357 ? 4.653 7.392 -13.803 1.00 94.50 357 ILE A CA 1
ATOM 2867 C C . ILE A 1 357 ? 3.145 7.625 -13.881 1.00 94.50 357 ILE A C 1
ATOM 2869 O O . ILE A 1 357 ? 2.397 6.686 -14.142 1.00 94.50 357 ILE A O 1
ATOM 2873 N N . ASP A 1 358 ? 2.690 8.859 -13.686 1.00 94.12 358 ASP A N 1
ATOM 2874 C CA . ASP A 1 358 ? 1.272 9.190 -13.725 1.00 94.12 358 ASP A CA 1
ATOM 2875 C C . ASP A 1 358 ? 0.705 8.999 -15.146 1.00 94.12 358 ASP A C 1
ATOM 2877 O O . ASP A 1 358 ? -0.353 8.385 -15.299 1.00 94.12 358 ASP A O 1
ATOM 2881 N N . GLU A 1 359 ? 1.435 9.396 -16.198 1.00 97.44 359 GLU A N 1
ATOM 2882 C CA . GLU A 1 359 ? 1.064 9.137 -17.599 1.00 97.44 359 GLU A CA 1
ATOM 2883 C C . GLU A 1 359 ? 0.978 7.630 -17.905 1.00 97.44 359 GLU A C 1
ATOM 2885 O O . GLU A 1 359 ? 0.011 7.160 -18.515 1.00 97.44 359 GLU A O 1
ATOM 2890 N N . MET A 1 360 ? 1.947 6.843 -17.428 1.00 97.56 360 MET A N 1
ATOM 2891 C CA . MET A 1 360 ? 1.944 5.385 -17.560 1.00 97.56 360 MET A CA 1
ATOM 2892 C C . MET A 1 360 ? 0.737 4.758 -16.849 1.00 97.56 360 MET A C 1
ATOM 2894 O O . MET A 1 360 ? -0.005 3.974 -17.444 1.00 97.56 360 MET A O 1
ATOM 2898 N N . LYS A 1 361 ? 0.498 5.118 -15.581 1.00 96.56 361 LYS A N 1
ATOM 2899 C CA . LYS A 1 361 ? -0.607 4.574 -14.775 1.00 96.56 361 LYS A CA 1
ATOM 2900 C C . LYS A 1 361 ? -1.967 5.050 -15.296 1.00 96.56 361 LYS A C 1
ATOM 2902 O O . LYS A 1 361 ? -2.953 4.329 -15.138 1.00 96.56 361 LYS A O 1
ATOM 2907 N N . LEU A 1 362 ? -2.052 6.207 -15.962 1.00 96.88 362 LEU A N 1
ATOM 2908 C CA . LEU A 1 362 ? -3.252 6.655 -16.679 1.00 96.88 362 LEU A CA 1
ATOM 2909 C C . LEU A 1 362 ? -3.610 5.726 -17.845 1.00 96.88 362 LEU A C 1
ATOM 2911 O O . LEU A 1 362 ? -4.801 5.490 -18.047 1.00 96.88 362 LEU A O 1
ATOM 2915 N N . CYS A 1 363 ? -2.628 5.134 -18.530 1.00 98.12 363 CYS A N 1
ATOM 2916 C CA . CYS A 1 363 ? -2.860 4.210 -19.647 1.00 98.12 363 CYS A CA 1
ATOM 2917 C C . CYS A 1 363 ? -3.473 2.861 -19.221 1.00 98.12 363 CYS A C 1
ATOM 2919 O O . CYS A 1 363 ? -4.194 2.252 -20.006 1.00 98.12 363 CYS A O 1
ATOM 2921 N N . LEU A 1 364 ? -3.229 2.407 -17.985 1.00 98.12 364 LEU A N 1
ATOM 2922 C CA . LEU A 1 364 ? -3.773 1.145 -17.457 1.00 98.12 364 LEU A CA 1
ATOM 2923 C C . LEU A 1 364 ? -5.310 1.182 -17.307 1.00 98.12 364 LEU A C 1
ATOM 2925 O O . LEU A 1 364 ? -5.881 2.255 -17.136 1.00 98.12 364 LEU A O 1
ATOM 2929 N N . PRO A 1 365 ? -6.032 0.056 -17.284 1.00 97.25 365 PRO A N 1
ATOM 2930 C CA . PRO A 1 365 ? -7.444 0.034 -16.887 1.00 97.25 365 PRO A CA 1
ATOM 2931 C C . PRO A 1 365 ? -7.634 0.415 -15.396 1.00 97.25 365 PRO A C 1
ATOM 2933 O O . PRO A 1 365 ? -6.681 0.366 -14.613 1.00 97.25 365 PRO A O 1
ATOM 2936 N N . PRO A 1 366 ? -8.842 0.822 -14.952 1.00 97.50 366 PRO A N 1
ATOM 2937 C CA . PRO A 1 366 ? -9.178 0.844 -13.524 1.00 97.50 366 PRO A CA 1
ATOM 2938 C C . PRO A 1 366 ? -9.049 -0.560 -12.919 1.00 97.50 366 PRO A C 1
ATOM 2940 O O . PRO A 1 366 ? -9.342 -1.548 -13.591 1.00 97.50 366 PRO A O 1
ATOM 2943 N N . LEU A 1 367 ? -8.656 -0.658 -11.648 1.00 96.00 367 LEU A N 1
ATOM 2944 C CA . LEU A 1 367 ? -8.620 -1.952 -10.965 1.00 96.00 367 LEU A CA 1
ATOM 2945 C C . LEU A 1 367 ? -10.049 -2.445 -10.708 1.00 96.00 367 LEU A C 1
ATOM 2947 O O . LEU A 1 367 ? -10.888 -1.706 -10.190 1.00 96.00 367 LEU A O 1
ATOM 2951 N N . HIS A 1 368 ? -10.325 -3.699 -11.054 1.00 95.38 368 HIS A N 1
ATOM 2952 C CA . HIS A 1 368 ? -11.625 -4.313 -10.816 1.00 95.38 368 HIS A CA 1
ATOM 2953 C C . HIS A 1 368 ? -11.638 -5.005 -9.449 1.00 95.38 368 HIS A C 1
ATOM 2955 O O . HIS A 1 368 ? -10.918 -5.982 -9.259 1.00 95.38 368 HIS A O 1
ATOM 2961 N N . ALA A 1 369 ? -12.475 -4.522 -8.525 1.00 95.75 369 ALA A N 1
ATOM 2962 C CA . ALA A 1 369 ? -12.638 -5.082 -7.178 1.00 95.75 369 ALA A CA 1
ATOM 2963 C C . ALA A 1 369 ? -11.301 -5.375 -6.447 1.00 95.75 369 ALA A C 1
ATOM 2965 O O . ALA A 1 369 ? -11.083 -6.505 -6.002 1.00 95.75 369 ALA A O 1
ATOM 2966 N N . PRO A 1 370 ? -10.371 -4.402 -6.345 1.00 97.06 370 PRO A N 1
ATOM 2967 C CA . PRO A 1 370 ? -9.110 -4.606 -5.642 1.00 97.06 370 PRO A CA 1
ATOM 2968 C C . PRO A 1 370 ? -9.355 -4.969 -4.174 1.00 97.06 370 PRO A C 1
ATOM 2970 O O . PRO A 1 370 ? -10.057 -4.251 -3.470 1.00 97.06 370 PRO A O 1
ATOM 2973 N N . THR A 1 371 ? -8.726 -6.045 -3.702 1.00 97.94 371 THR A N 1
ATOM 2974 C CA . THR A 1 371 ? -8.730 -6.432 -2.279 1.00 97.94 371 THR A CA 1
ATOM 2975 C C . THR A 1 371 ? -7.555 -5.835 -1.506 1.00 97.94 371 THR A C 1
ATOM 2977 O O . THR A 1 371 ? -7.647 -5.620 -0.299 1.00 97.94 371 THR A O 1
ATOM 2980 N N . LEU A 1 372 ? -6.463 -5.515 -2.206 1.00 97.00 372 LEU A N 1
ATOM 2981 C CA . LEU A 1 372 ? -5.235 -4.954 -1.654 1.00 97.00 372 LEU A CA 1
ATOM 2982 C C . LEU A 1 372 ? -4.862 -3.660 -2.382 1.00 97.00 372 LEU A C 1
ATOM 2984 O O . LEU A 1 372 ? -4.709 -3.639 -3.606 1.00 97.00 372 LEU A O 1
ATOM 2988 N N . ILE A 1 373 ? -4.650 -2.600 -1.611 1.00 95.56 373 ILE A N 1
ATOM 2989 C CA . ILE A 1 373 ? -4.047 -1.350 -2.064 1.00 95.56 373 ILE A CA 1
ATOM 2990 C C . ILE A 1 373 ? -2.686 -1.201 -1.392 1.00 95.56 373 ILE A C 1
ATOM 2992 O O . ILE A 1 373 ? -2.566 -1.271 -0.172 1.00 95.56 373 ILE A O 1
ATOM 2996 N N . TRP A 1 374 ? -1.652 -0.984 -2.192 1.00 93.06 374 TRP A N 1
ATOM 2997 C CA . TRP A 1 374 ? -0.273 -0.837 -1.731 1.00 93.06 374 TRP A CA 1
ATOM 2998 C C . TRP A 1 374 ? 0.523 0.091 -2.650 1.00 93.06 374 TRP A C 1
ATOM 3000 O O . TRP A 1 374 ? 0.002 0.567 -3.660 1.00 93.06 374 TRP A O 1
ATOM 3010 N N . HIS A 1 375 ? 1.794 0.335 -2.331 1.00 87.69 375 HIS A N 1
ATOM 3011 C CA . HIS A 1 375 ? 2.633 1.296 -3.056 1.00 87.69 375 HIS A CA 1
ATOM 3012 C C . HIS A 1 375 ? 2.666 1.100 -4.591 1.00 87.69 375 HIS A C 1
ATOM 3014 O O . HIS A 1 375 ? 2.655 2.095 -5.311 1.00 87.69 375 HIS A O 1
ATOM 3020 N N . LEU A 1 376 ? 2.610 -0.136 -5.110 1.00 87.81 376 LEU A N 1
ATOM 3021 C CA . LEU A 1 376 ? 2.686 -0.396 -6.562 1.00 87.81 376 LEU A CA 1
ATOM 3022 C C . LEU A 1 376 ? 1.407 -0.018 -7.333 1.00 87.81 376 LEU A C 1
ATOM 3024 O O . LEU A 1 376 ? 1.472 0.402 -8.493 1.00 87.81 376 LEU A O 1
ATOM 3028 N N . ASN A 1 377 ? 0.232 -0.145 -6.707 1.00 93.38 377 ASN A N 1
ATOM 3029 C CA . ASN A 1 377 ? -1.061 0.078 -7.369 1.00 93.38 377 ASN A CA 1
ATOM 3030 C C . ASN A 1 377 ? -1.796 1.341 -6.885 1.00 93.38 377 ASN A C 1
ATOM 3032 O O . ASN A 1 377 ? -2.751 1.781 -7.527 1.00 93.38 377 ASN A O 1
ATOM 3036 N N . TRP A 1 378 ? -1.315 1.971 -5.810 1.00 92.06 378 TRP A N 1
ATOM 3037 C CA . TRP A 1 378 ? -1.895 3.172 -5.214 1.00 92.06 378 TRP A CA 1
ATOM 3038 C C . TRP A 1 378 ? -2.131 4.287 -6.232 1.00 92.06 378 TRP A C 1
ATOM 3040 O O . TRP A 1 378 ? -3.246 4.791 -6.358 1.00 92.06 378 TRP A O 1
ATOM 3050 N N . LYS A 1 379 ? -1.107 4.628 -7.024 1.00 91.81 379 LYS A N 1
ATOM 3051 C CA . LYS A 1 379 ? -1.208 5.687 -8.038 1.00 91.81 379 LYS A CA 1
ATOM 3052 C C . LYS A 1 379 ? -2.270 5.394 -9.101 1.00 91.81 379 LYS A C 1
ATOM 3054 O O . LYS A 1 379 ? -2.975 6.301 -9.531 1.00 91.81 379 LYS A O 1
ATOM 3059 N N . GLN A 1 380 ? -2.426 4.134 -9.508 1.00 94.88 380 GLN A N 1
ATOM 3060 C CA . GLN A 1 380 ? -3.454 3.738 -10.473 1.00 94.88 380 GLN A CA 1
ATOM 3061 C C . GLN A 1 380 ? -4.864 3.918 -9.899 1.00 94.88 380 GLN A C 1
ATOM 3063 O O . GLN A 1 380 ? -5.740 4.424 -10.603 1.00 94.88 380 GLN A O 1
ATOM 3068 N N . VAL A 1 381 ? -5.069 3.554 -8.626 1.00 94.62 381 VAL A N 1
ATOM 3069 C CA . VAL A 1 381 ? -6.333 3.795 -7.911 1.00 94.62 381 VAL A CA 1
ATOM 3070 C C . VAL A 1 381 ? -6.609 5.290 -7.819 1.00 94.62 381 VAL A C 1
ATOM 3072 O O . VAL A 1 381 ? -7.707 5.715 -8.158 1.00 94.62 381 VAL A O 1
ATOM 3075 N N . LEU A 1 382 ? -5.612 6.0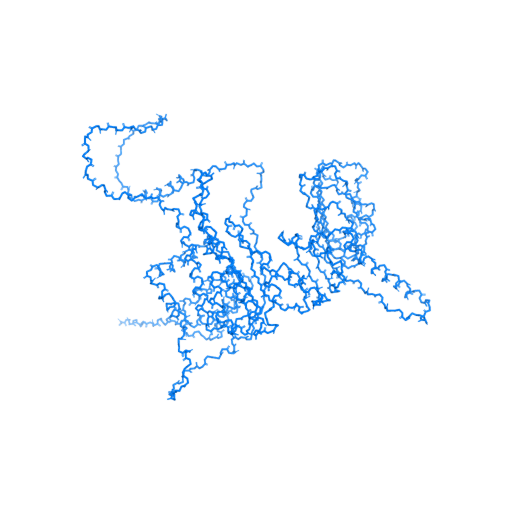86 -7.426 1.00 92.06 382 LEU A N 1
ATOM 3076 C CA . LEU A 1 382 ? -5.704 7.542 -7.293 1.00 92.06 382 LEU A CA 1
ATOM 3077 C C . LEU A 1 382 ? -6.193 8.187 -8.603 1.00 92.06 382 LEU A C 1
ATOM 3079 O O . LEU A 1 382 ? -7.227 8.854 -8.642 1.00 92.06 382 LEU A O 1
ATOM 3083 N N . LEU A 1 383 ? -5.491 7.917 -9.705 1.00 93.25 383 LEU A N 1
ATOM 3084 C CA . LEU A 1 383 ? -5.774 8.498 -11.021 1.00 93.25 383 LEU A CA 1
ATOM 3085 C C . LEU A 1 383 ? -7.124 8.049 -11.601 1.00 93.25 383 LEU A C 1
ATOM 3087 O O . LEU A 1 383 ? -7.642 8.665 -12.532 1.00 93.25 383 LEU A O 1
ATOM 3091 N N . LYS A 1 384 ? -7.706 6.970 -11.065 1.00 95.44 384 LYS A N 1
ATOM 3092 C CA . LYS A 1 384 ? -8.985 6.395 -11.503 1.00 95.44 384 LYS A CA 1
ATOM 3093 C C . LYS A 1 384 ? -9.960 6.216 -10.346 1.00 95.44 384 LYS A C 1
ATOM 3095 O O . LYS A 1 384 ? -10.799 5.313 -10.382 1.00 95.44 384 LYS A O 1
ATOM 3100 N N . LEU A 1 385 ? -9.889 7.095 -9.346 1.00 94.50 385 LEU A N 1
ATOM 3101 C CA . LEU A 1 385 ? -10.591 6.924 -8.076 1.00 94.50 385 LEU A CA 1
ATOM 3102 C C . LEU A 1 385 ? -12.106 6.793 -8.254 1.00 94.50 385 LEU A C 1
ATOM 3104 O O . LEU A 1 385 ? -12.735 5.940 -7.634 1.00 94.50 385 LEU A O 1
ATOM 3108 N N . ILE A 1 386 ? -12.697 7.593 -9.142 1.00 95.19 386 ILE A N 1
ATOM 3109 C CA . ILE A 1 386 ? -14.143 7.574 -9.421 1.00 95.19 386 ILE A CA 1
ATOM 3110 C C . ILE A 1 386 ? -14.570 6.270 -10.118 1.00 95.19 386 ILE A C 1
ATOM 3112 O O . ILE A 1 386 ? -15.684 5.800 -9.915 1.00 95.19 386 ILE A O 1
ATOM 3116 N N . ARG A 1 387 ? -13.693 5.675 -10.937 1.00 96.44 387 ARG A N 1
ATOM 3117 C CA . ARG A 1 387 ? -13.998 4.478 -11.745 1.00 96.44 387 ARG A CA 1
ATOM 3118 C C . ARG A 1 387 ? -13.650 3.162 -11.049 1.00 96.44 387 ARG A C 1
ATOM 3120 O O . ARG A 1 387 ? -14.117 2.117 -11.482 1.00 96.44 387 ARG A O 1
ATOM 3127 N N . THR A 1 388 ? -12.811 3.210 -10.021 1.00 96.56 388 THR A N 1
ATOM 3128 C CA . THR A 1 388 ? -12.368 2.032 -9.269 1.00 96.56 388 THR A CA 1
ATOM 3129 C C . THR A 1 388 ? -13.378 1.738 -8.168 1.00 96.56 388 THR A C 1
ATOM 3131 O O . THR A 1 388 ? -13.640 2.602 -7.331 1.00 96.56 388 THR A O 1
ATOM 3134 N N . ASP A 1 389 ? -13.953 0.537 -8.146 1.00 96.62 389 ASP A N 1
ATOM 3135 C CA . ASP A 1 389 ? -14.804 0.123 -7.031 1.00 96.62 389 ASP A CA 1
ATOM 3136 C C . ASP A 1 389 ? -13.941 -0.248 -5.820 1.00 96.62 389 ASP A C 1
ATOM 3138 O O . ASP A 1 389 ? -13.180 -1.208 -5.863 1.00 96.62 389 ASP A O 1
ATOM 3142 N N . LEU A 1 390 ? -14.058 0.523 -4.738 1.00 97.31 390 LEU A N 1
ATOM 3143 C CA . LEU A 1 390 ? -13.296 0.309 -3.506 1.00 97.31 390 LEU A CA 1
ATOM 3144 C C . LEU A 1 390 ? -14.036 -0.573 -2.493 1.00 97.31 390 LEU A C 1
ATOM 3146 O O . LEU A 1 390 ? -13.481 -0.875 -1.441 1.00 97.31 390 LEU A O 1
ATOM 3150 N N . SER A 1 391 ? -15.270 -1.000 -2.782 1.00 97.19 391 SER A N 1
ATOM 3151 C CA . SER A 1 391 ? -16.104 -1.746 -1.831 1.00 97.19 391 SER A CA 1
ATOM 3152 C C . SER A 1 391 ? -15.456 -3.053 -1.348 1.00 97.19 391 SER A C 1
ATOM 3154 O O . SER A 1 391 ? -15.671 -3.463 -0.205 1.00 97.19 391 SER A O 1
ATOM 3156 N N . HIS A 1 392 ? -14.603 -3.644 -2.186 1.00 97.81 392 HIS A N 1
ATOM 3157 C CA . HIS A 1 392 ? -13.890 -4.900 -1.956 1.00 97.81 392 HIS A CA 1
ATOM 3158 C C . HIS A 1 392 ? -12.506 -4.746 -1.312 1.00 97.81 392 HIS A C 1
ATOM 3160 O O . HIS A 1 392 ? -11.861 -5.755 -1.043 1.00 97.81 392 HIS A O 1
ATOM 3166 N N . VAL A 1 393 ? -12.036 -3.522 -1.053 1.00 98.19 393 VAL A N 1
ATOM 3167 C CA . VAL A 1 393 ? -10.705 -3.299 -0.471 1.00 98.19 393 VAL A CA 1
ATOM 3168 C C . VAL A 1 393 ? -10.698 -3.781 0.972 1.00 98.19 393 VAL A C 1
ATOM 3170 O O . VAL A 1 393 ? -11.369 -3.205 1.825 1.00 98.19 393 VAL A O 1
ATOM 3173 N N . GLU A 1 394 ? -9.913 -4.819 1.240 1.00 98.38 394 GLU A N 1
ATOM 3174 C CA . GLU A 1 394 ? -9.725 -5.401 2.568 1.00 98.38 394 GLU A CA 1
ATOM 3175 C C . GLU A 1 394 ? -8.486 -4.841 3.256 1.00 98.38 394 GLU A C 1
ATOM 3177 O O . GLU A 1 394 ? -8.443 -4.728 4.480 1.00 98.38 394 GLU A O 1
ATOM 3182 N N . THR A 1 395 ? -7.459 -4.501 2.480 1.00 97.88 395 THR A N 1
ATOM 3183 C CA . THR A 1 395 ? -6.145 -4.166 3.017 1.00 97.88 395 THR A CA 1
ATOM 3184 C C . THR A 1 395 ? -5.547 -2.951 2.316 1.00 97.88 395 THR A C 1
ATOM 3186 O O . THR A 1 395 ? -5.488 -2.899 1.088 1.00 97.88 395 THR A O 1
ATOM 3189 N N . ILE A 1 396 ? -5.047 -1.996 3.100 1.00 96.19 396 ILE A N 1
ATOM 3190 C CA . ILE A 1 396 ? -4.301 -0.825 2.627 1.00 96.19 396 ILE A CA 1
ATOM 3191 C C . ILE A 1 396 ? -2.920 -0.803 3.304 1.00 96.19 396 ILE A C 1
ATOM 3193 O O . ILE A 1 396 ? -2.833 -0.764 4.531 1.00 96.19 396 ILE A O 1
ATOM 3197 N N . HIS A 1 397 ? -1.841 -0.811 2.514 1.00 94.69 397 HIS A N 1
ATOM 3198 C CA . HIS A 1 397 ? -0.443 -0.728 2.964 1.00 94.69 397 HIS A CA 1
ATOM 3199 C C . HIS A 1 397 ? 0.329 0.381 2.235 1.00 94.69 397 HIS A C 1
ATOM 3201 O O . HIS A 1 397 ? 0.895 0.155 1.165 1.00 94.69 397 HIS A O 1
ATOM 3207 N N . LEU A 1 398 ? 0.406 1.567 2.840 1.00 91.12 398 LEU A N 1
ATOM 3208 C CA . LEU A 1 398 ? 1.040 2.762 2.264 1.00 91.12 398 LEU A CA 1
ATOM 3209 C C . LEU A 1 398 ? 2.134 3.351 3.173 1.00 91.12 398 LEU A C 1
ATOM 3211 O O . LEU A 1 398 ? 2.347 4.554 3.187 1.00 91.12 398 LEU A O 1
ATOM 3215 N N . LEU A 1 399 ? 2.822 2.515 3.955 1.00 84.88 399 LEU A N 1
ATOM 3216 C CA . LEU A 1 399 ? 3.889 2.946 4.874 1.00 84.88 399 LEU A CA 1
ATOM 3217 C C . LEU A 1 399 ? 5.279 3.058 4.218 1.00 84.88 399 LEU A C 1
ATOM 3219 O O . LEU A 1 399 ? 6.285 2.898 4.904 1.00 84.88 399 LEU A O 1
ATOM 3223 N N . ASN A 1 400 ? 5.357 3.258 2.901 1.00 78.94 400 ASN A N 1
ATOM 3224 C CA . ASN A 1 400 ? 6.643 3.363 2.210 1.00 78.94 400 ASN A CA 1
ATOM 3225 C C . ASN A 1 400 ? 6.986 4.836 1.948 1.00 78.94 400 ASN A C 1
ATOM 3227 O O . ASN A 1 400 ? 6.173 5.542 1.356 1.00 78.94 400 ASN A O 1
ATOM 3231 N N . SER A 1 401 ? 8.191 5.265 2.334 1.00 60.59 401 SER A N 1
ATOM 3232 C CA . SER A 1 401 ? 8.594 6.675 2.506 1.00 60.59 401 SER A CA 1
ATOM 3233 C C . SER A 1 401 ? 8.440 7.576 1.273 1.00 60.59 401 SER A C 1
ATOM 3235 O O . SER A 1 401 ? 8.354 8.796 1.379 1.00 60.59 401 SER A O 1
ATOM 3237 N N . GLU A 1 402 ? 8.397 7.002 0.073 1.00 63.38 402 GLU A N 1
ATOM 3238 C CA . GLU A 1 402 ? 8.204 7.761 -1.170 1.00 63.38 402 GLU A CA 1
ATOM 3239 C C . GLU A 1 402 ? 6.737 8.083 -1.456 1.00 63.38 402 GLU A C 1
ATOM 3241 O O . GLU A 1 402 ? 6.429 9.028 -2.185 1.00 63.38 402 GLU A O 1
ATOM 3246 N N . THR A 1 403 ? 5.815 7.319 -0.870 1.00 60.41 403 THR A N 1
ATOM 3247 C CA . THR A 1 403 ? 4.377 7.535 -1.048 1.00 60.41 403 THR A CA 1
ATOM 3248 C C . THR A 1 403 ? 3.817 8.624 -0.135 1.00 60.41 403 THR A C 1
ATOM 3250 O O . THR A 1 403 ? 2.685 9.060 -0.350 1.00 60.41 403 THR A O 1
ATOM 3253 N N . ASP A 1 404 ? 4.596 9.121 0.823 1.00 61.28 404 ASP A N 1
ATOM 3254 C CA . ASP A 1 404 ? 4.107 9.924 1.950 1.00 61.28 404 ASP A CA 1
ATOM 3255 C C . ASP A 1 404 ? 3.492 11.254 1.502 1.00 61.28 404 ASP A C 1
ATOM 3257 O O . ASP A 1 404 ? 2.380 11.605 1.901 1.00 61.28 404 ASP A O 1
ATOM 3261 N N . HIS A 1 405 ? 4.149 11.980 0.594 1.00 68.81 405 HIS A N 1
ATOM 3262 C CA . HIS A 1 405 ? 3.639 13.277 0.131 1.00 68.81 405 HIS A CA 1
ATOM 3263 C C . HIS A 1 405 ? 2.460 13.152 -0.839 1.00 68.81 405 HIS A C 1
ATOM 3265 O O . HIS A 1 405 ? 1.487 13.903 -0.736 1.00 68.81 405 HIS A O 1
ATOM 3271 N N . ALA A 1 406 ? 2.513 12.198 -1.770 1.00 66.50 406 ALA A N 1
ATOM 3272 C CA . ALA A 1 406 ? 1.441 12.004 -2.745 1.00 66.50 406 ALA A CA 1
ATOM 3273 C C . ALA A 1 406 ? 0.164 11.465 -2.082 1.00 66.50 406 ALA A C 1
ATOM 3275 O O . ALA A 1 406 ? -0.942 11.873 -2.439 1.00 66.50 406 ALA A O 1
ATOM 3276 N N . SER A 1 407 ? 0.311 10.587 -1.085 1.00 66.94 407 SER A N 1
ATOM 3277 C CA . SER A 1 407 ? -0.819 10.060 -0.319 1.00 66.94 407 SER A CA 1
ATOM 3278 C C . SER A 1 407 ? -1.496 11.171 0.479 1.00 66.94 407 SER A C 1
ATOM 3280 O O . SER A 1 407 ? -2.707 11.336 0.360 1.00 66.94 407 SER A O 1
ATOM 3282 N N . ALA A 1 408 ? -0.727 12.008 1.187 1.00 71.50 408 ALA A N 1
ATOM 3283 C CA . ALA A 1 408 ? -1.253 13.151 1.940 1.00 71.50 408 ALA A CA 1
ATOM 3284 C C . ALA A 1 408 ? -2.113 14.106 1.086 1.00 71.50 408 ALA A C 1
ATOM 3286 O O . ALA A 1 408 ? -3.119 14.633 1.564 1.00 71.50 408 ALA A O 1
ATOM 3287 N N . LEU A 1 409 ? -1.755 14.320 -0.185 1.00 71.06 409 LEU A N 1
ATOM 3288 C CA . LEU A 1 409 ? -2.532 15.159 -1.106 1.00 71.06 409 LEU A CA 1
ATOM 3289 C C . LEU A 1 409 ? -3.869 14.524 -1.511 1.00 71.06 409 LEU A C 1
ATOM 3291 O O . LEU A 1 409 ? -4.880 15.223 -1.586 1.00 71.06 409 LEU A O 1
ATOM 3295 N N . LEU A 1 410 ? -3.894 13.208 -1.737 1.00 71.06 410 LEU A N 1
ATOM 3296 C CA . LEU A 1 410 ? -5.099 12.476 -2.135 1.00 71.06 410 LEU A CA 1
ATOM 3297 C C . LEU A 1 410 ? -6.177 12.557 -1.060 1.00 71.06 410 LEU A C 1
ATOM 3299 O O . LEU A 1 410 ? -7.321 12.898 -1.353 1.00 71.06 410 LEU A O 1
ATOM 3303 N N . TRP A 1 411 ? -5.803 12.311 0.190 1.00 76.56 411 TRP A N 1
ATOM 3304 C CA . TRP A 1 411 ? -6.745 12.337 1.300 1.00 76.56 411 TRP A CA 1
ATOM 3305 C C . TRP A 1 411 ? -7.373 13.712 1.524 1.00 76.56 411 TRP A C 1
ATOM 3307 O O . TRP A 1 411 ? -8.555 13.821 1.845 1.00 76.56 411 TRP A O 1
ATOM 3317 N N . LYS A 1 412 ? -6.587 14.768 1.288 1.00 78.50 412 LYS A N 1
ATOM 3318 C CA . LYS A 1 412 ? -7.080 16.149 1.284 1.00 78.50 412 LYS A CA 1
ATOM 3319 C C . LYS A 1 412 ? -8.034 16.409 0.118 1.00 78.50 412 LYS A C 1
ATOM 3321 O O . LYS A 1 412 ? -8.940 17.225 0.254 1.00 78.50 412 LYS A O 1
ATOM 3326 N N . SER A 1 413 ? -7.834 15.737 -1.017 1.00 81.38 413 SER A N 1
ATOM 3327 C CA . SER A 1 413 ? -8.652 15.919 -2.221 1.00 81.38 413 SER A CA 1
ATOM 3328 C C . SER A 1 413 ? -9.973 15.138 -2.211 1.00 81.38 413 SER A C 1
ATOM 3330 O O . SER A 1 413 ? -10.961 15.641 -2.742 1.00 81.38 413 SER A O 1
ATOM 3332 N N . ASP A 1 414 ? -10.023 13.952 -1.592 1.00 88.19 414 ASP A N 1
ATOM 3333 C CA . ASP A 1 414 ? -11.248 13.154 -1.454 1.00 88.19 414 ASP A CA 1
ATOM 3334 C C . ASP A 1 414 ? -11.343 12.499 -0.058 1.00 88.19 414 ASP A C 1
ATOM 3336 O O . ASP A 1 414 ? -10.879 11.368 0.141 1.00 88.19 414 ASP A O 1
ATOM 3340 N N . PRO A 1 415 ? -12.000 13.160 0.917 1.00 85.44 415 PRO A N 1
ATOM 3341 C CA . PRO A 1 415 ? -12.180 12.612 2.262 1.00 85.44 415 PRO A CA 1
ATOM 3342 C C . PRO A 1 415 ? -13.097 11.376 2.289 1.00 85.44 415 PRO A C 1
ATOM 3344 O O . PRO A 1 415 ? -13.226 10.724 3.324 1.00 85.44 415 PRO A O 1
ATOM 3347 N N . THR A 1 416 ? -13.756 11.033 1.175 1.00 90.56 416 THR A N 1
ATOM 3348 C CA . THR A 1 416 ? -14.666 9.883 1.095 1.00 90.56 416 THR A CA 1
ATOM 3349 C C . THR A 1 416 ? -13.967 8.578 0.721 1.00 90.56 416 THR A C 1
ATOM 3351 O O . THR A 1 416 ? -14.608 7.527 0.764 1.00 90.56 416 THR A O 1
ATOM 3354 N N . PHE A 1 417 ? -12.664 8.598 0.404 1.00 93.88 417 PHE A N 1
ATOM 3355 C CA . PHE A 1 417 ? -11.915 7.403 -0.007 1.00 93.88 417 PHE A CA 1
ATOM 3356 C C . PHE A 1 417 ? -12.087 6.232 0.972 1.00 93.88 417 PHE A C 1
ATOM 3358 O O . PHE A 1 417 ? -12.536 5.153 0.577 1.00 93.88 417 PHE A O 1
ATOM 3365 N N . LEU A 1 418 ? -11.770 6.437 2.259 1.00 94.31 418 LEU A N 1
ATOM 3366 C CA . LEU A 1 418 ? -11.856 5.364 3.259 1.00 94.31 418 LEU A CA 1
ATOM 3367 C C . LEU A 1 418 ? -13.311 4.938 3.480 1.00 94.31 418 LEU A C 1
ATOM 3369 O O . LEU A 1 418 ? -13.590 3.751 3.623 1.00 94.31 418 LEU A O 1
ATOM 3373 N N . ALA A 1 419 ? -14.254 5.881 3.383 1.00 94.88 419 ALA A N 1
ATOM 3374 C CA . ALA A 1 419 ? -15.683 5.598 3.471 1.00 94.88 419 ALA A CA 1
ATOM 3375 C C . ALA A 1 419 ? -16.198 4.710 2.322 1.00 94.88 419 ALA A C 1
ATOM 3377 O O . ALA A 1 419 ? -17.285 4.138 2.421 1.00 94.88 419 ALA A O 1
ATOM 3378 N N . ARG A 1 420 ? -15.464 4.569 1.215 1.00 95.75 420 ARG A N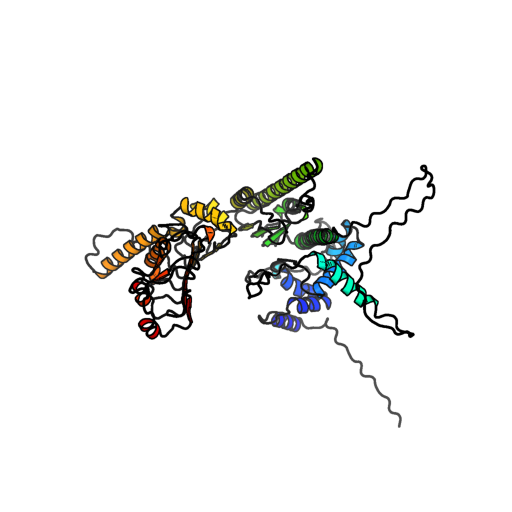 1
ATOM 3379 C CA . ARG A 1 420 ? -15.817 3.647 0.124 1.00 95.75 420 ARG A CA 1
ATOM 3380 C C . ARG A 1 420 ? -15.266 2.233 0.340 1.00 95.75 420 ARG A C 1
ATOM 3382 O O . ARG A 1 420 ? -15.787 1.303 -0.269 1.00 95.75 420 ARG A O 1
ATOM 3389 N N . CYS A 1 421 ? -14.289 2.056 1.231 1.00 96.88 421 CYS A N 1
ATOM 3390 C CA . CYS A 1 421 ? -13.620 0.782 1.513 1.00 96.88 421 CYS A CA 1
ATOM 3391 C C . CYS A 1 421 ? -14.420 -0.066 2.518 1.00 96.88 421 CYS A C 1
ATOM 3393 O O . CYS A 1 421 ? -14.061 -0.189 3.686 1.00 96.88 421 CYS A O 1
ATOM 3395 N N . ARG A 1 422 ? -15.556 -0.624 2.083 1.00 96.62 422 ARG A N 1
ATOM 3396 C CA . ARG A 1 422 ? -16.520 -1.284 2.988 1.00 96.62 422 ARG A CA 1
ATOM 3397 C C . ARG A 1 422 ? -16.059 -2.630 3.540 1.00 96.62 422 ARG A C 1
ATOM 3399 O O . ARG A 1 422 ? -16.529 -3.023 4.602 1.00 96.62 422 ARG A O 1
ATOM 3406 N N . SER A 1 423 ? -15.117 -3.283 2.869 1.00 97.81 423 SER A N 1
ATOM 3407 C CA . SER A 1 423 ? -14.523 -4.547 3.318 1.00 97.81 423 SER A CA 1
ATOM 3408 C C . SER A 1 423 ? -13.226 -4.359 4.114 1.00 97.81 423 SER A C 1
ATOM 3410 O O . SER A 1 423 ? -12.555 -5.348 4.399 1.00 97.81 423 SER A O 1
ATOM 3412 N N . LEU A 1 424 ? -12.853 -3.120 4.467 1.00 98.25 424 LEU A N 1
ATOM 3413 C CA . LEU A 1 424 ? -11.545 -2.806 5.045 1.00 98.25 424 LEU A CA 1
ATOM 3414 C C . LEU A 1 424 ? -11.346 -3.495 6.401 1.00 98.25 424 LEU A C 1
ATOM 3416 O O . LEU A 1 424 ? -12.070 -3.229 7.357 1.00 98.25 424 LEU A O 1
ATOM 3420 N N . GLN A 1 425 ? -10.323 -4.344 6.475 1.00 98.38 425 GLN A N 1
ATOM 3421 C CA . GLN A 1 425 ? -9.898 -5.082 7.665 1.00 98.38 425 GLN A CA 1
ATOM 3422 C C . GLN A 1 425 ? -8.546 -4.595 8.189 1.00 98.38 425 GLN A C 1
ATOM 3424 O O . GLN A 1 425 ? -8.345 -4.573 9.401 1.00 98.38 425 GLN A O 1
ATOM 3429 N N . THR A 1 426 ? -7.644 -4.174 7.300 1.00 98.19 426 THR A N 1
ATOM 3430 C CA . THR A 1 426 ? -6.276 -3.787 7.656 1.00 98.19 426 THR A CA 1
ATOM 3431 C C . THR A 1 426 ? -5.914 -2.444 7.038 1.00 98.19 426 THR A C 1
ATOM 3433 O O . THR A 1 426 ? -5.951 -2.282 5.818 1.00 98.19 426 THR A O 1
ATOM 3436 N N . LEU A 1 427 ? -5.506 -1.491 7.872 1.00 97.19 427 LEU A N 1
ATOM 3437 C CA . LEU A 1 427 ? -5.123 -0.147 7.455 1.00 97.19 427 LEU A CA 1
ATOM 3438 C C . LEU A 1 427 ? -3.736 0.205 7.989 1.00 97.19 427 LEU A C 1
ATOM 3440 O O . LEU A 1 427 ? -3.562 0.360 9.191 1.00 97.19 427 LEU A O 1
ATOM 3444 N N . ASN A 1 428 ? -2.756 0.353 7.101 1.00 95.88 428 ASN A N 1
ATOM 3445 C CA . ASN A 1 428 ? -1.396 0.764 7.435 1.00 95.88 428 ASN A CA 1
ATOM 3446 C C . ASN A 1 428 ? -1.031 2.000 6.606 1.00 95.88 428 ASN A C 1
ATOM 3448 O O . ASN A 1 428 ? -0.707 1.870 5.423 1.00 95.88 428 ASN A O 1
ATOM 3452 N N . ILE A 1 429 ? -1.108 3.187 7.206 1.00 93.88 429 ILE A N 1
ATOM 3453 C CA . ILE A 1 429 ? -0.934 4.471 6.513 1.00 93.88 429 ILE A CA 1
ATOM 3454 C C . ILE A 1 429 ? -0.168 5.478 7.373 1.00 93.88 429 ILE A C 1
ATOM 3456 O O . ILE A 1 429 ? -0.130 5.369 8.600 1.00 93.88 429 ILE A O 1
ATOM 3460 N N . PHE A 1 430 ? 0.420 6.475 6.719 1.00 91.50 430 PHE A N 1
ATOM 3461 C CA . PHE A 1 430 ? 0.744 7.720 7.400 1.00 91.50 430 PHE A CA 1
ATOM 3462 C C . PHE A 1 430 ? -0.546 8.467 7.731 1.00 91.50 430 PHE A C 1
ATOM 3464 O O . PHE A 1 430 ? -1.542 8.325 7.013 1.00 91.50 430 PHE A O 1
ATOM 3471 N N . THR A 1 431 ? -0.542 9.223 8.823 1.00 86.88 431 THR A N 1
ATOM 3472 C CA . THR A 1 431 ? -1.702 10.006 9.228 1.00 86.88 431 THR A CA 1
ATOM 3473 C C . THR A 1 431 ? -2.116 10.961 8.134 1.00 86.88 431 THR A C 1
ATOM 3475 O O . THR A 1 431 ? -1.310 11.549 7.407 1.00 86.88 431 THR A O 1
ATOM 3478 N N . ILE A 1 432 ? -3.426 11.065 7.997 1.00 85.38 432 ILE A N 1
ATOM 3479 C CA . ILE A 1 432 ? -4.063 11.901 6.996 1.00 85.38 432 ILE A CA 1
ATOM 3480 C C . ILE A 1 432 ? -4.229 13.324 7.545 1.00 85.38 432 ILE A C 1
ATOM 3482 O O . ILE A 1 432 ? -4.231 14.300 6.786 1.00 85.38 432 ILE A O 1
ATOM 3486 N N . GLY A 1 433 ? -4.342 13.427 8.871 1.00 87.56 433 GLY A N 1
ATOM 3487 C CA . GLY A 1 433 ? -4.569 14.653 9.613 1.00 87.56 433 GLY A CA 1
ATOM 3488 C C . GLY A 1 433 ? -5.832 14.572 10.475 1.00 87.56 433 GLY A C 1
ATOM 3489 O O . GLY A 1 433 ? -6.551 13.564 10.476 1.00 87.56 433 GLY A O 1
ATOM 3490 N N . PRO A 1 434 ? -6.143 15.648 11.212 1.00 88.50 434 PRO A N 1
ATOM 3491 C CA . PRO A 1 434 ? -7.348 15.728 12.030 1.00 88.50 434 PRO A CA 1
ATOM 3492 C C . PRO A 1 434 ? -8.626 15.436 11.232 1.00 88.50 434 PRO A C 1
ATOM 3494 O O . PRO A 1 434 ? -8.758 15.831 10.075 1.00 88.50 434 PRO A O 1
ATOM 3497 N N . SER A 1 435 ? -9.611 14.795 11.871 1.00 89.12 435 SER A N 1
ATOM 3498 C CA . SER A 1 435 ? -10.936 14.480 11.298 1.00 89.12 435 SER A CA 1
ATOM 3499 C C . SER A 1 435 ? -10.980 13.441 10.165 1.00 89.12 435 SER A C 1
ATOM 3501 O O . SER A 1 435 ? -12.041 13.245 9.561 1.00 89.12 435 SER A O 1
ATOM 3503 N N . SER A 1 436 ? -9.891 12.723 9.896 1.00 91.12 436 SER A N 1
ATOM 3504 C CA . SER A 1 436 ? -9.820 11.718 8.816 1.00 91.12 436 SER A CA 1
ATOM 3505 C C . SER A 1 436 ? -10.765 10.532 9.004 1.00 91.12 436 SER A C 1
ATOM 3507 O O . SER A 1 436 ? -11.241 9.941 8.033 1.00 91.12 436 SER A O 1
ATOM 3509 N N . PHE A 1 437 ? -11.123 10.242 10.256 1.00 95.12 437 PHE A N 1
ATOM 3510 C CA . PHE A 1 437 ? -12.115 9.232 10.625 1.00 95.12 437 PHE A CA 1
ATOM 3511 C C . PHE A 1 437 ? -13.444 9.835 11.103 1.00 95.12 437 PHE A C 1
ATOM 3513 O O . PHE A 1 437 ? -14.343 9.103 11.516 1.00 95.12 437 PHE A O 1
ATOM 3520 N N . SER A 1 438 ? -13.644 11.151 10.974 1.00 94.56 438 SER A N 1
ATOM 3521 C CA . SER A 1 438 ? -14.885 11.814 11.407 1.00 94.56 438 SER A CA 1
ATOM 3522 C C . SER A 1 438 ? -16.135 11.282 10.692 1.00 94.56 438 SER A C 1
ATOM 3524 O O . SER A 1 438 ? -17.229 11.261 11.264 1.00 94.56 438 SER A O 1
ATOM 3526 N N . TRP A 1 439 ? -15.994 10.813 9.446 1.00 95.00 439 TRP A N 1
ATOM 3527 C CA . TRP A 1 439 ? -17.063 10.131 8.714 1.00 95.00 439 TRP A CA 1
ATOM 3528 C C . TRP A 1 439 ? -17.442 8.805 9.390 1.00 95.00 439 TRP A C 1
ATOM 3530 O O . TRP A 1 439 ? -18.628 8.527 9.554 1.00 95.00 439 TRP A O 1
ATOM 3540 N N . ALA A 1 440 ? -16.455 8.035 9.853 1.00 96.25 440 ALA A N 1
ATOM 3541 C CA . ALA A 1 440 ? -16.656 6.744 10.499 1.00 96.25 440 ALA A CA 1
ATOM 3542 C C . ALA A 1 440 ? -17.296 6.922 11.882 1.00 96.25 440 ALA A C 1
ATOM 3544 O O . ALA A 1 440 ? -18.216 6.191 12.241 1.00 96.25 440 ALA A O 1
ATOM 3545 N N . VAL A 1 441 ? -16.906 7.972 12.614 1.00 96.94 441 VAL A N 1
ATOM 3546 C CA . VAL A 1 441 ? -17.552 8.385 13.871 1.00 96.94 441 VAL A CA 1
ATOM 3547 C C . VAL A 1 441 ? -19.037 8.697 13.656 1.00 96.94 441 VAL A C 1
ATOM 3549 O O . VAL A 1 441 ? -19.881 8.291 14.458 1.00 96.94 441 VAL A O 1
ATOM 3552 N N . LYS A 1 442 ? -19.387 9.409 12.574 1.00 96.31 442 LYS A N 1
ATOM 3553 C CA . LYS A 1 442 ? -20.789 9.713 12.230 1.00 96.31 442 LYS A CA 1
ATOM 3554 C C . LYS A 1 442 ? -21.573 8.449 11.874 1.00 96.31 442 LYS A C 1
ATOM 3556 O O . LYS A 1 442 ? -22.688 8.288 12.365 1.00 96.31 442 LYS A O 1
ATOM 3561 N N . GLU A 1 443 ? -20.998 7.558 11.065 1.00 95.75 443 GLU A N 1
ATOM 3562 C CA . GLU A 1 443 ? -21.626 6.279 10.706 1.00 95.75 443 GLU A CA 1
ATOM 3563 C C . GLU A 1 443 ? -21.857 5.396 11.935 1.00 95.75 443 GLU A C 1
ATOM 3565 O O . GLU A 1 443 ? -22.964 4.897 12.128 1.00 95.75 443 GLU A O 1
ATOM 3570 N N . LYS A 1 444 ? -20.863 5.288 12.823 1.00 96.88 444 LYS A N 1
ATOM 3571 C CA . LYS A 1 444 ? -20.967 4.536 14.075 1.00 96.88 444 LYS A CA 1
ATOM 3572 C C . LYS A 1 444 ? -22.076 5.072 14.981 1.00 96.88 444 LYS A C 1
ATOM 3574 O O . LYS A 1 444 ? -22.908 4.299 15.439 1.00 96.88 444 LYS A O 1
ATOM 3579 N N . LYS A 1 445 ? -22.151 6.393 15.177 1.00 96.94 445 LYS A N 1
ATOM 3580 C CA . LYS A 1 445 ? -23.232 7.019 15.963 1.00 96.94 445 LYS A CA 1
ATOM 3581 C C . LYS A 1 445 ? -24.612 6.740 15.369 1.00 96.94 445 LYS A C 1
ATOM 3583 O O . LYS A 1 445 ? -25.537 6.431 16.112 1.00 96.94 445 LYS A O 1
ATOM 3588 N N . ALA A 1 446 ? -24.756 6.837 14.046 1.00 95.88 446 ALA A N 1
ATOM 3589 C CA . ALA A 1 446 ? -26.015 6.533 13.368 1.00 95.88 446 ALA A CA 1
ATOM 3590 C C . ALA A 1 446 ? -26.406 5.053 13.518 1.00 95.88 446 ALA A C 1
ATOM 3592 O O . ALA A 1 446 ? -27.574 4.742 13.745 1.00 95.88 446 ALA A O 1
ATOM 3593 N N . TRP A 1 447 ? -25.428 4.151 13.434 1.00 95.00 447 TRP A N 1
ATOM 3594 C CA . TRP A 1 447 ? -25.621 2.719 13.635 1.00 95.00 447 TRP A CA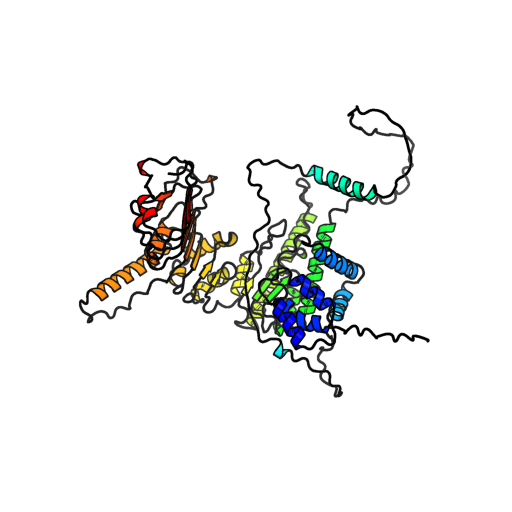 1
ATOM 3595 C C . TRP A 1 447 ? -26.030 2.378 15.073 1.00 95.00 447 TRP A C 1
ATOM 3597 O O . TRP A 1 447 ? -26.985 1.634 15.277 1.00 95.00 447 TRP A O 1
ATOM 3607 N N . ASP A 1 448 ? -25.365 2.961 16.071 1.00 95.12 448 ASP A N 1
ATOM 3608 C CA . ASP A 1 448 ? -25.670 2.721 17.485 1.00 95.12 448 ASP A CA 1
ATOM 3609 C C . ASP A 1 448 ? -27.061 3.251 17.869 1.00 95.12 448 ASP A C 1
ATOM 3611 O O . ASP A 1 448 ? -27.801 2.576 18.584 1.00 95.12 448 ASP A O 1
ATOM 3615 N N . LEU A 1 449 ? -27.454 4.417 17.339 1.00 94.81 449 LEU A N 1
ATOM 3616 C CA . LEU A 1 449 ? -28.819 4.939 17.474 1.00 94.81 449 LEU A CA 1
ATOM 3617 C C . LEU A 1 449 ? -29.843 3.970 16.875 1.00 94.81 449 LEU A C 1
ATOM 3619 O O . LEU A 1 449 ? -30.828 3.635 17.525 1.00 94.81 449 LEU A O 1
ATOM 3623 N N . HIS A 1 450 ? -29.575 3.455 15.673 1.00 91.69 450 HIS A N 1
ATOM 3624 C CA . HIS A 1 450 ? -30.452 2.480 15.031 1.00 91.69 450 HIS A CA 1
ATOM 3625 C C . HIS A 1 450 ? -30.562 1.173 15.830 1.00 91.69 450 HIS A C 1
ATOM 3627 O O . HIS A 1 450 ? -31.661 0.641 15.978 1.00 91.69 450 HIS A O 1
ATOM 3633 N N . GLN A 1 451 ? -29.462 0.671 16.403 1.00 92.00 451 GLN A N 1
ATOM 3634 C CA . GLN A 1 451 ? -29.499 -0.505 17.278 1.00 92.00 451 GLN A CA 1
ATOM 3635 C C . GLN A 1 451 ? -30.304 -0.254 18.561 1.00 92.00 451 GLN A C 1
ATOM 3637 O O . GLN A 1 451 ? -31.066 -1.128 18.980 1.00 92.00 451 GLN A O 1
ATOM 3642 N N . ALA A 1 452 ? -30.177 0.931 19.167 1.00 92.88 452 ALA A N 1
ATOM 3643 C CA . ALA A 1 452 ? -30.954 1.313 20.343 1.00 92.88 452 ALA A CA 1
ATOM 3644 C C . ALA A 1 452 ? -32.460 1.392 20.032 1.00 92.88 452 ALA A C 1
ATOM 3646 O O . ALA A 1 452 ? -33.276 0.851 20.784 1.00 92.88 452 ALA A O 1
ATOM 3647 N N . ASP A 1 453 ? -32.826 1.975 18.887 1.00 91.19 453 ASP A N 1
ATOM 3648 C CA . ASP A 1 453 ? -34.212 2.041 18.421 1.00 91.19 453 ASP A CA 1
ATOM 3649 C C . ASP A 1 453 ? -34.781 0.637 18.174 1.00 91.19 453 ASP A C 1
ATOM 3651 O O . ASP A 1 453 ? -35.872 0.318 18.657 1.00 91.19 453 ASP A O 1
ATOM 3655 N N . MET A 1 454 ? -34.020 -0.245 17.511 1.00 88.75 454 MET A N 1
ATOM 3656 C CA . MET A 1 454 ? -34.420 -1.641 17.291 1.00 88.75 454 MET A CA 1
ATOM 3657 C C . MET A 1 454 ? -34.620 -2.414 18.602 1.00 88.75 454 MET A C 1
ATOM 3659 O O . MET A 1 454 ? -35.540 -3.230 18.692 1.00 88.75 454 MET A O 1
ATOM 3663 N N . ALA A 1 455 ? -33.798 -2.152 19.622 1.00 91.06 455 ALA A N 1
ATOM 3664 C CA . ALA A 1 455 ? -33.932 -2.772 20.938 1.00 91.06 455 ALA A CA 1
ATOM 3665 C C . ALA A 1 455 ? -35.175 -2.281 21.705 1.00 91.06 455 ALA A C 1
ATOM 3667 O O . ALA A 1 455 ? -35.749 -3.035 22.490 1.00 91.06 455 ALA A O 1
ATOM 3668 N N . SER A 1 456 ? -35.622 -1.044 21.459 1.00 89.94 456 SER A N 1
ATOM 3669 C CA . SER A 1 456 ? -36.736 -0.422 22.186 1.00 89.94 456 SER A CA 1
ATOM 3670 C C . SER A 1 456 ? -38.137 -0.915 21.778 1.00 89.94 456 SER A C 1
ATOM 3672 O O . SER A 1 456 ? -39.098 -0.651 22.494 1.00 89.94 456 SER A O 1
ATOM 3674 N N . GLN A 1 457 ? -38.282 -1.647 20.663 1.00 75.25 457 GLN A N 1
ATOM 3675 C CA . GLN A 1 457 ? -39.561 -2.148 20.110 1.00 75.25 457 GLN A CA 1
ATOM 3676 C C . GLN A 1 457 ? -40.656 -1.084 19.853 1.00 75.25 457 GLN A C 1
ATOM 3678 O O . GLN A 1 457 ? -41.778 -1.440 19.481 1.00 75.25 457 GLN A O 1
ATOM 3683 N N . VAL A 1 458 ? -40.371 0.215 20.002 1.00 69.25 458 VAL A N 1
ATOM 3684 C CA . VAL A 1 458 ? -41.381 1.272 19.867 1.00 69.25 458 VAL A CA 1
ATOM 3685 C C . VAL A 1 458 ? -41.634 1.584 18.384 1.00 69.25 458 VAL A C 1
ATOM 3687 O O . VAL A 1 458 ? -40.903 2.334 17.755 1.00 69.25 458 VAL A O 1
ATOM 3690 N N . SER A 1 459 ? -42.727 1.016 17.858 1.00 60.78 459 SER A N 1
ATOM 3691 C CA . SER A 1 459 ? -43.390 1.297 16.567 1.00 60.78 459 SER A CA 1
ATOM 3692 C C . SER A 1 459 ? -42.601 1.031 15.277 1.00 60.78 459 SER A C 1
ATOM 3694 O O . SER A 1 459 ? -41.860 1.866 14.768 1.00 60.78 459 SER A O 1
ATOM 3696 N N . ARG A 1 460 ? -42.902 -0.117 14.655 1.00 60.06 460 ARG A N 1
ATOM 3697 C CA . ARG A 1 460 ? -42.437 -0.517 13.313 1.00 60.06 460 ARG A CA 1
ATOM 3698 C C . ARG A 1 460 ? -43.085 0.253 12.152 1.00 60.06 460 ARG A C 1
ATOM 3700 O O . ARG A 1 460 ? -42.625 0.116 11.023 1.00 60.06 460 ARG A O 1
ATOM 3707 N N . ASP A 1 461 ? -44.107 1.066 12.402 1.00 65.50 461 ASP A N 1
ATOM 3708 C CA . ASP A 1 461 ? -45.028 1.483 11.337 1.00 65.50 461 ASP A CA 1
ATOM 3709 C C . ASP A 1 461 ? -44.646 2.776 10.585 1.00 65.50 461 ASP A C 1
ATOM 3711 O O . ASP A 1 461 ? -45.388 3.186 9.697 1.00 65.50 461 ASP A O 1
ATOM 3715 N N . ILE A 1 462 ? -43.504 3.429 10.873 1.00 63.66 462 ILE A N 1
ATOM 3716 C CA . ILE A 1 462 ? -43.162 4.734 10.243 1.00 63.66 462 ILE A CA 1
ATOM 3717 C C . ILE A 1 462 ? -41.782 4.786 9.549 1.00 63.66 462 ILE A C 1
ATOM 3719 O O . ILE A 1 462 ? -41.494 5.729 8.813 1.00 63.66 462 ILE A O 1
ATOM 3723 N N . LEU A 1 463 ? -40.914 3.780 9.671 1.00 59.78 463 LEU A N 1
ATOM 3724 C CA . LEU A 1 463 ? -39.545 3.893 9.144 1.00 59.78 463 LEU A CA 1
ATOM 3725 C C . LEU A 1 463 ? -39.393 3.303 7.733 1.00 59.78 463 LEU A C 1
ATOM 3727 O O . LEU A 1 463 ? -38.900 2.197 7.552 1.00 59.78 463 LEU A O 1
ATOM 3731 N N . THR A 1 464 ? -39.718 4.100 6.711 1.00 71.31 464 THR A N 1
ATOM 3732 C CA . THR A 1 464 ? -39.212 3.912 5.332 1.00 71.31 464 THR A CA 1
ATOM 3733 C C . THR A 1 464 ? -37.765 4.405 5.163 1.00 71.31 464 THR A C 1
ATOM 3735 O O . THR A 1 464 ? -37.297 4.593 4.040 1.00 71.31 464 THR A O 1
ATOM 3738 N N . ALA A 1 465 ? -37.056 4.686 6.260 1.00 79.19 465 ALA A N 1
ATOM 3739 C CA . ALA A 1 465 ? -35.679 5.158 6.219 1.00 79.19 465 ALA A CA 1
ATOM 3740 C C . ALA A 1 465 ? -34.738 4.006 5.838 1.00 79.19 465 ALA A C 1
ATOM 3742 O O . ALA A 1 465 ? -34.792 2.928 6.428 1.00 79.19 465 ALA A O 1
ATOM 3743 N N . VAL A 1 466 ? -33.877 4.241 4.844 1.00 86.56 466 VAL A N 1
ATOM 3744 C CA . VAL A 1 466 ? -32.803 3.314 4.462 1.00 86.56 466 VAL A CA 1
ATOM 3745 C C . VAL A 1 466 ? -31.959 3.024 5.712 1.00 86.56 466 VAL A C 1
ATOM 3747 O O . VAL A 1 466 ? -31.531 3.986 6.356 1.00 86.56 466 VAL A O 1
ATOM 3750 N N . PRO A 1 467 ? -31.730 1.748 6.081 1.00 86.75 467 PRO A N 1
ATOM 3751 C CA . PRO A 1 467 ? -30.947 1.420 7.265 1.00 86.75 467 PRO A CA 1
ATOM 3752 C C . PRO A 1 467 ? -29.552 2.051 7.160 1.00 86.75 467 PRO A C 1
ATOM 3754 O O . PRO A 1 467 ? -28.986 2.099 6.058 1.00 86.75 467 PRO A O 1
ATOM 3757 N N . PRO A 1 468 ? -28.992 2.564 8.272 1.00 91.12 468 PRO A N 1
ATOM 3758 C CA . PRO A 1 468 ? -27.640 3.097 8.254 1.00 91.12 468 PRO A CA 1
ATOM 3759 C C . PRO A 1 468 ? -26.669 2.012 7.790 1.00 91.12 468 PRO A C 1
ATOM 3761 O O . PRO A 1 468 ? -26.861 0.825 8.050 1.00 91.12 468 PRO A O 1
ATOM 3764 N N . LYS A 1 469 ? -25.622 2.426 7.076 1.00 91.62 469 LYS A N 1
ATOM 3765 C CA . LYS A 1 469 ? -24.573 1.504 6.643 1.00 91.62 469 LYS A CA 1
ATOM 3766 C C . LYS A 1 469 ? -23.835 0.975 7.867 1.00 91.62 469 LYS A C 1
ATOM 3768 O O . LYS A 1 469 ? -23.499 1.750 8.762 1.00 91.62 469 LYS A O 1
ATOM 3773 N N . GLU A 1 470 ? -23.561 -0.322 7.872 1.00 93.12 470 GLU A N 1
ATOM 3774 C CA . GLU A 1 470 ? -22.700 -0.926 8.880 1.00 93.12 470 GLU A CA 1
ATOM 3775 C C . GLU A 1 470 ? -21.272 -0.347 8.756 1.00 93.12 470 GLU A C 1
ATOM 3777 O O . GLU A 1 470 ? -20.781 -0.165 7.629 1.00 93.12 470 GLU A O 1
ATOM 3782 N N . PRO A 1 471 ? -20.610 -0.014 9.882 1.00 93.38 471 PRO A N 1
ATOM 3783 C CA . PRO A 1 471 ? -19.207 0.385 9.876 1.00 93.38 471 PRO A CA 1
ATOM 3784 C C . PRO A 1 471 ? -18.314 -0.698 9.259 1.00 93.38 471 PRO A C 1
ATOM 3786 O O . PRO A 1 471 ? -18.586 -1.890 9.395 1.00 93.38 471 PRO A O 1
ATOM 3789 N N . ALA A 1 472 ? -17.226 -0.292 8.599 1.00 94.56 472 ALA A N 1
ATOM 3790 C CA . ALA A 1 472 ? -16.260 -1.247 8.056 1.00 94.56 472 ALA A CA 1
ATOM 3791 C C . ALA A 1 472 ? -15.664 -2.129 9.179 1.00 94.56 472 ALA A C 1
ATOM 3793 O O . ALA A 1 472 ? -15.399 -1.615 10.272 1.00 94.56 472 ALA A O 1
ATOM 3794 N N . PRO A 1 473 ? -15.417 -3.429 8.933 1.00 96.69 473 PRO A N 1
ATOM 3795 C CA . PRO A 1 473 ? -14.947 -4.372 9.947 1.00 96.69 473 PRO A CA 1
ATOM 3796 C C . PRO A 1 473 ? -13.427 -4.267 10.171 1.00 96.69 473 PRO A C 1
ATOM 3798 O O . PRO A 1 473 ? -12.700 -5.253 10.040 1.00 96.69 473 PRO A O 1
ATOM 3801 N N . LEU A 1 474 ? -12.933 -3.069 10.498 1.00 98.19 474 LEU A N 1
ATOM 3802 C CA . LEU A 1 474 ? -11.505 -2.805 10.658 1.00 98.19 474 LEU A CA 1
ATOM 3803 C C . LEU A 1 474 ? -10.955 -3.553 11.882 1.00 98.19 474 LEU A C 1
ATOM 3805 O O . LEU A 1 474 ? -11.356 -3.279 13.015 1.00 98.19 474 LEU A O 1
ATOM 3809 N N . LYS A 1 475 ? -10.026 -4.482 11.650 1.00 98.50 475 LYS A N 1
ATOM 3810 C CA . LYS A 1 475 ? -9.379 -5.316 12.676 1.00 98.50 475 LYS A CA 1
ATOM 3811 C C . LYS A 1 475 ? -7.991 -4.817 13.041 1.00 98.50 475 LYS A C 1
ATOM 3813 O O . LYS A 1 475 ? -7.606 -4.870 14.205 1.00 98.50 475 LYS A O 1
ATOM 3818 N N . GLN A 1 476 ? -7.234 -4.334 12.063 1.00 98.44 476 GLN A N 1
ATOM 3819 C CA . GLN A 1 476 ? -5.877 -3.851 12.266 1.00 98.44 476 GLN A CA 1
ATOM 3820 C C . GLN A 1 476 ? -5.737 -2.418 11.775 1.00 98.44 476 GLN A C 1
ATOM 3822 O O . GLN A 1 476 ? -6.039 -2.111 10.622 1.00 98.44 476 GLN A O 1
ATOM 3827 N N . ILE A 1 477 ? -5.184 -1.566 12.633 1.00 97.75 477 ILE A N 1
ATOM 3828 C CA . ILE A 1 477 ? -4.798 -0.209 12.276 1.00 97.75 477 ILE A CA 1
ATOM 3829 C C . ILE A 1 477 ? -3.353 0.063 12.692 1.00 97.75 477 ILE A C 1
ATOM 3831 O O . ILE A 1 477 ? -2.956 -0.175 13.834 1.00 97.75 477 ILE A O 1
ATOM 3835 N N . ARG A 1 478 ? -2.560 0.566 11.749 1.00 96.94 478 ARG A N 1
ATOM 3836 C CA . ARG A 1 478 ? -1.228 1.116 11.967 1.00 96.94 478 ARG A CA 1
ATOM 3837 C C . ARG A 1 478 ? -1.174 2.518 11.388 1.00 96.94 478 ARG A C 1
ATOM 3839 O O . ARG A 1 478 ? -1.241 2.685 10.171 1.00 96.94 478 ARG A O 1
ATOM 3846 N N . LEU A 1 479 ? -1.016 3.499 12.262 1.00 95.25 479 LEU A N 1
ATOM 3847 C CA . LEU A 1 479 ? -0.841 4.893 11.879 1.00 95.25 479 LEU A CA 1
ATOM 3848 C C . LEU A 1 479 ? 0.579 5.335 12.227 1.00 95.25 479 LEU A C 1
ATOM 3850 O O . LEU A 1 479 ? 1.086 5.026 13.310 1.00 95.25 479 LEU A O 1
ATOM 3854 N N . ILE A 1 480 ? 1.212 6.047 11.299 1.00 93.69 480 ILE A N 1
ATOM 3855 C CA . ILE A 1 480 ? 2.472 6.756 11.534 1.00 93.69 480 ILE A CA 1
ATOM 3856 C C . ILE A 1 480 ? 2.210 8.246 11.345 1.00 93.69 480 ILE A C 1
ATOM 3858 O O . ILE A 1 480 ? 1.742 8.641 10.285 1.00 93.69 480 ILE A O 1
ATOM 3862 N N . THR A 1 481 ? 2.479 9.066 12.356 1.00 92.00 481 THR A N 1
ATOM 3863 C CA . THR A 1 481 ? 2.253 10.513 12.292 1.00 92.00 481 THR A CA 1
ATOM 3864 C C . THR A 1 481 ? 3.519 11.295 12.533 1.00 92.00 481 THR A C 1
ATOM 3866 O O . THR A 1 481 ? 4.292 10.955 13.421 1.00 92.00 481 THR A O 1
ATOM 3869 N N . ASN A 1 482 ? 3.664 12.395 11.803 1.00 90.69 482 ASN A N 1
ATOM 3870 C CA . ASN A 1 482 ? 4.688 13.402 12.075 1.00 90.69 482 ASN A CA 1
ATOM 3871 C C . ASN A 1 482 ? 4.099 14.588 12.861 1.00 90.69 482 ASN A C 1
ATOM 3873 O O . ASN A 1 482 ? 4.817 15.508 13.240 1.00 90.69 482 ASN A O 1
ATOM 3877 N N . GLU A 1 483 ? 2.783 14.583 13.099 1.00 89.69 483 GLU A N 1
ATOM 3878 C CA . GLU A 1 483 ? 2.070 15.603 13.866 1.00 89.69 483 GLU A CA 1
ATOM 3879 C C . GLU A 1 483 ? 1.737 15.082 15.275 1.00 89.69 483 GLU A C 1
ATOM 3881 O O . GLU A 1 483 ? 1.248 13.952 15.407 1.00 89.69 483 GLU A O 1
ATOM 3886 N N . PRO A 1 484 ? 1.948 15.888 16.335 1.00 85.19 484 PRO A N 1
ATOM 3887 C CA . PRO A 1 484 ? 1.696 15.504 17.722 1.00 85.19 484 PRO A CA 1
ATOM 3888 C C . PRO A 1 484 ? 0.199 15.596 18.076 1.00 85.19 484 PRO A C 1
ATOM 3890 O O . PRO A 1 484 ? -0.194 16.335 18.975 1.00 85.19 484 PRO A O 1
ATOM 3893 N N . SER A 1 485 ? -0.653 14.870 17.352 1.00 90.19 485 SER A N 1
ATOM 3894 C CA . SER A 1 485 ? -2.095 14.794 17.608 1.00 90.19 485 SER A CA 1
ATOM 3895 C C . SER A 1 485 ? -2.552 13.344 17.693 1.00 90.19 485 SER A C 1
ATOM 3897 O O . SER A 1 485 ? -2.116 12.492 16.921 1.00 90.19 485 SER A O 1
ATOM 3899 N N . ASN A 1 486 ? -3.452 13.067 18.634 1.00 91.19 486 ASN A N 1
ATOM 3900 C CA . ASN A 1 486 ? -4.111 11.775 18.789 1.00 91.19 486 ASN A CA 1
ATOM 3901 C C . ASN A 1 486 ? -5.571 11.782 18.319 1.00 91.19 486 ASN A C 1
ATOM 3903 O O . ASN A 1 486 ? -6.215 10.741 18.398 1.00 91.19 486 ASN A O 1
ATOM 3907 N N . GLU A 1 487 ? -6.095 12.909 17.821 1.00 93.94 487 GLU A N 1
ATOM 3908 C CA . GLU A 1 487 ? -7.502 13.017 17.401 1.00 93.94 487 GLU A CA 1
ATOM 3909 C C . GLU A 1 487 ? -7.867 11.966 16.345 1.00 93.94 487 GLU A C 1
ATOM 3911 O O . GLU A 1 487 ? -8.920 11.341 16.420 1.00 93.94 487 GLU A O 1
ATOM 3916 N N . GLU A 1 488 ? -6.968 11.716 15.389 1.00 93.19 488 GLU A N 1
ATOM 3917 C CA . GLU A 1 488 ? -7.180 10.715 14.341 1.00 93.19 488 GLU A CA 1
ATOM 3918 C C . GLU A 1 488 ? -7.256 9.289 14.913 1.00 93.19 488 GLU A C 1
ATOM 3920 O O . GLU A 1 488 ? -8.097 8.491 14.492 1.00 93.19 488 GLU A O 1
ATOM 3925 N N . LEU A 1 489 ? -6.418 8.975 15.906 1.00 95.81 489 LEU A N 1
ATOM 3926 C CA . LEU A 1 489 ? -6.454 7.679 16.578 1.00 95.81 489 LEU A CA 1
ATOM 3927 C C . LEU A 1 489 ? -7.715 7.533 17.440 1.00 95.81 489 LEU A C 1
ATOM 3929 O O . LEU A 1 489 ? -8.340 6.474 17.415 1.00 95.81 489 LEU A O 1
ATOM 3933 N N . ASP A 1 490 ? -8.094 8.575 18.179 1.00 96.25 490 ASP A N 1
ATOM 3934 C CA . ASP A 1 490 ? -9.295 8.580 19.016 1.00 96.25 490 ASP A CA 1
ATOM 3935 C C . ASP A 1 490 ? -10.562 8.400 18.168 1.00 96.25 490 ASP A C 1
ATOM 3937 O O . ASP A 1 490 ? -11.413 7.576 18.509 1.00 96.25 490 ASP A O 1
ATOM 3941 N N . ASP A 1 491 ? -10.666 9.093 17.028 1.00 96.19 491 ASP A N 1
ATOM 3942 C CA . ASP A 1 491 ? -11.773 8.922 16.083 1.00 96.19 491 ASP A CA 1
ATOM 3943 C C . ASP A 1 491 ? -11.816 7.489 15.523 1.00 96.19 491 ASP A C 1
ATOM 3945 O O . ASP A 1 491 ? -12.891 6.883 15.444 1.00 96.19 491 ASP A O 1
ATOM 3949 N N . ALA A 1 492 ? -10.660 6.918 15.158 1.00 96.69 492 ALA A N 1
ATOM 3950 C CA . ALA A 1 492 ? -10.574 5.546 14.661 1.00 96.69 492 ALA A CA 1
ATOM 3951 C C . ALA A 1 492 ? -10.990 4.521 15.728 1.00 96.69 492 ALA A C 1
ATOM 3953 O O . ALA A 1 492 ? -11.757 3.600 15.443 1.00 96.69 492 ALA A O 1
ATOM 3954 N N . ILE A 1 493 ? -10.531 4.689 16.970 1.00 97.38 493 ILE A N 1
ATOM 3955 C CA . ILE A 1 493 ? -10.884 3.806 18.086 1.00 97.38 493 ILE A CA 1
ATOM 3956 C C . ILE A 1 493 ? -12.360 3.942 18.445 1.00 97.38 493 ILE A C 1
ATOM 3958 O O . ILE A 1 493 ? -13.018 2.934 18.689 1.00 97.38 493 ILE A O 1
ATOM 3962 N N . PHE A 1 494 ? -12.914 5.153 18.433 1.00 97.12 494 PHE A N 1
ATOM 3963 C CA . PHE A 1 494 ? -14.345 5.344 18.645 1.00 97.12 494 PHE A CA 1
ATOM 3964 C C . PHE A 1 494 ? -15.165 4.631 17.561 1.00 97.12 494 PHE A C 1
ATOM 3966 O O . PHE A 1 494 ? -16.126 3.923 17.867 1.00 97.12 494 PHE A O 1
ATOM 3973 N N . ALA A 1 495 ? -14.790 4.802 16.291 1.00 97.12 495 ALA A N 1
ATOM 3974 C CA . ALA A 1 495 ? -15.535 4.247 15.168 1.00 97.12 495 ALA A CA 1
ATOM 3975 C C . ALA A 1 495 ? -15.452 2.713 15.090 1.00 97.12 495 ALA A C 1
ATOM 3977 O O . ALA A 1 495 ? -16.464 2.057 14.833 1.00 97.12 495 ALA A O 1
ATOM 3978 N N . PHE A 1 496 ? -14.266 2.143 15.334 1.00 97.81 496 PHE A N 1
ATOM 3979 C CA . PHE A 1 496 ? -13.960 0.732 15.069 1.00 97.81 496 PHE A CA 1
ATOM 3980 C C . PHE A 1 496 ? -13.610 -0.085 16.319 1.00 97.81 496 PHE A C 1
ATOM 3982 O O . PHE A 1 496 ? -13.253 -1.254 16.210 1.00 97.81 496 PHE A O 1
ATOM 3989 N N . GLY A 1 497 ? -13.722 0.477 17.524 1.00 97.50 497 GLY A N 1
ATOM 3990 C CA . GLY A 1 497 ? -13.219 -0.157 18.750 1.00 97.50 497 GLY A CA 1
ATOM 3991 C C . GLY A 1 497 ? -13.757 -1.565 19.022 1.00 97.50 497 GLY A C 1
ATOM 3992 O O . GLY A 1 497 ? -13.039 -2.423 19.532 1.00 97.50 497 GLY A O 1
ATOM 3993 N N . ASN A 1 498 ? -14.985 -1.853 18.580 1.00 96.94 498 ASN A N 1
ATOM 3994 C CA . ASN A 1 498 ? -15.596 -3.177 18.709 1.00 96.94 498 ASN A CA 1
ATOM 3995 C C . ASN A 1 498 ? -14.979 -4.242 17.785 1.00 96.94 498 ASN A C 1
ATOM 3997 O O . ASN A 1 498 ? -15.128 -5.428 18.071 1.00 96.94 498 ASN A O 1
ATOM 4001 N N . THR A 1 499 ? -14.327 -3.860 16.686 1.00 97.88 499 THR A N 1
ATOM 4002 C CA . THR A 1 499 ? -13.730 -4.789 15.710 1.00 97.88 499 THR A CA 1
ATOM 4003 C C . THR A 1 499 ? -12.207 -4.809 15.764 1.00 97.88 499 THR A C 1
ATOM 4005 O O . THR A 1 499 ? -11.612 -5.775 15.297 1.00 97.88 499 THR A O 1
ATOM 4008 N N . LEU A 1 500 ? -11.577 -3.784 16.347 1.00 98.50 500 LEU A N 1
ATOM 4009 C CA . LEU A 1 500 ? -10.124 -3.672 16.427 1.00 98.50 500 LEU A CA 1
ATOM 4010 C C . LEU A 1 500 ? -9.500 -4.765 17.310 1.00 98.50 500 LEU A C 1
ATOM 4012 O O . LEU A 1 500 ? -9.813 -4.913 18.491 1.00 98.50 500 LEU A O 1
ATOM 4016 N N . GLU A 1 501 ? -8.551 -5.483 16.718 1.00 98.31 501 GLU A N 1
ATOM 4017 C CA . GLU A 1 501 ? -7.717 -6.517 17.329 1.00 98.31 501 GLU A CA 1
ATOM 4018 C C . GLU A 1 501 ? -6.265 -6.043 17.490 1.00 98.31 501 GLU A C 1
ATOM 4020 O O . GLU A 1 501 ? -5.601 -6.406 18.464 1.00 98.31 501 GLU A O 1
ATOM 4025 N N . ILE A 1 502 ? -5.765 -5.223 16.557 1.00 98.50 502 ILE A N 1
ATOM 4026 C CA . ILE A 1 502 ? -4.388 -4.716 16.546 1.00 98.50 502 ILE A CA 1
ATOM 4027 C C . ILE A 1 502 ? -4.399 -3.205 16.317 1.00 98.50 502 ILE A C 1
ATOM 4029 O O . ILE A 1 502 ? -4.874 -2.726 15.287 1.00 98.50 502 ILE A O 1
ATOM 4033 N N . VAL A 1 503 ? -3.814 -2.459 17.251 1.00 98.12 503 VAL A N 1
ATOM 4034 C CA . VAL A 1 503 ? -3.625 -1.008 17.147 1.00 98.12 503 VAL A CA 1
ATOM 4035 C C . VAL A 1 503 ? -2.143 -0.695 17.295 1.00 98.12 503 VAL A C 1
ATOM 4037 O O . VAL A 1 503 ? -1.518 -1.035 18.300 1.00 98.12 503 VAL A O 1
ATOM 4040 N N . GLN A 1 504 ? -1.576 -0.039 16.288 1.00 97.75 504 GLN A N 1
ATOM 4041 C CA . GLN A 1 504 ? -0.206 0.453 16.287 1.00 97.75 504 GLN A CA 1
ATOM 4042 C C . GLN A 1 504 ? -0.205 1.943 15.948 1.00 97.75 504 GLN A C 1
ATOM 4044 O O . GLN A 1 504 ? -0.652 2.349 14.880 1.00 97.75 504 GLN A O 1
ATOM 4049 N N . PHE A 1 505 ? 0.309 2.764 16.849 1.00 96.69 505 PHE A N 1
ATOM 4050 C CA . PHE A 1 505 ? 0.397 4.204 16.666 1.00 96.69 505 PHE A CA 1
ATOM 4051 C C . PHE A 1 505 ? 1.833 4.647 16.907 1.00 96.69 505 PHE A C 1
ATOM 4053 O O . PHE A 1 505 ? 2.339 4.504 18.019 1.00 96.69 505 PHE A O 1
ATOM 4060 N N . ASN A 1 506 ? 2.495 5.148 15.868 1.00 95.50 506 ASN A N 1
ATOM 4061 C CA . ASN A 1 506 ? 3.861 5.647 15.963 1.00 95.50 506 ASN A CA 1
ATOM 4062 C C . ASN A 1 506 ? 3.875 7.138 15.648 1.00 95.50 506 ASN A C 1
ATOM 4064 O O . ASN A 1 506 ? 3.359 7.554 14.614 1.00 95.50 506 ASN A O 1
ATOM 4068 N N . VAL A 1 507 ? 4.489 7.922 16.524 1.00 93.50 507 VAL A N 1
ATOM 4069 C CA . VAL A 1 507 ? 4.719 9.346 16.304 1.00 93.50 507 VAL A CA 1
ATOM 4070 C C . VAL A 1 507 ? 6.196 9.535 15.975 1.00 93.50 507 VAL A C 1
ATOM 4072 O O . VAL A 1 507 ? 7.045 9.352 16.846 1.00 93.50 507 VAL A O 1
ATOM 4075 N N . ASP A 1 508 ? 6.491 9.837 14.715 1.00 90.69 508 ASP A N 1
ATOM 4076 C CA . ASP A 1 508 ? 7.835 10.054 14.179 1.00 90.69 508 ASP A CA 1
ATOM 4077 C C . ASP A 1 508 ? 8.040 11.555 13.939 1.00 90.69 508 ASP A C 1
ATOM 4079 O O . ASP A 1 508 ? 7.799 12.089 12.858 1.00 90.69 508 ASP A O 1
ATOM 4083 N N . VAL A 1 509 ? 8.377 12.273 15.011 1.00 86.69 509 VAL A N 1
ATOM 4084 C CA . VAL A 1 509 ? 8.637 13.716 14.953 1.00 86.69 509 VAL A CA 1
ATOM 4085 C C . VAL A 1 509 ? 10.138 13.917 14.856 1.00 86.69 509 VAL A C 1
ATOM 4087 O O . VAL A 1 509 ? 10.878 13.391 15.684 1.00 86.69 509 VAL A O 1
ATOM 4090 N N . ASP A 1 510 ? 10.574 14.705 13.872 1.00 84.75 510 ASP A N 1
ATOM 4091 C CA . ASP A 1 510 ? 11.969 15.130 13.760 1.00 84.75 510 ASP A CA 1
ATOM 4092 C C . ASP A 1 510 ? 12.394 15.832 15.056 1.00 84.75 510 ASP A C 1
ATOM 4094 O O . ASP A 1 510 ? 11.772 16.817 15.472 1.00 84.75 510 ASP A O 1
ATOM 4098 N N . ASP A 1 511 ? 13.463 15.334 15.684 1.00 82.19 511 ASP A N 1
ATOM 4099 C CA . ASP A 1 511 ? 13.979 15.843 16.955 1.00 82.19 511 ASP A CA 1
ATOM 4100 C C . ASP A 1 511 ? 14.269 17.351 16.919 1.00 82.19 511 ASP A C 1
ATOM 4102 O O . ASP A 1 511 ? 14.221 18.028 17.947 1.00 82.19 511 ASP A O 1
ATOM 4106 N N . GLN A 1 512 ? 14.521 17.904 15.729 1.00 81.94 512 GLN A N 1
ATOM 4107 C CA . GLN A 1 512 ? 14.780 19.329 15.535 1.00 81.94 512 GLN A CA 1
ATOM 4108 C C . GLN A 1 512 ? 13.528 20.211 15.667 1.00 81.94 512 GLN A C 1
ATOM 4110 O O . GLN A 1 512 ? 13.655 21.413 15.902 1.00 81.94 512 GLN A O 1
ATOM 4115 N N . LEU A 1 513 ? 12.327 19.643 15.519 1.00 76.38 513 LEU A N 1
ATOM 4116 C CA . LEU A 1 513 ? 11.049 20.368 15.556 1.00 76.38 513 LEU A CA 1
ATOM 4117 C C . LEU A 1 513 ? 10.357 20.311 16.927 1.00 76.38 513 LEU A C 1
ATOM 4119 O O . LEU A 1 513 ? 9.307 20.928 17.122 1.00 76.38 513 LEU A O 1
ATOM 4123 N N . LEU A 1 514 ? 10.945 19.603 17.892 1.00 70.81 514 LEU A N 1
ATOM 4124 C CA . LEU A 1 514 ? 10.421 19.448 19.246 1.00 70.81 514 LEU A CA 1
ATOM 4125 C C . LEU A 1 514 ? 10.685 20.704 20.087 1.00 70.81 514 LEU A C 1
ATOM 4127 O O . LEU A 1 514 ? 11.597 20.755 20.913 1.00 70.81 514 LEU A O 1
ATOM 4131 N N . GLY A 1 515 ? 9.861 21.734 19.900 1.00 79.00 515 GLY A N 1
ATOM 4132 C CA . GLY A 1 515 ? 9.673 22.758 20.930 1.00 79.00 515 GLY A CA 1
ATOM 4133 C C . GLY A 1 515 ? 9.023 22.178 22.198 1.00 79.00 515 GLY A C 1
ATOM 4134 O O . GLY A 1 515 ? 8.929 20.961 22.370 1.00 79.00 515 GLY A O 1
ATOM 4135 N N . GLU A 1 516 ? 8.513 23.045 23.079 1.00 80.88 516 GLU A N 1
ATOM 4136 C CA . GLU A 1 516 ? 7.614 22.643 24.175 1.00 80.88 516 GLU A CA 1
ATOM 4137 C C . GLU A 1 516 ? 6.305 22.076 23.591 1.00 80.88 516 GLU A C 1
ATOM 4139 O O . GLU A 1 516 ? 5.293 22.764 23.464 1.00 80.88 516 GLU A O 1
ATOM 4144 N N . THR A 1 517 ? 6.340 20.817 23.156 1.00 83.62 517 THR A N 1
ATOM 4145 C CA . THR A 1 517 ? 5.176 20.100 22.641 1.00 83.62 517 THR A CA 1
ATOM 4146 C C . THR A 1 517 ? 4.286 19.691 23.807 1.00 83.62 517 THR A C 1
ATOM 4148 O O . THR A 1 517 ? 4.750 19.226 24.851 1.00 83.62 517 THR A O 1
ATOM 4151 N N . ALA A 1 518 ? 2.981 19.907 23.646 1.00 88.44 518 ALA A N 1
ATOM 4152 C CA . ALA A 1 518 ? 2.006 19.492 24.641 1.00 88.44 518 ALA A CA 1
ATOM 4153 C C . ALA A 1 518 ? 2.036 17.959 24.808 1.00 88.44 518 ALA A C 1
ATOM 4155 O O . ALA A 1 518 ? 2.246 17.241 23.827 1.00 88.44 518 ALA A O 1
ATOM 4156 N N . PRO A 1 519 ? 1.815 17.441 26.029 1.00 91.25 519 PRO A N 1
ATOM 4157 C CA . PRO A 1 519 ? 1.691 16.006 26.232 1.00 91.25 519 PRO A CA 1
ATOM 4158 C C . PRO A 1 519 ? 0.485 15.454 25.467 1.00 91.25 519 PRO A C 1
ATOM 4160 O O . PRO A 1 519 ? -0.566 16.096 25.402 1.00 91.25 519 PRO A O 1
ATOM 4163 N N . ILE A 1 520 ? 0.624 14.239 24.937 1.00 93.06 520 ILE A N 1
ATOM 4164 C CA . ILE A 1 520 ? -0.459 13.536 24.251 1.00 93.06 520 ILE A CA 1
ATOM 4165 C C . ILE A 1 520 ? -1.200 12.664 25.262 1.00 93.06 520 ILE A C 1
ATOM 4167 O O . ILE A 1 520 ? -0.616 11.772 25.878 1.00 93.06 520 ILE A O 1
ATOM 4171 N N . TYR A 1 521 ? -2.499 12.915 25.413 1.00 92.88 521 TYR A N 1
ATOM 4172 C CA . TYR A 1 521 ? -3.377 12.156 26.300 1.00 92.88 521 TYR A CA 1
ATOM 4173 C C . TYR A 1 521 ? -4.069 11.033 25.533 1.00 92.88 521 TYR A C 1
ATOM 4175 O O . TYR A 1 521 ? -4.736 11.303 24.548 1.00 92.88 521 TYR A O 1
ATOM 4183 N N . MET A 1 522 ? -3.974 9.790 26.000 1.00 92.94 522 MET A N 1
ATOM 4184 C CA . MET A 1 522 ? -4.559 8.617 25.340 1.00 92.94 522 MET A CA 1
ATOM 4185 C C . MET A 1 522 ? -5.588 7.919 26.219 1.00 92.94 522 MET A C 1
ATOM 4187 O O . MET A 1 522 ? -5.457 7.889 27.441 1.00 92.94 522 MET A O 1
ATOM 4191 N N . GLY A 1 523 ? -6.575 7.265 25.605 1.00 91.62 523 GLY A N 1
ATOM 4192 C CA . GLY A 1 523 ? -7.507 6.399 26.333 1.00 91.62 523 GLY A CA 1
ATOM 4193 C C . GLY A 1 523 ? -8.828 7.023 26.729 1.00 91.62 523 GLY A C 1
ATOM 4194 O O . GLY A 1 523 ? -9.612 6.384 27.432 1.00 91.62 523 GLY A O 1
ATOM 4195 N N . ARG A 1 524 ? -9.097 8.268 26.335 1.00 92.06 524 ARG A N 1
ATOM 4196 C CA . ARG A 1 524 ? -10.333 8.932 26.734 1.00 92.06 524 ARG A CA 1
ATOM 4197 C C . ARG A 1 524 ? -11.520 8.328 25.985 1.00 92.06 524 ARG A C 1
ATOM 4199 O O . ARG A 1 524 ? -11.696 8.560 24.798 1.00 92.06 524 ARG A O 1
ATOM 4206 N N . GLY A 1 525 ? -12.363 7.590 26.706 1.00 91.81 525 GLY A N 1
ATOM 4207 C CA . GLY A 1 525 ? -13.583 7.005 26.141 1.00 91.81 525 GLY A CA 1
ATOM 4208 C C . GLY A 1 525 ? -13.325 5.865 25.155 1.00 91.81 525 GLY A C 1
ATOM 4209 O O . GLY A 1 525 ? -14.191 5.564 24.336 1.00 91.81 525 GLY A O 1
ATOM 4210 N N . TRP A 1 526 ? -12.144 5.248 25.213 1.00 96.50 526 TRP A N 1
ATOM 4211 C CA . TRP A 1 526 ? -11.846 4.075 24.402 1.00 96.50 526 TRP A CA 1
ATOM 4212 C C . TRP A 1 526 ? -12.723 2.896 24.837 1.00 96.50 526 TRP A C 1
ATOM 4214 O O . TRP A 1 526 ? -13.109 2.774 25.996 1.00 96.50 526 TRP A O 1
ATOM 4224 N N . ASN A 1 527 ? -13.035 2.006 23.902 1.00 96.62 527 ASN A N 1
ATOM 4225 C CA . ASN A 1 527 ? -13.693 0.738 24.192 1.00 96.62 527 ASN A CA 1
ATOM 4226 C C . ASN A 1 527 ? -13.156 -0.306 23.217 1.00 96.62 527 ASN A C 1
ATOM 4228 O O . ASN A 1 527 ? -13.517 -0.303 22.042 1.00 96.62 527 ASN A O 1
ATOM 4232 N N . LEU A 1 528 ? -12.249 -1.151 23.699 1.00 97.44 528 LEU A N 1
ATOM 4233 C CA . LEU A 1 528 ? -11.458 -2.064 22.881 1.00 97.44 528 LEU A CA 1
ATOM 4234 C C . LEU A 1 528 ? -11.605 -3.508 23.390 1.00 97.44 528 LEU A C 1
ATOM 4236 O O . LEU A 1 528 ? -10.629 -4.110 23.842 1.00 97.44 528 LEU A O 1
ATOM 4240 N N . PRO A 1 529 ? -12.810 -4.107 23.347 1.00 97.25 529 PRO A N 1
ATOM 4241 C CA . PRO A 1 529 ? -13.062 -5.418 23.949 1.00 97.25 529 PRO A CA 1
ATOM 4242 C C . PRO A 1 529 ? -12.335 -6.571 23.237 1.00 97.25 529 PRO A C 1
ATOM 4244 O O . PRO A 1 529 ? -12.117 -7.623 23.839 1.00 97.25 529 PRO A O 1
ATOM 4247 N N . ASN A 1 530 ? -11.968 -6.388 21.964 1.00 97.81 530 ASN A N 1
ATOM 4248 C CA . ASN A 1 530 ? -11.327 -7.406 21.128 1.00 97.81 530 ASN A CA 1
ATOM 4249 C C . ASN A 1 530 ? -9.825 -7.182 20.908 1.00 97.81 530 ASN A C 1
ATOM 4251 O O . ASN A 1 530 ? -9.200 -7.967 20.198 1.00 97.81 530 ASN A O 1
ATOM 4255 N N . ILE A 1 531 ? -9.235 -6.162 21.537 1.00 98.31 531 ILE A N 1
ATOM 4256 C CA . ILE A 1 531 ? -7.816 -5.860 21.359 1.00 98.31 531 ILE A CA 1
ATOM 4257 C C . ILE A 1 531 ? -6.944 -7.008 21.869 1.00 98.31 531 ILE A C 1
ATOM 4259 O O . ILE A 1 531 ? -7.110 -7.501 22.983 1.00 98.31 531 ILE A O 1
ATOM 4263 N N . THR A 1 532 ? -5.988 -7.411 21.043 1.00 98.25 532 THR A N 1
ATOM 4264 C CA . THR A 1 532 ? -4.955 -8.397 21.373 1.00 98.25 532 THR A CA 1
ATOM 4265 C C . THR A 1 532 ? -3.576 -7.747 21.411 1.00 98.25 532 THR A C 1
ATOM 4267 O O . THR A 1 532 ? -2.745 -8.122 22.235 1.00 98.25 532 THR A O 1
ATOM 4270 N N . HIS A 1 533 ? -3.337 -6.735 20.571 1.00 98.44 533 HIS A N 1
ATOM 4271 C CA . HIS A 1 533 ? -2.053 -6.046 20.467 1.00 98.44 533 HIS A CA 1
ATOM 4272 C C . HIS A 1 533 ? -2.254 -4.531 20.449 1.00 98.44 533 HIS A C 1
ATOM 4274 O O . HIS A 1 533 ? -2.855 -3.994 19.520 1.00 98.44 533 HIS A O 1
ATOM 4280 N N . LEU A 1 534 ? -1.696 -3.837 21.441 1.00 97.75 534 LEU A N 1
ATOM 4281 C CA . LEU A 1 534 ? -1.660 -2.379 21.488 1.00 97.75 534 LEU A CA 1
ATOM 4282 C C . LEU A 1 534 ? -0.210 -1.901 21.553 1.00 97.75 534 LEU A C 1
ATOM 4284 O O . LEU A 1 534 ? 0.523 -2.215 22.490 1.00 97.75 534 LEU A O 1
ATOM 4288 N N . THR A 1 535 ? 0.204 -1.139 20.546 1.00 97.62 535 THR A N 1
ATOM 4289 C CA . THR A 1 535 ? 1.506 -0.473 20.497 1.00 97.62 535 THR A CA 1
ATOM 4290 C C . THR A 1 535 ? 1.311 1.020 20.308 1.00 97.62 535 THR A C 1
ATOM 4292 O O . THR A 1 535 ? 0.740 1.446 19.309 1.00 97.62 535 THR A O 1
ATOM 4295 N N . ILE A 1 536 ? 1.820 1.811 21.244 1.00 96.69 536 ILE A N 1
ATOM 4296 C CA . ILE A 1 536 ? 1.891 3.267 21.138 1.00 96.69 536 ILE A CA 1
ATOM 4297 C C . ILE A 1 536 ? 3.354 3.646 21.333 1.00 96.69 536 ILE A C 1
ATOM 4299 O O . ILE A 1 536 ? 3.930 3.379 22.388 1.00 96.69 536 ILE A O 1
ATOM 4303 N N . SER A 1 537 ? 3.966 4.228 20.307 1.00 95.62 537 SER A N 1
ATOM 4304 C CA . SER A 1 537 ? 5.366 4.636 20.321 1.00 95.62 537 SER A CA 1
ATOM 4305 C C . SER A 1 537 ? 5.491 6.122 20.035 1.00 95.62 537 SER A C 1
ATOM 4307 O O . SER A 1 537 ? 5.182 6.586 18.942 1.00 95.62 537 SER A O 1
ATOM 4309 N N . MET A 1 538 ? 5.979 6.852 21.026 1.00 94.12 538 MET A N 1
ATOM 4310 C CA . MET A 1 538 ? 6.210 8.290 21.014 1.00 94.12 538 MET A CA 1
ATOM 4311 C C . MET A 1 538 ? 7.623 8.549 21.548 1.00 94.12 538 MET A C 1
ATOM 4313 O O . MET A 1 538 ? 7.786 9.004 22.677 1.00 94.12 538 MET A O 1
ATOM 4317 N N . PRO A 1 539 ? 8.685 8.204 20.795 1.00 90.69 539 PRO A N 1
ATOM 4318 C CA . PRO A 1 539 ? 10.057 8.352 21.282 1.00 90.69 539 PRO A CA 1
ATOM 4319 C C . PRO A 1 539 ? 10.360 9.797 21.697 1.00 90.69 539 PRO A C 1
ATOM 4321 O O . PRO A 1 539 ? 11.072 10.021 22.666 1.00 90.69 539 PRO A O 1
ATOM 4324 N N . SER A 1 540 ? 9.760 10.762 21.015 1.00 90.31 540 SER A N 1
ATOM 4325 C CA . SER A 1 540 ? 10.100 12.170 21.165 1.00 90.31 540 SER A CA 1
ATOM 4326 C C . SER A 1 540 ? 9.042 12.996 21.906 1.00 90.31 540 SER A C 1
ATOM 4328 O O . SER A 1 540 ? 9.266 14.172 22.181 1.00 90.31 540 SER A O 1
ATOM 4330 N N . LEU A 1 541 ? 7.901 12.398 22.267 1.00 90.62 541 LEU A N 1
ATOM 4331 C CA . LEU A 1 541 ? 6.773 13.092 22.894 1.00 90.62 541 LEU A CA 1
ATOM 4332 C C . LEU A 1 541 ? 6.359 12.427 24.197 1.00 90.62 541 LEU A C 1
ATOM 4334 O O . LEU A 1 541 ? 6.511 11.222 24.380 1.00 90.62 541 LEU A O 1
ATOM 4338 N N . ARG A 1 542 ? 5.784 13.237 25.083 1.00 91.25 542 ARG A N 1
ATOM 4339 C CA . ARG A 1 542 ? 5.283 12.777 26.370 1.00 91.25 542 ARG A CA 1
ATOM 4340 C C . ARG A 1 542 ? 3.923 12.096 26.211 1.00 91.25 542 ARG A C 1
ATOM 4342 O O . ARG A 1 542 ? 2.961 12.741 25.790 1.00 91.25 542 ARG A O 1
ATOM 4349 N N . LEU A 1 543 ? 3.841 10.825 26.590 1.00 92.81 543 LEU A N 1
ATOM 4350 C CA . LEU A 1 543 ? 2.641 9.992 26.526 1.00 92.81 543 LEU A CA 1
ATOM 4351 C C . LEU A 1 543 ? 1.958 9.917 27.897 1.00 92.81 543 LEU A C 1
ATOM 4353 O O . LEU A 1 543 ? 2.505 9.366 28.848 1.00 92.81 543 LEU A O 1
ATOM 4357 N N . LEU A 1 544 ? 0.723 10.410 27.991 1.00 92.81 544 LEU A N 1
ATOM 4358 C CA . LEU A 1 544 ? -0.086 10.352 29.207 1.00 92.81 544 LEU A CA 1
ATOM 4359 C C . LEU A 1 544 ? -1.313 9.464 28.996 1.00 92.81 544 LEU A C 1
ATOM 4361 O O . LEU A 1 544 ? -2.146 9.727 28.135 1.00 92.81 544 LEU A O 1
ATOM 4365 N N . ALA A 1 545 ? -1.464 8.417 29.804 1.00 92.06 545 ALA A N 1
ATOM 4366 C CA . ALA A 1 545 ? -2.681 7.607 29.808 1.00 92.06 545 ALA A CA 1
ATOM 4367 C C . ALA A 1 545 ? -3.771 8.293 30.649 1.00 92.06 545 ALA A C 1
ATOM 4369 O O . ALA A 1 545 ? -3.524 8.698 31.782 1.00 92.06 545 ALA A O 1
ATOM 4370 N N . CYS A 1 546 ? -4.988 8.412 30.122 1.00 92.50 546 CYS A N 1
ATOM 4371 C CA . CYS A 1 546 ? -6.131 8.938 30.861 1.00 92.50 546 CYS A CA 1
ATOM 4372 C C . CYS A 1 546 ? -6.577 7.982 31.986 1.00 92.50 546 CYS A C 1
ATOM 4374 O O . CYS A 1 546 ? -6.407 6.761 31.870 1.00 92.50 546 CYS A O 1
ATOM 4376 N N . PRO A 1 547 ? -7.248 8.500 33.037 1.00 89.31 547 PRO A N 1
ATOM 4377 C CA . PRO A 1 547 ? -7.939 7.661 34.011 1.00 89.31 547 PRO A CA 1
ATOM 4378 C C . PRO A 1 547 ? -8.876 6.671 33.312 1.00 89.31 547 PRO A C 1
ATOM 4380 O O . PRO A 1 547 ? -9.734 7.070 32.529 1.00 89.31 547 PRO A O 1
ATOM 4383 N N . GLY A 1 548 ? -8.704 5.379 33.591 1.00 89.12 548 GLY A N 1
ATOM 4384 C CA . GLY A 1 548 ? -9.516 4.322 32.987 1.00 89.12 548 GLY A CA 1
ATOM 4385 C C . GLY A 1 548 ? -9.020 3.802 31.634 1.00 89.12 548 GLY A C 1
ATOM 4386 O O . GLY A 1 548 ? -9.607 2.841 31.153 1.00 89.12 548 GLY A O 1
ATOM 4387 N N . PHE A 1 549 ? -7.925 4.330 31.061 1.00 93.62 549 PHE A N 1
ATOM 4388 C CA . PHE A 1 549 ? -7.311 3.806 29.823 1.00 93.62 549 PHE A CA 1
ATOM 4389 C C . PHE A 1 549 ? -7.200 2.280 29.844 1.00 93.62 549 PHE A C 1
ATOM 4391 O O . PHE A 1 549 ? -7.645 1.591 28.935 1.00 93.62 549 PHE A O 1
ATOM 4398 N N . TYR A 1 550 ? -6.668 1.767 30.948 1.00 91.94 550 TYR A N 1
ATOM 4399 C CA . TYR A 1 550 ? -6.515 0.350 31.204 1.00 91.94 550 TYR A CA 1
ATOM 4400 C C . TYR A 1 550 ? -7.856 -0.395 31.176 1.00 91.94 550 TYR A C 1
ATOM 4402 O O . TYR A 1 550 ? -8.002 -1.322 30.398 1.00 91.94 550 TYR A O 1
ATOM 4410 N N . GLN A 1 551 ? -8.878 0.077 31.895 1.00 92.44 551 GLN A N 1
ATOM 4411 C CA . GLN A 1 551 ? -10.214 -0.546 31.946 1.00 92.44 551 GLN A CA 1
ATOM 4412 C C . GLN A 1 551 ? -10.903 -0.652 30.576 1.00 92.44 551 GLN A C 1
ATOM 4414 O O . GLN A 1 551 ? -11.812 -1.461 30.406 1.00 92.44 551 GLN A O 1
ATOM 4419 N N . CYS A 1 552 ? -10.481 0.163 29.609 1.00 93.94 552 CYS A N 1
ATOM 4420 C CA . CYS A 1 552 ? -10.991 0.142 28.243 1.00 93.94 552 CYS A CA 1
ATOM 4421 C C . CYS A 1 552 ? -10.388 -0.990 27.392 1.00 93.94 552 CYS A C 1
ATOM 4423 O O . CYS A 1 552 ? -10.909 -1.286 26.315 1.00 93.94 552 CYS A O 1
ATOM 4425 N N . LEU A 1 553 ? -9.283 -1.594 27.841 1.00 94.75 553 LEU A N 1
ATOM 4426 C CA . LEU A 1 553 ? -8.607 -2.700 27.173 1.00 94.75 553 LEU A CA 1
ATOM 4427 C C . LEU A 1 553 ? -9.293 -4.012 27.569 1.00 94.75 553 LEU A C 1
ATOM 4429 O O . LEU A 1 553 ? -9.386 -4.341 28.749 1.00 94.75 553 LEU A O 1
ATOM 4433 N N . GLY A 1 554 ? -9.787 -4.762 26.583 1.00 92.31 554 GLY A N 1
ATOM 4434 C CA . GLY A 1 554 ? -10.446 -6.042 26.824 1.00 92.31 554 GLY A CA 1
ATOM 4435 C C . GLY A 1 554 ? -9.521 -7.105 27.430 1.00 92.31 554 GLY A C 1
ATOM 4436 O O . GLY A 1 554 ? -8.297 -7.044 27.321 1.00 92.31 554 GLY A O 1
ATOM 4437 N N . ASN A 1 555 ? -10.124 -8.148 28.006 1.00 95.56 555 ASN A N 1
ATOM 4438 C CA . ASN A 1 555 ? -9.402 -9.244 28.671 1.00 95.56 555 ASN A CA 1
ATOM 4439 C C . ASN A 1 555 ? -8.535 -10.094 27.721 1.00 95.56 555 ASN A C 1
ATOM 4441 O O . ASN A 1 555 ? -7.747 -10.903 28.196 1.00 95.56 555 ASN A O 1
ATOM 4445 N N . LYS A 1 556 ? -8.687 -9.913 26.401 1.00 96.88 556 LYS A N 1
ATOM 4446 C CA . LYS A 1 556 ? -7.944 -10.621 25.347 1.00 96.88 556 LYS A CA 1
ATOM 4447 C C . LYS A 1 556 ? -6.577 -9.998 25.035 1.00 96.88 556 LYS A C 1
ATOM 4449 O O . LYS A 1 556 ? -5.902 -10.465 24.117 1.00 96.88 556 LYS A O 1
ATOM 4454 N N . LEU A 1 557 ? -6.179 -8.925 25.726 1.00 97.81 557 LEU A N 1
ATOM 4455 C CA . LEU A 1 557 ? -4.924 -8.236 25.440 1.00 97.81 557 LEU A CA 1
ATOM 4456 C C . LEU A 1 557 ? -3.730 -9.155 25.723 1.00 97.81 557 LEU A C 1
ATOM 4458 O O . LEU A 1 557 ? -3.483 -9.537 26.861 1.00 97.81 557 LEU A O 1
ATOM 4462 N N . GLN A 1 558 ? -2.956 -9.449 24.682 1.00 97.69 558 GLN A N 1
ATOM 4463 C CA . GLN A 1 558 ? -1.765 -10.294 24.744 1.00 97.69 558 GLN A CA 1
ATOM 4464 C C . GLN A 1 558 ? -0.480 -9.478 24.802 1.00 97.69 558 GLN A C 1
ATOM 4466 O O . GLN A 1 558 ? 0.482 -9.896 25.454 1.00 97.69 558 GLN A O 1
ATOM 4471 N N . GLN A 1 559 ? -0.444 -8.336 24.109 1.00 97.62 559 GLN A N 1
ATOM 4472 C CA . GLN A 1 559 ? 0.736 -7.482 24.028 1.00 97.62 559 GLN A CA 1
ATOM 4473 C C . GLN A 1 559 ? 0.390 -6.012 24.260 1.00 97.62 559 GLN A C 1
ATOM 4475 O O . GLN A 1 559 ? -0.410 -5.431 23.525 1.00 97.62 559 GLN A O 1
ATOM 4480 N N . LEU A 1 560 ? 1.065 -5.406 25.238 1.00 96.31 560 LEU A N 1
ATOM 4481 C CA . LEU A 1 560 ? 1.019 -3.974 25.515 1.00 96.31 560 LEU A CA 1
ATOM 4482 C C . LEU A 1 560 ? 2.426 -3.379 25.420 1.00 96.31 560 LEU A C 1
ATOM 4484 O O . LEU A 1 560 ? 3.307 -3.699 26.223 1.00 96.31 560 LEU A O 1
ATOM 4488 N N . LEU A 1 561 ? 2.631 -2.500 24.445 1.00 96.06 561 LEU A N 1
ATOM 4489 C CA . LEU A 1 561 ? 3.877 -1.767 24.249 1.00 96.06 561 LEU A CA 1
ATOM 4490 C C . LEU A 1 561 ? 3.590 -0.266 24.281 1.00 96.06 561 LEU A C 1
ATOM 4492 O O . LEU A 1 561 ? 3.011 0.272 23.343 1.00 96.06 561 LEU A O 1
ATOM 4496 N N . LEU A 1 562 ? 4.022 0.403 25.348 1.00 94.69 562 LEU A N 1
ATOM 4497 C CA . LEU A 1 562 ? 3.985 1.859 25.468 1.00 94.69 562 LEU A CA 1
ATOM 4498 C C . LEU A 1 562 ? 5.432 2.351 25.511 1.00 94.69 562 LEU A C 1
ATOM 4500 O O . LEU A 1 562 ? 6.191 1.980 26.409 1.00 94.69 562 LEU A O 1
ATOM 4504 N N . VAL A 1 563 ? 5.836 3.122 24.505 1.00 93.81 563 VAL A N 1
ATOM 4505 C CA . VAL A 1 563 ? 7.191 3.670 24.398 1.00 93.81 563 VAL A CA 1
ATOM 4506 C C . VAL A 1 563 ? 7.119 5.181 24.461 1.00 93.81 563 VAL A C 1
ATOM 4508 O O . VAL A 1 563 ? 6.567 5.808 23.565 1.00 93.81 563 VAL A O 1
ATOM 4511 N N . ASP A 1 564 ? 7.738 5.740 25.490 1.00 91.25 564 ASP A N 1
ATOM 4512 C CA . ASP A 1 564 ? 7.969 7.165 25.660 1.00 91.25 564 ASP A CA 1
ATOM 4513 C C . ASP A 1 564 ? 9.446 7.359 26.031 1.00 91.25 564 ASP A C 1
ATOM 4515 O O . ASP A 1 564 ? 9.934 6.841 27.040 1.00 91.25 564 ASP A O 1
ATOM 4519 N N . ARG A 1 565 ? 10.191 8.070 25.179 1.00 88.06 565 ARG A N 1
ATOM 4520 C CA . ARG A 1 565 ? 11.594 8.432 25.454 1.00 88.06 565 ARG A CA 1
ATOM 4521 C C . ARG A 1 565 ? 11.770 9.940 25.626 1.00 88.06 565 ARG A C 1
ATOM 4523 O O . ARG A 1 565 ? 12.894 10.439 25.512 1.00 88.06 565 ARG A O 1
ATOM 4530 N N . SER A 1 566 ? 10.682 10.649 25.923 1.00 86.75 566 SER A N 1
ATOM 4531 C CA . SER A 1 566 ? 10.688 12.084 26.158 1.00 86.75 566 SER A CA 1
ATOM 4532 C C . SER A 1 566 ? 11.689 12.452 27.250 1.00 86.75 566 SER A C 1
ATOM 4534 O O . SER A 1 566 ? 11.965 11.705 28.190 1.00 86.75 566 SER A O 1
ATOM 4536 N N . VAL A 1 567 ? 12.305 13.622 27.084 1.00 82.94 567 VAL A N 1
ATOM 4537 C CA . VAL A 1 567 ? 13.321 14.141 28.011 1.00 82.94 567 VAL A CA 1
ATOM 4538 C C . VAL A 1 567 ? 12.685 14.734 29.272 1.00 82.94 567 VAL A C 1
ATOM 4540 O O . VAL A 1 567 ? 13.384 14.965 30.254 1.00 82.94 567 VAL A O 1
ATOM 4543 N N . MET A 1 568 ? 11.378 14.993 29.240 1.00 82.81 568 MET A N 1
ATOM 4544 C CA . MET A 1 568 ? 10.673 15.715 30.290 1.00 82.81 568 MET A CA 1
ATOM 4545 C C . MET A 1 568 ? 10.296 14.778 31.443 1.00 82.81 568 MET A C 1
ATOM 4547 O O . MET A 1 568 ? 9.698 13.730 31.193 1.00 82.81 568 MET A O 1
ATOM 4551 N N . PRO A 1 569 ? 10.585 15.159 32.701 1.00 83.75 569 PRO A N 1
ATOM 4552 C CA . PRO A 1 569 ? 10.280 14.319 33.847 1.00 83.75 569 PRO A CA 1
ATOM 4553 C C . PRO A 1 569 ? 8.773 14.172 34.045 1.00 83.75 569 PRO A C 1
ATOM 4555 O O . PRO A 1 569 ? 7.996 15.110 33.827 1.00 83.75 569 PRO A O 1
ATOM 4558 N N . TYR A 1 570 ? 8.355 12.994 34.510 1.00 83.69 570 TYR A N 1
ATOM 4559 C CA . TYR A 1 570 ? 6.959 12.761 34.853 1.00 83.69 570 TYR A CA 1
ATOM 4560 C C . TYR A 1 570 ? 6.583 13.425 36.180 1.00 83.69 570 TYR A C 1
ATOM 4562 O O . TYR A 1 570 ? 7.269 13.253 37.188 1.00 83.69 570 TYR A O 1
ATOM 4570 N N . MET A 1 571 ? 5.463 14.154 36.209 1.00 86.00 571 MET A N 1
ATOM 4571 C CA . MET A 1 571 ? 4.913 14.660 37.469 1.00 86.00 571 MET A CA 1
ATOM 4572 C C . MET A 1 571 ? 4.189 13.530 38.216 1.00 86.00 571 MET A C 1
ATOM 4574 O O . MET A 1 571 ? 3.616 12.650 37.575 1.00 86.00 571 MET A O 1
ATOM 4578 N N . PRO A 1 572 ? 4.118 13.559 39.560 1.00 83.25 572 PRO A N 1
ATOM 4579 C CA . PRO A 1 572 ? 3.431 12.521 40.337 1.00 83.25 572 PRO A CA 1
ATOM 4580 C C . PRO A 1 572 ? 1.972 12.284 39.912 1.00 83.25 572 PRO A C 1
ATOM 4582 O O . PRO A 1 572 ? 1.500 11.152 39.893 1.00 83.25 572 PRO A O 1
ATOM 4585 N N . GLN A 1 573 ? 1.268 13.344 39.510 1.00 82.75 573 GLN A N 1
ATOM 4586 C CA . GLN A 1 573 ? -0.118 13.278 39.022 1.00 82.75 573 GLN A CA 1
ATOM 4587 C C . GLN A 1 573 ? -0.275 12.576 37.664 1.00 82.75 573 GLN A C 1
ATOM 4589 O O . GLN A 1 573 ? -1.372 12.145 37.324 1.00 82.75 573 GLN A O 1
ATOM 4594 N N . ASP A 1 574 ? 0.818 12.451 36.914 1.00 80.12 574 ASP A N 1
ATOM 4595 C CA . ASP A 1 574 ? 0.850 11.829 35.593 1.00 80.12 574 ASP A CA 1
ATOM 4596 C C . ASP A 1 574 ? 1.166 10.326 35.683 1.00 80.12 574 ASP A C 1
ATOM 4598 O O . ASP A 1 574 ? 1.081 9.598 34.693 1.00 80.12 574 ASP A O 1
ATOM 4602 N N . THR A 1 575 ? 1.526 9.849 36.879 1.00 74.19 575 THR A N 1
ATOM 4603 C CA . THR A 1 575 ? 1.796 8.437 37.139 1.00 74.19 575 THR A CA 1
ATOM 4604 C C . THR A 1 575 ? 0.504 7.720 37.523 1.00 74.19 575 THR A C 1
ATOM 4606 O O . THR A 1 575 ? 0.001 7.836 38.639 1.00 74.19 575 THR A O 1
ATOM 4609 N N . TYR A 1 576 ? -0.052 6.956 36.584 1.00 72.19 576 TYR A N 1
ATOM 4610 C CA . TYR A 1 576 ? -1.132 6.016 36.877 1.00 72.19 576 TYR A CA 1
ATOM 4611 C C . TYR A 1 576 ? -0.542 4.629 37.101 1.00 72.19 576 TYR A C 1
ATOM 4613 O O . TYR A 1 576 ? 0.147 4.083 36.237 1.00 72.19 576 TYR A O 1
ATOM 4621 N N . THR A 1 577 ? -0.824 4.040 38.262 1.00 74.44 577 THR A N 1
ATOM 4622 C CA . THR A 1 577 ? -0.365 2.690 38.581 1.00 74.44 577 THR A CA 1
ATOM 4623 C C . THR A 1 577 ? -1.081 1.682 37.685 1.00 74.44 577 THR A C 1
ATOM 4625 O O . THR A 1 577 ? -2.273 1.418 37.821 1.00 74.44 577 THR A O 1
ATOM 4628 N N . CYS A 1 578 ? -0.342 1.093 36.745 1.00 82.12 578 CYS A N 1
ATOM 4629 C CA . CYS A 1 578 ? -0.845 0.022 35.884 1.00 82.12 578 CYS A CA 1
ATOM 4630 C C . CYS A 1 578 ? -1.065 -1.289 36.662 1.00 82.12 578 CYS A C 1
ATOM 4632 O O . CYS A 1 578 ? -1.886 -2.117 36.274 1.00 82.12 578 CYS A O 1
ATOM 4634 N N . ARG A 1 579 ? -0.363 -1.462 37.791 1.00 82.44 579 ARG A N 1
ATOM 4635 C CA . ARG A 1 579 ? -0.272 -2.721 38.543 1.00 82.44 579 ARG A CA 1
ATOM 4636 C C . ARG A 1 579 ? -1.614 -3.400 38.857 1.00 82.44 579 ARG A C 1
ATOM 4638 O O . ARG A 1 579 ? -1.735 -4.567 38.495 1.00 82.44 579 ARG A O 1
ATOM 4645 N N . PRO A 1 580 ? -2.626 -2.732 39.451 1.00 85.19 580 PRO A N 1
ATOM 4646 C CA . PRO A 1 580 ? -3.881 -3.402 39.807 1.00 85.19 580 PRO A CA 1
ATOM 4647 C C . PRO A 1 580 ? -4.610 -3.979 38.594 1.00 85.19 580 PRO A C 1
ATOM 4649 O O . PRO A 1 580 ? -5.373 -4.927 38.714 1.00 85.19 580 PRO A O 1
ATOM 4652 N N . PHE A 1 581 ? -4.386 -3.391 37.422 1.00 83.62 581 PHE A N 1
ATOM 4653 C CA . PHE A 1 581 ? -5.047 -3.805 36.202 1.00 83.62 581 PHE A CA 1
ATOM 4654 C C . PHE A 1 581 ? -4.306 -4.928 35.480 1.00 83.62 581 PHE A C 1
ATOM 4656 O O . PHE A 1 581 ? -4.935 -5.857 34.978 1.00 83.62 581 PHE A O 1
ATOM 4663 N N . LEU A 1 582 ? -2.974 -4.892 35.477 1.00 85.81 582 LEU A N 1
ATOM 4664 C CA . LEU A 1 582 ? -2.164 -5.959 34.889 1.00 85.81 582 LEU A CA 1
ATOM 4665 C C . LEU A 1 582 ? -2.427 -7.312 35.558 1.00 85.81 582 LEU A C 1
ATOM 4667 O O . LEU A 1 582 ? -2.438 -8.335 34.885 1.00 85.81 582 LEU A O 1
ATOM 4671 N N . GLU A 1 583 ? -2.723 -7.313 36.860 1.00 89.94 583 GLU A N 1
ATOM 4672 C CA . GLU A 1 583 ? -3.120 -8.515 37.605 1.00 89.94 583 GLU A CA 1
ATOM 4673 C C . GLU A 1 583 ? -4.474 -9.092 37.140 1.00 89.94 583 GLU A C 1
ATOM 4675 O O . GLU A 1 583 ? -4.750 -10.270 37.357 1.00 89.94 583 GLU A O 1
ATOM 4680 N N . THR A 1 584 ? -5.307 -8.291 36.465 1.00 91.19 584 THR A N 1
ATOM 4681 C CA . THR A 1 584 ? -6.620 -8.705 35.940 1.00 91.19 584 THR A CA 1
ATOM 4682 C C . THR A 1 584 ? -6.601 -9.153 34.475 1.00 91.19 584 THR A C 1
ATOM 4684 O O . THR A 1 584 ? -7.639 -9.571 33.966 1.00 91.19 584 THR A O 1
ATOM 4687 N N . MET A 1 585 ? -5.449 -9.101 33.796 1.00 93.69 585 MET A N 1
ATOM 4688 C CA . MET A 1 585 ? -5.298 -9.490 32.388 1.00 93.69 585 MET A CA 1
ATOM 4689 C C . MET A 1 585 ? -4.661 -10.883 32.262 1.00 93.69 585 MET A C 1
ATOM 4691 O O . MET A 1 585 ? -3.435 -10.981 32.189 1.00 93.69 585 MET A O 1
ATOM 4695 N N . PRO A 1 586 ? -5.452 -11.975 32.223 1.00 93.69 586 PRO A N 1
ATOM 4696 C CA . PRO A 1 586 ? -4.909 -13.337 32.228 1.00 93.69 586 PRO A CA 1
ATOM 4697 C C . PRO A 1 586 ? -4.108 -13.675 30.963 1.00 93.69 586 PRO A C 1
ATOM 4699 O O . PRO A 1 586 ? -3.181 -14.479 31.030 1.00 93.69 586 PRO A O 1
ATOM 4702 N N . ASP A 1 587 ? -4.444 -13.052 29.829 1.00 95.62 587 ASP A N 1
ATOM 4703 C CA . ASP A 1 587 ? -3.856 -13.364 28.521 1.00 95.62 587 ASP A CA 1
ATOM 4704 C C . ASP A 1 587 ? -2.614 -12.513 28.192 1.00 95.62 587 ASP A C 1
ATOM 4706 O O . ASP A 1 587 ? -1.998 -12.698 27.139 1.00 95.62 587 ASP A O 1
ATOM 4710 N N . LEU A 1 588 ? -2.215 -11.588 29.075 1.00 96.12 588 LEU A N 1
ATOM 4711 C CA . LEU A 1 588 ? -1.115 -10.662 28.817 1.00 96.12 588 LEU A CA 1
ATOM 4712 C C . LEU A 1 588 ? 0.238 -11.383 28.885 1.00 96.12 588 LEU A C 1
ATOM 4714 O O . LEU A 1 588 ? 0.790 -11.638 29.952 1.00 96.12 588 LEU A O 1
ATOM 4718 N N . THR A 1 589 ? 0.806 -11.674 27.716 1.00 95.12 589 THR A N 1
ATOM 4719 C CA . THR A 1 589 ? 2.092 -12.383 27.579 1.00 95.12 589 THR A CA 1
ATOM 4720 C C . THR A 1 589 ? 3.292 -11.448 27.504 1.00 95.12 589 THR A C 1
ATOM 4722 O O . THR A 1 589 ? 4.410 -11.836 27.845 1.00 95.12 589 THR A O 1
ATOM 4725 N N . LYS A 1 590 ? 3.086 -10.213 27.037 1.00 94.38 590 LYS A N 1
ATOM 4726 C CA . LYS A 1 590 ? 4.164 -9.251 26.820 1.00 94.38 590 LYS A CA 1
ATOM 4727 C C . LYS A 1 590 ? 3.726 -7.861 27.240 1.00 94.38 590 LYS A C 1
ATOM 4729 O O . LYS A 1 590 ? 2.841 -7.265 26.633 1.00 94.38 590 LYS A O 1
ATOM 4734 N N . ILE A 1 591 ? 4.431 -7.318 28.222 1.00 92.12 591 ILE A N 1
ATOM 4735 C CA . ILE A 1 591 ? 4.335 -5.914 28.587 1.00 92.12 591 ILE A CA 1
ATOM 4736 C C . ILE A 1 591 ? 5.696 -5.257 28.468 1.00 92.12 591 ILE A C 1
ATOM 4738 O O . ILE A 1 591 ? 6.716 -5.794 28.901 1.00 92.12 591 ILE A O 1
ATOM 4742 N N . ARG A 1 592 ? 5.716 -4.087 27.844 1.00 90.88 592 ARG A N 1
ATOM 4743 C CA . ARG A 1 592 ? 6.914 -3.271 27.747 1.00 90.88 592 ARG A CA 1
ATOM 4744 C C . ARG A 1 592 ? 6.508 -1.812 27.873 1.00 90.88 592 ARG A C 1
ATOM 4746 O O . ARG A 1 592 ? 5.912 -1.245 26.963 1.00 90.88 592 ARG A O 1
ATOM 4753 N N . LEU A 1 593 ? 6.830 -1.251 29.030 1.00 88.06 593 LEU A N 1
ATOM 4754 C CA . LEU A 1 593 ? 6.661 0.156 29.355 1.00 88.06 593 LEU A CA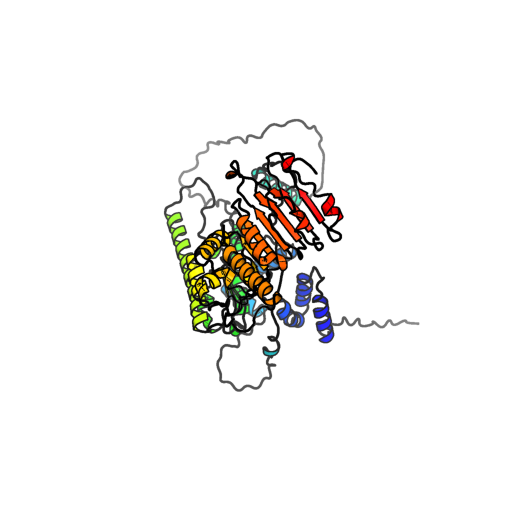 1
ATOM 4755 C C . LEU A 1 593 ? 8.063 0.754 29.341 1.00 88.06 593 LEU A C 1
ATOM 4757 O O . LEU A 1 593 ? 8.886 0.426 30.194 1.00 88.06 593 LEU A O 1
ATOM 4761 N N . HIS A 1 594 ? 8.377 1.525 28.305 1.00 84.56 594 HIS A N 1
ATOM 4762 C CA . HIS A 1 594 ? 9.636 2.259 28.237 1.00 84.56 594 HIS A CA 1
ATOM 4763 C C . HIS A 1 594 ? 9.359 3.696 28.630 1.00 84.56 594 HIS A C 1
ATOM 4765 O O . HIS A 1 594 ? 8.689 4.399 27.880 1.00 84.56 594 HIS A O 1
ATOM 4771 N N . TRP A 1 595 ? 9.892 4.089 29.784 1.00 82.19 595 TRP A N 1
ATOM 4772 C CA . TRP A 1 595 ? 9.924 5.458 30.283 1.00 82.19 595 TRP A CA 1
ATOM 4773 C C . TRP A 1 595 ? 11.371 5.823 30.607 1.00 82.19 595 TRP A C 1
ATOM 4775 O O . TRP A 1 595 ? 12.127 4.992 31.117 1.00 82.19 595 TRP A O 1
ATOM 4785 N N . LYS A 1 596 ? 11.773 7.057 30.296 1.00 70.81 596 LYS A N 1
ATOM 4786 C CA . LYS A 1 596 ? 13.167 7.498 30.434 1.00 70.81 596 LYS A CA 1
ATOM 4787 C C . LYS A 1 596 ? 13.672 7.508 31.887 1.00 70.81 596 LYS A C 1
ATOM 4789 O O . LYS A 1 596 ? 14.841 7.205 32.108 1.00 70.81 596 LYS A O 1
ATOM 4794 N N . ASP A 1 597 ? 12.800 7.764 32.863 1.00 64.69 597 ASP A N 1
ATOM 4795 C CA . ASP A 1 597 ? 13.183 7.959 34.274 1.00 64.69 597 ASP A CA 1
ATOM 4796 C C . ASP A 1 597 ? 13.070 6.696 35.158 1.00 64.69 597 ASP A C 1
ATOM 4798 O O . ASP A 1 597 ? 13.019 6.781 36.385 1.00 64.69 597 ASP A O 1
ATOM 4802 N N . GLY A 1 598 ? 13.112 5.507 34.547 1.00 51.75 598 GLY A N 1
ATOM 4803 C CA . GLY A 1 598 ? 13.181 4.217 35.244 1.00 51.75 598 GLY A CA 1
ATOM 4804 C C . GLY A 1 598 ? 11.845 3.462 35.324 1.00 51.75 598 GLY A C 1
ATOM 4805 O O . GLY A 1 598 ? 10.802 3.987 34.933 1.00 51.75 598 GLY A O 1
ATOM 4806 N N . PRO A 1 599 ? 11.865 2.189 35.769 1.00 46.25 599 PRO A N 1
ATOM 4807 C CA . PRO A 1 599 ? 10.655 1.382 35.908 1.00 46.25 599 PRO A CA 1
ATOM 4808 C C . PRO A 1 599 ? 9.779 1.930 37.049 1.00 46.25 599 PRO A C 1
ATOM 4810 O O . PRO A 1 599 ? 10.220 1.943 38.198 1.00 46.25 599 PRO A O 1
ATOM 4813 N N . LEU A 1 600 ? 8.560 2.380 36.720 1.00 48.59 600 LEU A N 1
ATOM 4814 C CA . LEU A 1 600 ? 7.489 2.677 37.687 1.00 48.59 600 LEU A CA 1
ATOM 4815 C C . LEU A 1 600 ? 6.853 1.393 38.231 1.00 48.59 600 LEU A C 1
ATOM 4817 O O . LEU A 1 600 ? 6.641 0.452 37.427 1.00 48.59 600 LEU A O 1
#

Sequence (600 aa):
MQVTAHPHPQRVASLSTLPPECLELILQNLRQPNLHDRGSSLARLMQVNSYFCSAALPYLYGSVFRGIGTFGQPQTLNEARCFKALQTVLRHRPAAEISDLLSAAYDIDRSWTGDEHGQGSGSARKIDYLSAIHTFNPSSLDYAPLYCFDEGGYTVRHDWRDYPQRLADMVFRSKENQRQVRSMGDIDPSGYVPFVAPACFGEGAFDENLPLPPRVCVGHLSDEPFRYAALSILLRREVTWTVCSPILEQIQDLVIPLSDVHRYLDVVHRFRSLKSVQFKMDELLQPPMPYERQSIPLTQRDVDDMESGKQRQYQQFSTMVQFVRKHCELFPNLLNEADCPDDFHWPRKMSCPSDIIDEMKLCLPPLHAPTLIWHLNWKQVLLKLIRTDLSHVETIHLLNSETDHASALLWKSDPTFLARCRSLQTLNIFTIGPSSFSWAVKEKKAWDLHQADMASQVSRDILTAVPPKEPAPLKQIRLITNEPSNEELDDAIFAFGNTLEIVQFNVDVDDQLLGETAPIYMGRGWNLPNITHLTISMPSLRLLACPGFYQCLGNKLQQLLLVDRSVMPYMPQDTYTCRPFLETMPDLTKIRLHWKDGPL

Foldseek 3Di:
DDDDDDDDDPPPPQPVPDDVVVVVVVVVVLVDPPDPCSVVVLVVQCVRDVVSVVVCVLVCPVPPCPPVPDPDDPPDPVSVVVLVVVCVVPVPDDPVCLLVVLCVVNVVDPPPPDDPDDDDDDDDPDDPCVVSQPDDDDDDDDDDDPDPDDPDPDDDDDDPVCVVVVVVVVVVVVPVPPDDDDDDDDDDDDDDDDDDDDDDDDDDDDDPPDDDDDDPPPPPPPCVVVVSQVVVVSSCQSSLCSVCVVPLLSDQEEEAALVCLVVCLVVLLSNQQHAEYEYEDGPVLDQPDPPPPVDDPDDVVSVVSNVVSVVVSVVSLVSLLSSLLVNCVSHPQNHAFYYYDFDPPDPDGDDDPVVSVLSSLLSHDADELDQEAEDRCVSNCLSCVVPHQQCNHAEYYYPDPVCQVVVLVSCVVDLCSVVRNQQHAEEAHEDNDACSLVVLLVLQVLLVVVVVVVVVPPDPPPDPDDRRDDRRLHAYDAYEYQDLACNRVVSVQNRHQARYAYYHYHHDHDLVPDDVDDAYEDQVPGARQNYQYDAHADQAHHYAYDVCSLVNHHLNHAEDHYHYNHPDDDDPVRDDDCVVSVVSRPNHNYYDDHDNVDDD